Protein AF-A0A4R5EEP8-F1 (afdb_monomer)

Mean predicted aligned error: 16.78 Å

Structure (mmCIF, N/CA/C/O backbone):
data_AF-A0A4R5EEP8-F1
#
_entry.id   AF-A0A4R5EEP8-F1
#
loop_
_atom_site.group_PDB
_atom_site.id
_atom_site.type_symbol
_atom_site.label_atom_id
_atom_site.label_alt_id
_atom_site.label_comp_id
_atom_site.label_asym_id
_atom_site.label_entity_id
_atom_site.label_seq_id
_atom_site.pdbx_PDB_ins_code
_atom_site.Cartn_x
_atom_site.Cartn_y
_atom_site.Cartn_z
_atom_site.occupancy
_atom_site.B_iso_or_equiv
_atom_site.auth_seq_id
_atom_site.auth_comp_id
_atom_site.auth_asym_id
_atom_site.auth_atom_id
_atom_site.pdbx_PDB_model_num
ATOM 1 N N . MET A 1 1 ? 0.409 -11.457 -53.777 1.00 34.00 1 MET A N 1
ATOM 2 C CA . MET A 1 1 ? 0.171 -12.563 -52.823 1.00 34.00 1 MET A CA 1
ATOM 3 C C . MET A 1 1 ? 0.400 -12.072 -51.388 1.00 34.00 1 MET A C 1
ATOM 5 O O . MET A 1 1 ? 1.108 -12.698 -50.618 1.00 34.00 1 MET A O 1
ATOM 9 N N . PHE A 1 2 ? -0.185 -10.917 -51.056 1.00 32.41 2 PHE A N 1
ATOM 10 C CA . PHE A 1 2 ? -0.136 -10.268 -49.746 1.00 32.41 2 PHE A CA 1
ATOM 11 C C . PHE A 1 2 ? -1.581 -9.911 -49.407 1.00 32.41 2 PHE A C 1
ATOM 13 O O . PHE A 1 2 ? -2.149 -9.059 -50.081 1.00 32.41 2 PHE A O 1
ATOM 20 N N . ASN A 1 3 ? -2.174 -10.659 -48.481 1.00 26.34 3 ASN A N 1
ATOM 21 C CA . ASN A 1 3 ? -3.402 -10.362 -47.739 1.00 26.34 3 ASN A CA 1
ATOM 22 C C . ASN A 1 3 ? -3.695 -11.600 -46.882 1.00 26.34 3 ASN A C 1
ATOM 24 O O . ASN A 1 3 ? -4.188 -12.565 -47.450 1.00 26.34 3 ASN A O 1
ATOM 28 N N . ASP A 1 4 ? -3.305 -11.599 -45.596 1.00 30.17 4 ASP A N 1
ATOM 29 C CA . ASP A 1 4 ? -4.109 -12.149 -44.474 1.00 30.17 4 ASP A CA 1
ATOM 30 C C . ASP A 1 4 ? -3.394 -12.055 -43.099 1.00 30.17 4 ASP A C 1
ATOM 32 O O . ASP A 1 4 ? -3.146 -13.050 -42.426 1.00 30.17 4 ASP A O 1
ATOM 36 N N . ILE A 1 5 ? -3.002 -10.854 -42.648 1.00 32.16 5 ILE A N 1
ATOM 37 C CA . ILE A 1 5 ? -2.537 -10.653 -41.250 1.00 32.16 5 ILE A CA 1
ATOM 38 C C . ILE A 1 5 ? -3.198 -9.403 -40.645 1.00 32.16 5 ILE A C 1
ATOM 40 O O . ILE A 1 5 ? -2.568 -8.575 -39.995 1.00 32.16 5 ILE A O 1
ATOM 44 N N . GLY A 1 6 ? -4.491 -9.232 -40.915 1.00 26.58 6 GLY A N 1
ATOM 45 C CA . GLY A 1 6 ? -5.301 -8.121 -40.415 1.00 26.58 6 GLY A CA 1
ATOM 46 C C . GLY A 1 6 ? -6.625 -8.637 -39.874 1.00 26.58 6 GLY A C 1
ATOM 47 O O . GLY A 1 6 ? -7.661 -8.406 -40.481 1.00 26.58 6 GLY A O 1
ATOM 48 N N . GLY A 1 7 ? -6.591 -9.393 -38.775 1.00 26.61 7 GLY A N 1
ATOM 49 C CA . GLY A 1 7 ? -7.795 -10.052 -38.269 1.00 26.61 7 GLY A CA 1
ATOM 50 C C . GLY A 1 7 ? -7.653 -10.698 -36.895 1.00 26.61 7 GLY A C 1
ATOM 51 O O . GLY A 1 7 ? -8.054 -11.840 -36.731 1.00 26.61 7 GLY A O 1
ATOM 52 N N . GLN A 1 8 ? -7.095 -10.001 -35.904 1.00 32.12 8 GLN A N 1
ATOM 53 C CA . GLN A 1 8 ? -7.300 -10.357 -34.491 1.00 32.12 8 GLN A CA 1
ATOM 54 C C . GLN A 1 8 ? -7.634 -9.094 -33.697 1.00 32.12 8 GLN A C 1
ATOM 56 O O . GLN A 1 8 ? -6.838 -8.558 -32.934 1.00 32.12 8 GLN A O 1
ATOM 61 N N . ALA A 1 9 ? -8.839 -8.584 -33.950 1.00 28.33 9 ALA A N 1
ATOM 62 C CA . ALA A 1 9 ? -9.505 -7.632 -33.080 1.00 28.33 9 ALA A CA 1
ATOM 63 C C . ALA A 1 9 ? -10.138 -8.398 -31.905 1.00 28.33 9 ALA A C 1
ATOM 65 O O . ALA A 1 9 ? -10.888 -9.343 -32.138 1.00 28.33 9 ALA A O 1
ATOM 66 N N . ALA A 1 10 ? -9.809 -7.976 -30.679 1.00 35.16 10 ALA A N 1
ATOM 67 C CA . ALA A 1 10 ? -10.535 -8.191 -29.422 1.00 35.16 10 ALA A CA 1
ATOM 68 C C . ALA A 1 10 ? -11.434 -9.445 -29.365 1.00 35.16 10 ALA A C 1
ATOM 70 O O . ALA A 1 10 ? -12.656 -9.366 -29.508 1.00 35.16 10 ALA A O 1
ATOM 71 N N . GLU A 1 11 ? -10.833 -10.609 -29.115 1.00 37.72 11 GLU A N 1
ATOM 72 C CA . GLU A 1 11 ? -11.594 -11.819 -28.817 1.00 37.72 11 GLU A CA 1
ATOM 73 C C . GLU A 1 11 ? -12.175 -11.712 -27.398 1.00 37.72 11 GLU A C 1
ATOM 75 O O . GLU A 1 11 ? -11.456 -11.719 -26.400 1.00 37.72 11 GLU A O 1
ATOM 80 N N . ILE A 1 12 ? -13.496 -11.540 -27.320 1.00 38.66 12 ILE A N 1
ATOM 81 C CA . ILE A 1 12 ? -14.258 -11.461 -26.070 1.00 38.66 12 ILE A CA 1
ATOM 82 C C . ILE A 1 12 ? -14.036 -12.752 -25.273 1.00 38.66 12 ILE A C 1
ATOM 84 O O . ILE A 1 12 ? -14.296 -13.851 -25.766 1.00 38.66 12 ILE A O 1
ATOM 88 N N . ASP A 1 13 ? -13.583 -12.600 -24.029 1.00 48.91 13 ASP A N 1
ATOM 89 C CA . ASP A 1 13 ? -13.276 -13.680 -23.092 1.00 48.91 13 ASP A CA 1
ATOM 90 C C . ASP A 1 13 ? -14.523 -14.560 -22.848 1.00 48.91 13 ASP A C 1
ATOM 92 O O . ASP A 1 13 ? -15.447 -14.203 -22.111 1.00 48.91 13 ASP A O 1
ATOM 96 N N . ARG A 1 14 ? -14.599 -15.716 -23.526 1.00 50.06 14 ARG A N 1
ATOM 97 C CA . ARG A 1 14 ? -15.787 -16.601 -23.559 1.00 50.06 14 ARG A CA 1
ATOM 98 C C . ARG A 1 14 ? -16.046 -17.350 -22.242 1.00 50.06 14 ARG A C 1
ATOM 100 O O . ARG A 1 14 ? -16.950 -18.179 -22.170 1.00 50.06 14 ARG A O 1
ATOM 107 N N . ASN A 1 15 ? -15.295 -17.050 -21.183 1.00 52.06 15 ASN A N 1
ATOM 108 C CA . ASN A 1 15 ? -15.360 -17.748 -19.897 1.00 52.06 15 ASN A CA 1
ATOM 109 C C . ASN A 1 15 ? -16.466 -17.239 -18.950 1.00 52.06 15 ASN A C 1
ATOM 111 O O . ASN A 1 15 ? -16.626 -17.760 -17.844 1.00 52.06 15 ASN A O 1
ATOM 115 N N . THR A 1 16 ? -17.272 -16.258 -19.365 1.00 50.53 16 THR A N 1
ATOM 116 C CA . THR A 1 16 ? -18.302 -15.608 -18.530 1.00 50.53 16 THR A CA 1
ATOM 117 C C . THR A 1 16 ? -19.374 -16.576 -17.989 1.00 50.53 16 THR A C 1
ATOM 119 O O . THR A 1 16 ? -19.889 -16.343 -16.898 1.00 50.53 16 THR A O 1
ATOM 122 N N . GLY A 1 17 ? -19.644 -17.707 -18.659 1.00 52.97 17 GLY A N 1
ATOM 123 C CA . GLY A 1 17 ? -20.681 -18.685 -18.274 1.00 52.97 17 GLY A CA 1
ATOM 124 C C . GLY A 1 17 ? -20.245 -19.880 -17.406 1.00 52.97 17 GLY A C 1
ATOM 125 O O . GLY A 1 17 ? -21.083 -20.709 -17.064 1.00 52.97 17 GLY A O 1
ATOM 126 N N . MET A 1 18 ? -18.960 -20.018 -17.053 1.00 62.72 18 MET A N 1
ATOM 127 C CA . MET A 1 18 ? -18.463 -21.196 -16.320 1.00 62.72 18 MET A CA 1
ATOM 128 C C . MET A 1 18 ? -18.740 -21.150 -14.813 1.00 62.72 18 MET A C 1
ATOM 130 O O . MET A 1 18 ? -18.529 -20.113 -14.169 1.00 62.72 18 MET A O 1
ATOM 134 N N . ALA A 1 19 ? -19.087 -22.305 -14.232 1.00 66.31 19 ALA A N 1
ATOM 135 C CA . ALA A 1 19 ? -19.164 -22.485 -12.786 1.00 66.31 19 ALA A CA 1
ATOM 136 C C . ALA A 1 19 ? -17.803 -22.197 -12.123 1.00 66.31 19 ALA A C 1
ATOM 138 O O . ALA A 1 19 ? -16.747 -22.572 -12.633 1.00 66.31 19 ALA A O 1
ATOM 139 N N . LYS A 1 20 ? -17.821 -21.533 -10.958 1.00 66.38 20 LYS A N 1
ATOM 140 C CA . LYS A 1 20 ? -16.611 -21.077 -10.244 1.00 66.38 20 LYS A CA 1
ATOM 141 C C . LYS A 1 20 ? -15.605 -22.209 -9.979 1.00 66.38 20 LYS A C 1
ATOM 143 O O . LYS A 1 20 ? -14.406 -21.976 -10.055 1.00 66.38 20 LYS A O 1
ATOM 148 N N . ARG A 1 21 ? -16.090 -23.419 -9.677 1.00 69.50 21 ARG A N 1
ATOM 149 C CA . ARG A 1 21 ? -15.253 -24.599 -9.398 1.00 69.50 21 ARG A CA 1
ATOM 150 C C . ARG A 1 21 ? -14.476 -25.055 -10.636 1.00 69.50 21 ARG A C 1
ATOM 152 O O . ARG A 1 21 ? -13.259 -25.181 -10.561 1.00 69.50 21 ARG A O 1
ATOM 159 N N . ASP A 1 22 ? -15.164 -25.213 -11.761 1.00 68.25 22 ASP A N 1
ATOM 160 C CA . ASP A 1 22 ? -14.569 -25.688 -13.016 1.00 68.25 22 ASP A CA 1
ATOM 161 C C . ASP A 1 22 ? -13.545 -24.683 -13.555 1.00 68.25 22 ASP A C 1
ATOM 163 O O . ASP A 1 22 ? -12.491 -25.061 -14.061 1.00 68.25 22 ASP A O 1
ATOM 167 N N . ARG A 1 23 ? -13.812 -23.383 -13.361 1.00 70.19 23 ARG A N 1
ATOM 168 C CA . ARG A 1 23 ? -12.874 -22.308 -13.706 1.00 70.19 23 ARG A CA 1
ATOM 169 C C . ARG A 1 23 ? -11.574 -22.400 -12.903 1.00 70.19 23 ARG A C 1
ATOM 171 O O . ARG A 1 23 ? -10.491 -22.306 -13.471 1.00 70.19 23 ARG A O 1
ATOM 178 N N . VAL A 1 24 ? -11.668 -22.612 -11.588 1.00 70.88 24 VAL A N 1
ATOM 179 C CA . VAL A 1 24 ? -10.491 -22.770 -10.713 1.00 70.88 24 VAL A CA 1
ATOM 180 C C . VAL A 1 24 ? -9.647 -23.976 -11.135 1.00 70.88 24 VAL A C 1
ATOM 182 O O . VAL A 1 24 ? -8.426 -23.862 -11.208 1.00 70.88 24 VAL A O 1
ATOM 185 N N . GLU A 1 25 ? -10.281 -25.106 -11.449 1.00 74.69 25 GLU A N 1
ATOM 186 C CA . GLU A 1 25 ? -9.586 -26.326 -11.876 1.00 74.69 25 GLU A CA 1
ATOM 187 C C . GLU A 1 25 ? -8.887 -26.154 -13.234 1.00 74.69 25 GLU A C 1
ATOM 189 O O . GLU A 1 25 ? -7.709 -26.485 -13.383 1.00 74.69 25 GLU A O 1
ATOM 194 N N . GLN A 1 26 ? -9.571 -25.548 -14.207 1.00 77.69 26 GLN A N 1
ATOM 195 C CA . GLN A 1 26 ? -9.005 -25.228 -15.517 1.00 77.69 26 GLN A CA 1
ATOM 196 C C . GLN A 1 26 ? -7.789 -24.306 -15.417 1.00 77.69 26 GLN A C 1
ATOM 198 O O . GLN A 1 26 ? -6.743 -24.591 -16.007 1.00 77.69 26 GLN A O 1
ATOM 203 N N . PHE A 1 27 ? -7.893 -23.229 -14.635 1.00 82.38 27 PHE A N 1
ATOM 204 C CA . PHE A 1 27 ? -6.776 -22.310 -14.452 1.00 82.38 27 PHE A CA 1
ATOM 205 C C . PHE A 1 27 ? -5.632 -22.937 -13.660 1.00 82.38 27 PHE A C 1
ATOM 207 O O . PHE A 1 27 ? -4.479 -22.681 -13.986 1.00 82.38 27 PHE A O 1
ATOM 214 N N . SER A 1 28 ? -5.905 -23.830 -12.707 1.00 80.81 28 SER A N 1
ATOM 215 C CA . SER A 1 28 ? -4.851 -24.584 -12.019 1.00 80.81 28 SER A CA 1
ATOM 216 C C . SER A 1 28 ? -3.987 -25.395 -12.997 1.00 80.81 28 SER A C 1
ATOM 218 O O . SER A 1 28 ? -2.762 -25.399 -12.874 1.00 80.81 28 SER A O 1
ATOM 220 N N . ALA A 1 29 ? -4.589 -26.002 -14.026 1.00 84.44 29 ALA A N 1
ATOM 221 C CA . ALA A 1 29 ? -3.844 -26.721 -15.061 1.00 84.44 29 ALA A CA 1
ATOM 222 C C . ALA A 1 29 ? -2.990 -25.792 -15.946 1.00 84.44 29 ALA A C 1
ATOM 224 O O . ALA A 1 29 ? -1.856 -26.137 -16.277 1.00 84.44 29 ALA A O 1
ATOM 225 N N . VAL A 1 30 ? -3.504 -24.610 -16.308 1.00 89.12 30 VAL A N 1
ATOM 226 C CA . VAL A 1 30 ? -2.739 -23.580 -17.042 1.00 89.12 30 VAL A CA 1
ATOM 227 C C . VAL A 1 30 ? -1.538 -23.118 -16.215 1.00 89.12 30 VAL A C 1
ATOM 229 O O . VAL A 1 30 ? -0.408 -23.103 -16.702 1.00 89.12 30 VAL A O 1
ATOM 232 N N . VAL A 1 31 ? -1.771 -22.815 -14.939 1.00 88.81 31 VAL A N 1
ATOM 233 C CA . VAL A 1 31 ? -0.741 -22.395 -13.985 1.00 88.81 31 VAL A CA 1
ATOM 234 C C . VAL A 1 31 ? 0.333 -23.470 -13.815 1.00 88.81 31 VAL A C 1
ATOM 236 O O . VAL A 1 31 ? 1.518 -23.151 -13.753 1.00 88.81 31 VAL A O 1
ATOM 239 N N . ALA A 1 32 ? -0.042 -24.751 -13.787 1.00 88.19 32 ALA A N 1
ATOM 240 C CA . ALA A 1 32 ? 0.917 -25.851 -13.709 1.00 88.19 32 ALA A CA 1
ATOM 241 C C . ALA A 1 32 ? 1.842 -25.918 -14.941 1.00 88.19 32 ALA A C 1
ATOM 243 O O . ALA A 1 32 ? 3.040 -26.159 -14.790 1.00 88.19 32 ALA A O 1
ATOM 244 N N . LEU A 1 33 ? 1.313 -25.668 -16.145 1.00 92.12 33 LEU A N 1
ATOM 245 C CA . LEU A 1 33 ? 2.110 -25.628 -17.378 1.00 92.12 33 LEU A CA 1
ATOM 246 C C . LEU A 1 33 ? 3.096 -24.456 -17.380 1.00 92.12 33 LEU A C 1
ATOM 248 O O . LEU A 1 33 ? 4.278 -24.660 -17.647 1.00 92.12 33 LEU A O 1
ATOM 252 N N . LEU A 1 34 ? 2.639 -23.259 -17.004 1.00 92.50 34 LEU A N 1
ATOM 253 C CA . LEU A 1 34 ? 3.502 -22.078 -16.897 1.00 92.50 34 LEU A CA 1
ATOM 254 C C . LEU A 1 34 ? 4.594 -22.263 -15.839 1.00 92.50 34 LEU A C 1
ATOM 256 O O . LEU A 1 34 ? 5.749 -21.924 -16.082 1.00 92.50 34 LEU A O 1
ATOM 260 N N . ASN A 1 35 ? 4.261 -22.862 -14.691 1.00 90.94 35 ASN A N 1
ATOM 261 C CA . ASN A 1 35 ? 5.247 -23.198 -13.666 1.00 90.94 35 ASN A CA 1
ATOM 262 C C . ASN A 1 35 ? 6.283 -24.200 -14.176 1.00 90.94 35 ASN A C 1
ATOM 264 O O . ASN A 1 35 ? 7.471 -24.018 -13.928 1.00 90.94 35 ASN A O 1
ATOM 268 N N . ARG A 1 36 ? 5.879 -25.223 -14.936 1.00 91.75 36 ARG A N 1
ATOM 269 C CA . ARG A 1 36 ? 6.827 -26.156 -15.561 1.00 91.75 36 ARG A CA 1
ATOM 270 C C . ARG A 1 36 ? 7.771 -25.448 -16.535 1.00 91.75 36 ARG A C 1
ATOM 272 O O . ARG A 1 36 ? 8.972 -25.696 -16.493 1.00 91.75 36 ARG A O 1
ATOM 279 N N . ASP A 1 37 ? 7.250 -24.567 -17.380 1.00 93.25 37 ASP A N 1
ATOM 280 C CA . ASP A 1 37 ? 8.069 -23.821 -18.340 1.00 93.25 37 ASP A CA 1
ATOM 281 C C . ASP A 1 37 ? 9.002 -22.831 -17.629 1.00 93.25 37 ASP A C 1
ATOM 283 O O . ASP A 1 37 ? 10.168 -22.694 -17.991 1.00 93.25 37 ASP A O 1
ATOM 287 N N . HIS A 1 38 ? 8.537 -22.199 -16.550 1.00 91.62 38 HIS A N 1
ATOM 288 C CA . HIS A 1 38 ? 9.361 -21.349 -15.690 1.00 91.62 38 HIS A CA 1
ATOM 289 C C . HIS A 1 38 ? 10.521 -22.121 -15.055 1.00 91.62 38 HIS A C 1
ATOM 291 O O . HIS A 1 38 ? 11.647 -21.626 -15.041 1.00 91.62 38 HIS A O 1
ATOM 297 N N . LEU A 1 39 ? 10.277 -23.355 -14.597 1.00 89.56 39 LEU A N 1
ATOM 298 C CA . LEU A 1 39 ? 11.331 -24.267 -14.141 1.00 89.56 39 LEU A CA 1
ATOM 299 C C . LEU A 1 39 ? 12.331 -24.572 -15.260 1.00 89.56 39 LEU A C 1
ATOM 301 O O . LEU A 1 39 ? 13.534 -24.434 -15.041 1.00 89.56 39 LEU A O 1
ATOM 305 N N . ALA A 1 40 ? 11.837 -24.951 -16.442 1.00 89.69 40 ALA A N 1
ATOM 306 C CA . ALA A 1 40 ? 12.661 -25.288 -17.602 1.00 89.69 40 ALA A CA 1
ATOM 307 C C . ALA A 1 40 ? 13.527 -24.106 -18.066 1.00 89.69 40 ALA A C 1
ATOM 309 O O . ALA A 1 40 ? 14.663 -24.303 -18.483 1.00 89.69 40 ALA A O 1
ATOM 310 N N . ALA A 1 41 ? 13.040 -22.875 -17.901 1.00 90.69 41 ALA A N 1
ATOM 311 C CA . ALA A 1 41 ? 13.772 -21.647 -18.189 1.00 90.69 41 ALA A CA 1
ATOM 312 C C . ALA A 1 41 ? 14.798 -21.256 -17.102 1.00 90.69 41 ALA A C 1
ATOM 314 O O . ALA A 1 41 ? 15.271 -20.117 -17.097 1.00 90.69 41 ALA A O 1
ATOM 315 N N . ASN A 1 42 ? 15.151 -22.150 -16.168 1.00 90.12 42 ASN A N 1
ATOM 316 C CA . ASN A 1 42 ? 15.979 -21.871 -14.986 1.00 90.12 42 ASN A CA 1
ATOM 317 C C . ASN A 1 42 ? 15.392 -20.772 -14.081 1.00 90.12 42 ASN A C 1
ATOM 319 O O . ASN A 1 42 ? 16.106 -19.852 -13.671 1.00 90.12 42 ASN A O 1
ATOM 323 N N . LYS A 1 43 ? 14.085 -20.849 -13.799 1.00 88.56 43 LYS A N 1
ATOM 324 C CA . LYS A 1 43 ? 13.350 -20.014 -12.830 1.00 88.56 43 LYS A CA 1
ATOM 325 C C . LYS A 1 43 ? 13.754 -18.529 -12.856 1.00 88.56 43 LYS A C 1
ATOM 327 O O . LYS A 1 43 ? 14.279 -18.028 -11.857 1.00 88.56 43 LYS A O 1
ATOM 332 N N . PRO A 1 44 ? 13.568 -17.801 -13.973 1.00 88.06 44 PRO A N 1
ATOM 333 C CA . PRO A 1 44 ? 13.861 -16.371 -13.994 1.00 88.06 44 PRO A CA 1
ATOM 334 C C . PRO A 1 44 ? 13.077 -15.643 -12.892 1.00 88.06 44 PRO A C 1
ATOM 336 O O . PRO A 1 44 ? 11.917 -15.963 -12.631 1.00 88.06 44 PRO A O 1
ATOM 339 N N . THR A 1 45 ? 13.706 -14.676 -12.222 1.00 86.44 45 THR A N 1
ATOM 340 C CA . THR A 1 45 ? 13.021 -13.890 -11.187 1.00 86.44 45 THR A CA 1
ATOM 341 C C . THR A 1 45 ? 11.860 -13.112 -11.808 1.00 86.44 45 THR A C 1
ATOM 343 O O . THR A 1 45 ? 11.920 -12.731 -12.978 1.00 86.44 45 THR A O 1
ATOM 346 N N . PHE A 1 46 ? 10.804 -12.837 -11.039 1.00 86.81 46 PHE A N 1
ATOM 347 C CA . PHE A 1 46 ? 9.683 -12.043 -11.557 1.00 86.81 46 PHE A CA 1
ATOM 348 C C . PHE A 1 46 ? 10.110 -10.631 -11.973 1.00 86.81 46 PHE A C 1
ATOM 350 O O . PHE A 1 46 ? 9.583 -10.120 -12.952 1.00 86.81 46 PHE A O 1
ATOM 357 N N . ALA A 1 47 ? 11.114 -10.047 -11.308 1.00 75.62 47 ALA A N 1
ATOM 358 C CA . ALA A 1 47 ? 11.723 -8.785 -11.733 1.00 75.62 47 ALA A CA 1
ATOM 359 C C . ALA A 1 47 ? 12.386 -8.910 -13.119 1.00 75.62 47 ALA A C 1
ATOM 361 O O . ALA A 1 47 ? 12.203 -8.061 -13.986 1.00 75.62 47 ALA A O 1
ATOM 362 N N . HIS A 1 48 ? 13.092 -10.018 -13.382 1.00 86.62 48 HIS A N 1
ATOM 363 C CA . HIS A 1 48 ? 13.682 -10.260 -14.697 1.00 86.62 48 HIS A CA 1
ATOM 364 C C . HIS A 1 48 ? 12.615 -10.423 -15.790 1.00 86.62 48 HIS A C 1
ATOM 366 O O . HIS A 1 48 ? 1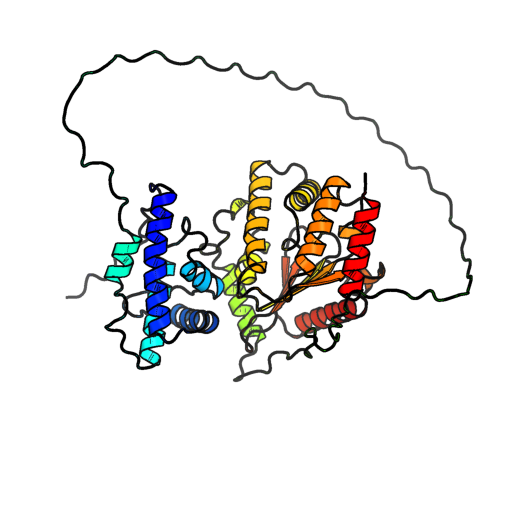2.758 -9.859 -16.873 1.00 86.62 48 HIS A O 1
ATOM 372 N N . ILE A 1 49 ? 11.535 -11.156 -15.501 1.00 90.69 49 ILE A N 1
ATOM 373 C CA . ILE A 1 49 ? 10.391 -11.303 -16.413 1.00 90.69 49 ILE A CA 1
ATOM 374 C C . ILE A 1 49 ? 9.754 -9.936 -16.695 1.00 90.69 49 ILE A C 1
ATOM 376 O O . ILE A 1 49 ? 9.506 -9.613 -17.857 1.00 90.69 49 ILE A O 1
ATOM 380 N N . ALA A 1 50 ? 9.538 -9.123 -15.658 1.00 82.88 50 ALA A N 1
ATOM 381 C CA . ALA A 1 50 ? 8.928 -7.806 -15.789 1.00 82.88 50 ALA A CA 1
ATOM 382 C C . ALA A 1 50 ? 9.759 -6.876 -16.677 1.00 82.88 50 ALA A C 1
ATOM 384 O O . ALA A 1 50 ? 9.229 -6.331 -17.649 1.00 82.88 50 ALA A O 1
ATOM 385 N N . ARG A 1 51 ? 11.074 -6.799 -16.435 1.00 86.38 51 ARG A N 1
ATOM 386 C CA . ARG A 1 51 ? 12.014 -6.032 -17.264 1.00 86.38 51 ARG A CA 1
ATOM 387 C C . ARG A 1 51 ? 11.958 -6.450 -18.736 1.00 86.38 51 ARG A C 1
ATOM 389 O O . ARG A 1 51 ? 11.716 -5.613 -19.602 1.00 86.38 51 ARG A O 1
ATOM 396 N N . VAL A 1 52 ? 12.114 -7.747 -19.023 1.00 89.88 52 VAL A N 1
ATOM 397 C CA . VAL A 1 52 ? 12.113 -8.264 -20.406 1.00 89.88 52 VAL A CA 1
ATOM 398 C C . VAL A 1 52 ? 10.767 -8.019 -21.089 1.00 89.88 52 VAL A C 1
ATOM 400 O O . VAL A 1 52 ? 10.729 -7.611 -22.247 1.00 89.88 52 VAL A O 1
ATOM 403 N N . SER A 1 53 ? 9.649 -8.212 -20.384 1.00 91.38 53 SER A N 1
ATOM 404 C CA . SER A 1 53 ? 8.325 -7.919 -20.943 1.00 91.38 53 SER A CA 1
ATOM 405 C C . SER A 1 53 ? 8.153 -6.432 -21.282 1.00 91.38 53 SER A C 1
ATOM 407 O O . SER A 1 53 ? 7.599 -6.109 -22.329 1.00 91.38 53 SER A O 1
ATOM 409 N N . GLY A 1 54 ? 8.667 -5.523 -20.442 1.00 81.19 54 GLY A N 1
ATOM 410 C CA . GLY A 1 54 ? 8.623 -4.077 -20.672 1.00 81.19 54 GLY A CA 1
ATOM 411 C C . GLY A 1 54 ? 9.461 -3.637 -21.865 1.00 81.19 54 GLY A C 1
ATOM 412 O O . GLY A 1 54 ? 8.999 -2.831 -22.674 1.00 81.19 54 GLY A O 1
ATOM 413 N N . GLU A 1 55 ? 10.651 -4.217 -22.031 1.00 84.94 55 GLU A N 1
ATOM 414 C CA . GLU A 1 55 ? 11.507 -3.996 -23.203 1.00 84.94 55 GLU A CA 1
ATOM 415 C C . GLU A 1 55 ? 10.818 -4.454 -24.497 1.00 84.94 55 GLU A C 1
ATOM 417 O O . GLU A 1 55 ? 10.784 -3.716 -25.486 1.00 84.94 55 GLU A O 1
ATOM 422 N N . LEU A 1 56 ? 10.217 -5.649 -24.488 1.00 89.38 56 LEU A N 1
ATOM 423 C CA . LEU A 1 56 ? 9.519 -6.206 -25.649 1.00 89.38 56 LEU A CA 1
ATOM 424 C C . LEU A 1 56 ? 8.258 -5.409 -26.014 1.00 89.38 56 LEU A C 1
ATOM 426 O O . LEU A 1 56 ? 8.050 -5.121 -27.198 1.00 89.38 56 LEU A O 1
ATOM 430 N N . ALA A 1 57 ? 7.464 -5.013 -25.015 1.00 83.56 57 ALA A N 1
ATOM 431 C CA . ALA A 1 57 ? 6.262 -4.203 -25.194 1.00 83.56 57 ALA A CA 1
ATOM 432 C C . ALA A 1 57 ? 6.597 -2.804 -25.738 1.00 83.56 57 ALA A C 1
ATOM 434 O O . ALA A 1 57 ? 5.999 -2.355 -26.718 1.00 83.56 57 ALA A O 1
ATOM 435 N N . SER A 1 58 ? 7.613 -2.144 -25.169 1.00 75.44 58 SER A N 1
ATOM 436 C CA . SER A 1 58 ? 8.070 -0.816 -25.612 1.00 75.44 58 SER A CA 1
ATOM 437 C C . SER A 1 58 ? 8.587 -0.840 -27.051 1.00 75.44 58 SER A C 1
ATOM 439 O O . SER A 1 58 ? 8.305 0.064 -27.837 1.00 75.44 58 SER A O 1
ATOM 441 N N . ALA A 1 59 ? 9.296 -1.908 -27.425 1.00 79.56 59 ALA A N 1
ATOM 442 C CA . ALA A 1 59 ? 9.802 -2.102 -28.779 1.00 79.56 59 ALA A CA 1
ATOM 443 C C . ALA A 1 59 ? 8.733 -2.597 -29.775 1.00 79.56 59 ALA A C 1
ATOM 445 O O . ALA A 1 59 ? 9.042 -2.758 -30.958 1.00 79.56 59 ALA A O 1
ATOM 446 N N . LYS A 1 60 ? 7.496 -2.864 -29.322 1.00 82.75 60 LYS A N 1
ATOM 447 C CA . LYS A 1 60 ? 6.399 -3.454 -30.116 1.00 82.75 60 LYS A CA 1
ATOM 448 C C . LYS A 1 60 ? 6.828 -4.720 -30.869 1.00 82.75 60 LYS A C 1
ATOM 450 O O . LYS A 1 60 ? 6.414 -4.956 -32.007 1.00 82.75 60 LYS A O 1
ATOM 455 N N . ARG A 1 61 ? 7.699 -5.525 -30.253 1.00 77.94 61 ARG A N 1
ATOM 456 C CA . ARG A 1 61 ? 8.256 -6.730 -30.877 1.00 77.94 61 ARG A CA 1
ATOM 457 C C . ARG A 1 61 ? 7.278 -7.890 -30.761 1.00 77.94 61 ARG A C 1
ATOM 459 O O . ARG A 1 61 ? 6.761 -8.174 -29.686 1.00 77.94 61 ARG A O 1
ATOM 466 N N . ILE A 1 62 ? 7.097 -8.603 -31.868 1.00 85.75 62 ILE A N 1
ATOM 467 C CA . ILE A 1 62 ? 6.391 -9.883 -31.879 1.00 85.75 62 ILE A CA 1
ATOM 468 C C . ILE A 1 62 ? 7.398 -10.970 -31.511 1.00 85.75 62 ILE A C 1
ATOM 470 O O . ILE A 1 62 ? 8.410 -11.137 -32.195 1.00 85.75 62 ILE A O 1
ATOM 474 N N . VAL A 1 63 ? 7.118 -11.717 -30.448 1.00 85.94 63 VAL A N 1
ATOM 475 C CA . VAL A 1 63 ? 7.969 -12.816 -29.979 1.00 85.94 63 VAL A CA 1
ATOM 476 C C . VAL A 1 63 ? 7.139 -14.089 -29.955 1.00 85.94 63 VAL A C 1
ATOM 478 O O . VAL A 1 63 ? 6.028 -14.095 -29.440 1.00 85.94 63 VAL A O 1
ATOM 481 N N . HIS A 1 64 ? 7.627 -15.152 -30.598 1.00 86.56 64 HIS A N 1
ATOM 482 C CA . HIS A 1 64 ? 6.870 -16.399 -30.795 1.00 86.56 64 HIS A CA 1
ATOM 483 C C . HIS A 1 64 ? 5.454 -16.200 -31.382 1.00 86.56 64 HIS A C 1
ATOM 485 O O . HIS A 1 64 ? 4.519 -16.937 -31.066 1.00 86.56 64 HIS A O 1
ATOM 491 N N . GLY A 1 65 ? 5.284 -15.190 -32.244 1.00 82.56 65 GLY A N 1
ATOM 492 C CA . GLY A 1 65 ? 3.989 -14.848 -32.845 1.00 82.56 65 GLY A CA 1
ATOM 493 C C . GLY A 1 65 ? 3.003 -14.165 -31.888 1.00 82.56 65 GLY A C 1
ATOM 494 O O . GLY A 1 65 ? 1.815 -14.108 -32.203 1.00 82.56 65 GLY A O 1
ATOM 495 N N . VAL A 1 66 ? 3.470 -13.691 -30.730 1.00 87.31 66 VAL A N 1
ATOM 496 C CA . VAL A 1 66 ? 2.687 -13.003 -29.695 1.00 87.31 66 VAL A CA 1
ATOM 497 C C . VAL A 1 66 ? 3.123 -11.542 -29.619 1.00 87.31 66 VAL A C 1
ATOM 499 O O . VAL A 1 66 ? 4.320 -11.247 -29.588 1.00 87.31 66 VAL A O 1
ATOM 502 N N . TYR A 1 67 ? 2.152 -10.629 -29.576 1.00 86.25 67 TYR A N 1
ATOM 503 C CA . TYR A 1 67 ? 2.390 -9.254 -29.146 1.00 86.25 67 TYR A CA 1
ATOM 504 C C . TYR A 1 67 ? 2.460 -9.241 -27.622 1.00 86.25 67 TYR A C 1
ATOM 506 O O . TYR A 1 67 ? 1.461 -9.500 -26.958 1.00 86.25 67 TYR A O 1
ATOM 514 N N . VAL A 1 68 ? 3.651 -9.000 -27.079 1.00 87.75 68 VAL A N 1
ATOM 515 C CA . VAL A 1 68 ? 3.876 -9.036 -25.632 1.00 87.75 68 VAL A CA 1
ATOM 516 C C . VAL A 1 68 ? 3.310 -7.768 -24.998 1.00 87.75 68 VAL A C 1
ATOM 518 O O . VAL A 1 68 ? 3.782 -6.667 -25.285 1.00 87.75 68 VAL A O 1
ATOM 521 N N . GLU A 1 69 ? 2.310 -7.928 -24.131 1.00 87.12 69 GLU A N 1
ATOM 522 C CA . GLU A 1 69 ? 1.890 -6.883 -23.196 1.00 87.12 69 GLU A CA 1
ATOM 523 C C . GLU A 1 69 ? 2.956 -6.735 -22.102 1.00 87.12 69 GLU A C 1
ATOM 525 O O . GLU A 1 69 ? 3.618 -7.708 -21.725 1.00 87.12 69 GLU A O 1
ATOM 530 N N . HIS A 1 70 ? 3.147 -5.518 -21.586 1.00 84.38 70 HIS A N 1
ATOM 531 C CA . HIS A 1 70 ? 4.017 -5.341 -20.427 1.00 84.38 70 HIS A CA 1
ATOM 532 C C . HIS A 1 70 ? 3.418 -6.101 -19.239 1.00 84.38 70 HIS A C 1
ATOM 534 O O . HIS A 1 70 ? 2.241 -5.943 -18.925 1.00 84.38 70 HIS A O 1
ATOM 540 N N . LEU A 1 71 ? 4.233 -6.932 -18.592 1.00 86.00 71 LEU A N 1
ATOM 541 C CA . LEU A 1 71 ? 3.850 -7.725 -17.433 1.00 86.00 71 LEU A CA 1
ATOM 542 C C . LEU A 1 71 ? 4.567 -7.177 -16.203 1.00 86.00 71 LEU A C 1
ATOM 544 O O . LEU A 1 71 ? 5.733 -7.513 -15.987 1.00 86.00 71 LEU A O 1
ATOM 548 N N . PRO A 1 72 ? 3.885 -6.389 -15.361 1.00 81.25 72 PRO A N 1
ATOM 549 C CA . PRO A 1 72 ? 4.417 -6.021 -14.058 1.00 81.25 72 PRO A CA 1
ATOM 550 C C . PRO A 1 72 ? 4.791 -7.272 -13.238 1.00 81.25 72 PRO A C 1
ATOM 552 O O . PRO A 1 72 ? 4.185 -8.342 -13.398 1.00 81.25 72 PRO A O 1
ATOM 555 N N . ARG A 1 73 ? 5.770 -7.159 -12.334 1.00 83.19 73 ARG A N 1
ATOM 556 C CA . ARG A 1 73 ? 6.259 -8.242 -11.458 1.00 83.19 73 ARG A CA 1
ATOM 557 C C . ARG A 1 73 ? 5.107 -8.920 -10.727 1.00 83.19 73 ARG A C 1
ATOM 559 O O . ARG A 1 73 ? 5.049 -10.148 -10.638 1.00 83.19 73 ARG A O 1
ATOM 566 N N . SER A 1 74 ? 4.183 -8.118 -10.210 1.00 73.88 74 SER A N 1
ATOM 567 C CA . SER A 1 74 ? 2.993 -8.590 -9.514 1.00 73.88 74 SER A CA 1
ATOM 568 C C . SER A 1 74 ? 2.061 -9.380 -10.409 1.00 73.88 74 SER A C 1
ATOM 570 O O . SER A 1 74 ? 1.608 -10.438 -9.993 1.00 73.88 74 SER A O 1
ATOM 572 N N . THR A 1 75 ? 1.856 -8.923 -11.642 1.00 83.31 75 THR A N 1
ATOM 573 C CA . THR A 1 75 ? 0.995 -9.586 -12.620 1.00 83.31 75 THR A CA 1
ATOM 574 C C . THR A 1 75 ? 1.591 -10.930 -13.021 1.00 83.31 75 THR A C 1
ATOM 576 O O . THR A 1 75 ? 0.891 -11.941 -13.011 1.00 83.31 75 THR A O 1
ATOM 579 N N . ALA A 1 76 ? 2.901 -10.980 -13.284 1.00 85.31 76 ALA A N 1
ATOM 580 C CA . ALA A 1 76 ? 3.599 -12.234 -13.557 1.00 85.31 76 ALA A CA 1
ATOM 581 C C . ALA A 1 76 ? 3.476 -13.223 -12.381 1.00 85.31 76 ALA A C 1
ATOM 583 O O . ALA A 1 76 ? 3.195 -14.403 -12.597 1.00 85.31 76 ALA A O 1
ATOM 584 N N . ASN A 1 77 ? 3.628 -12.753 -11.138 1.00 83.88 77 ASN A N 1
ATOM 585 C CA . ASN A 1 77 ? 3.459 -13.593 -9.949 1.00 83.88 77 ASN A CA 1
ATOM 586 C C . ASN A 1 77 ? 2.004 -14.057 -9.757 1.00 83.88 77 ASN A C 1
ATOM 588 O O . ASN A 1 77 ? 1.766 -15.231 -9.482 1.00 83.88 77 ASN A O 1
ATOM 592 N N . ASP A 1 78 ? 1.024 -13.172 -9.933 1.00 80.94 78 ASP A N 1
ATOM 593 C CA . ASP A 1 78 ? -0.396 -13.487 -9.752 1.00 80.94 78 ASP A CA 1
ATOM 594 C C . ASP A 1 78 ? -0.859 -14.536 -10.767 1.00 80.94 78 ASP A C 1
ATOM 596 O O . ASP A 1 78 ? -1.513 -15.513 -10.384 1.00 80.94 78 ASP A O 1
ATOM 600 N N . VAL A 1 79 ? -0.427 -14.407 -12.030 1.00 84.94 79 VAL A N 1
ATOM 601 C CA . VAL A 1 79 ? -0.637 -15.426 -13.067 1.00 84.94 79 VAL A CA 1
ATOM 602 C C . VAL A 1 79 ? -0.001 -16.752 -12.652 1.00 84.94 79 VAL A C 1
ATOM 604 O O . VAL A 1 79 ? -0.653 -17.788 -12.727 1.00 84.94 79 VAL A O 1
ATOM 607 N N . MET A 1 80 ? 1.233 -16.742 -12.146 1.00 86.06 80 MET A N 1
ATOM 608 C CA . MET A 1 80 ? 1.968 -17.957 -11.762 1.00 86.06 80 MET A CA 1
ATOM 609 C C . MET A 1 80 ? 1.457 -18.630 -10.487 1.00 86.06 80 MET A C 1
ATOM 611 O O . MET A 1 80 ? 1.684 -19.825 -10.284 1.00 86.06 80 MET A O 1
ATOM 615 N N . ARG A 1 81 ? 0.752 -17.890 -9.628 1.00 80.62 81 ARG A N 1
ATOM 616 C CA . ARG A 1 81 ? 0.105 -18.413 -8.417 1.00 80.62 81 ARG A CA 1
ATOM 617 C C . ARG A 1 81 ? -1.369 -18.752 -8.625 1.00 80.62 81 ARG A C 1
ATOM 619 O O . ARG A 1 81 ? -1.976 -19.341 -7.732 1.00 80.62 81 ARG A O 1
ATOM 626 N N . GLY A 1 82 ? -1.952 -18.382 -9.765 1.00 75.25 82 GLY A N 1
ATOM 627 C CA . GLY A 1 82 ? -3.391 -18.496 -9.994 1.00 75.25 82 GLY A CA 1
ATOM 628 C C . GLY A 1 82 ? -4.204 -17.645 -9.017 1.00 75.25 82 GLY A C 1
ATOM 629 O O . GLY A 1 82 ? -5.304 -18.031 -8.624 1.00 75.25 82 GLY A O 1
ATOM 630 N N . ILE A 1 83 ? -3.666 -16.508 -8.572 1.00 67.81 83 ILE A N 1
ATOM 631 C CA . ILE A 1 83 ? -4.423 -15.575 -7.735 1.00 67.81 83 ILE A CA 1
ATOM 632 C C . ILE A 1 83 ? -5.474 -14.907 -8.628 1.00 67.81 83 ILE A C 1
ATOM 634 O O . ILE A 1 83 ? -5.220 -14.602 -9.788 1.00 67.81 83 ILE A O 1
ATOM 638 N N . HIS A 1 84 ? -6.691 -14.740 -8.107 1.00 67.19 84 HIS A N 1
ATOM 639 C CA . HIS A 1 84 ? -7.827 -14.205 -8.865 1.00 67.19 84 HIS A CA 1
ATOM 640 C C . HIS A 1 84 ? -8.129 -14.978 -10.164 1.00 67.19 84 HIS A C 1
ATOM 642 O O . HIS A 1 84 ? -8.447 -14.359 -11.174 1.00 67.19 84 HIS A O 1
ATOM 648 N N . THR A 1 85 ? -8.109 -16.321 -10.142 1.00 62.03 85 THR A N 1
ATOM 649 C CA . THR A 1 85 ? -8.414 -17.180 -11.312 1.00 62.03 85 THR A CA 1
ATOM 650 C C . THR A 1 85 ? -9.647 -16.745 -12.114 1.00 62.03 85 THR A C 1
ATOM 652 O O . THR A 1 85 ? -9.654 -16.835 -13.332 1.00 62.03 85 THR A O 1
ATOM 655 N N . ASN A 1 86 ? -10.679 -16.196 -11.470 1.00 58.19 86 ASN A N 1
ATOM 656 C CA . ASN A 1 86 ? -11.872 -15.684 -12.154 1.00 58.19 86 ASN A CA 1
ATOM 657 C C . ASN A 1 86 ? -11.654 -14.428 -13.028 1.00 58.19 86 ASN A C 1
ATOM 659 O O . ASN A 1 86 ? -12.569 -14.079 -13.770 1.00 58.19 86 ASN A O 1
ATOM 663 N N . ARG A 1 87 ? -10.504 -13.753 -12.925 1.00 62.97 87 ARG A N 1
ATOM 664 C CA . ARG A 1 87 ? -10.159 -12.477 -13.584 1.00 62.97 87 ARG A CA 1
ATOM 665 C C . ARG A 1 87 ? -8.952 -12.587 -14.526 1.00 62.97 87 ARG A C 1
ATOM 667 O O . ARG A 1 87 ? -8.491 -11.575 -15.050 1.00 62.97 87 ARG A O 1
ATOM 674 N N . LEU A 1 88 ? -8.413 -13.792 -14.710 1.00 71.94 88 LEU A N 1
ATOM 675 C CA . LEU A 1 88 ? -7.215 -14.021 -15.510 1.00 71.94 88 LEU A CA 1
ATOM 676 C C . LEU A 1 88 ? -7.532 -13.855 -17.005 1.00 71.94 88 LEU A C 1
ATOM 678 O O . LEU A 1 88 ? -8.354 -14.596 -17.535 1.00 71.94 88 LEU A O 1
ATOM 682 N N . ARG A 1 89 ? -6.873 -12.906 -17.681 1.00 84.12 89 ARG A N 1
ATOM 683 C CA . ARG A 1 89 ? -6.999 -12.669 -19.132 1.00 84.12 89 ARG A CA 1
ATOM 684 C C . ARG A 1 89 ? -6.074 -13.583 -19.933 1.00 84.12 89 ARG A C 1
ATOM 686 O O . ARG A 1 89 ? -4.922 -13.776 -19.542 1.00 84.12 89 ARG A O 1
ATOM 693 N N . TRP A 1 90 ? -6.525 -14.027 -21.109 1.00 87.62 90 TRP A N 1
ATOM 694 C CA . TRP A 1 90 ? -5.681 -14.782 -22.047 1.00 87.62 90 TRP A CA 1
ATOM 695 C C . TRP A 1 90 ? -4.415 -14.009 -22.441 1.00 87.62 90 TRP A C 1
ATOM 697 O O . TRP A 1 90 ? -3.324 -14.564 -22.379 1.00 87.62 90 TRP A O 1
ATOM 707 N N . ALA A 1 91 ? -4.537 -12.716 -22.756 1.00 85.81 91 ALA A N 1
ATOM 708 C CA . ALA A 1 91 ? -3.412 -11.890 -23.206 1.00 85.81 91 ALA A CA 1
ATOM 709 C C . ALA A 1 91 ? -2.242 -11.834 -22.199 1.00 85.81 91 ALA A C 1
ATOM 711 O O . ALA A 1 91 ? -1.079 -11.893 -22.599 1.00 85.81 91 ALA A O 1
ATOM 712 N N . LEU A 1 92 ? -2.536 -11.819 -20.891 1.00 87.38 92 LEU A N 1
ATOM 713 C 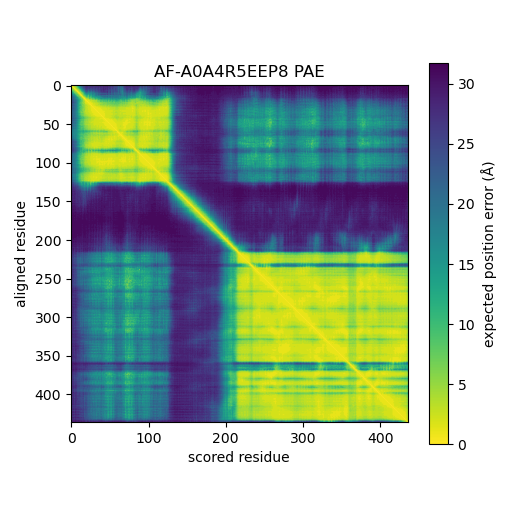CA . LEU A 1 92 ? -1.514 -11.832 -19.835 1.00 87.38 92 LEU A CA 1
ATOM 714 C C . LEU A 1 92 ? -0.828 -13.200 -19.728 1.00 87.38 92 LEU A C 1
ATOM 716 O O . LEU A 1 92 ? 0.392 -13.282 -19.586 1.00 87.38 92 LEU A O 1
ATOM 720 N N . VAL A 1 93 ? -1.607 -14.281 -19.834 1.00 90.88 93 VAL A N 1
ATOM 721 C CA . VAL A 1 93 ? -1.092 -15.660 -19.850 1.00 90.88 93 VAL A CA 1
ATOM 722 C C . VAL A 1 93 ? -0.202 -15.899 -21.069 1.00 90.88 93 VAL A C 1
ATOM 724 O O . VAL A 1 93 ? 0.888 -16.459 -20.943 1.00 90.88 93 VAL A O 1
ATOM 727 N N . GLU A 1 94 ? -0.649 -15.453 -22.239 1.00 93.31 94 GLU A N 1
ATOM 728 C CA . GLU A 1 94 ? 0.061 -15.606 -23.504 1.00 93.31 94 GLU A CA 1
ATOM 729 C C . GLU A 1 94 ? 1.349 -14.771 -23.540 1.00 93.31 94 GLU A C 1
ATOM 731 O O . GLU A 1 94 ? 2.399 -15.274 -23.949 1.00 93.31 94 GLU A O 1
ATOM 736 N N . SER A 1 95 ? 1.302 -13.534 -23.033 1.00 92.12 95 SER A N 1
ATOM 737 C CA . SER A 1 95 ? 2.486 -12.682 -22.889 1.00 92.12 95 SER A CA 1
ATOM 738 C C . SER A 1 95 ? 3.509 -13.310 -21.941 1.00 92.12 95 SER A C 1
ATOM 740 O O . SER A 1 95 ? 4.698 -13.345 -22.258 1.00 92.12 95 SER A O 1
ATOM 742 N N . LEU A 1 96 ? 3.070 -13.862 -20.800 1.00 94.12 96 LEU A N 1
ATOM 743 C CA . LEU A 1 96 ? 3.981 -14.468 -19.824 1.00 94.12 96 LEU A CA 1
ATOM 744 C C . LEU A 1 96 ? 4.674 -15.698 -20.408 1.00 94.12 96 LEU A C 1
ATOM 746 O O . LEU A 1 96 ? 5.886 -15.861 -20.265 1.00 94.12 96 LEU A O 1
ATOM 750 N N . TRP A 1 97 ? 3.910 -16.536 -21.106 1.00 95.94 97 TRP A N 1
ATOM 751 C CA . TRP A 1 97 ? 4.441 -17.676 -21.842 1.00 95.94 97 TRP A CA 1
ATOM 752 C C . TRP A 1 97 ? 5.515 -17.253 -22.853 1.00 95.94 97 TRP A C 1
ATOM 754 O O . TRP A 1 97 ? 6.608 -17.828 -22.854 1.00 95.94 97 TRP A O 1
ATOM 764 N N . ALA A 1 98 ? 5.237 -16.222 -23.660 1.00 94.69 98 ALA A N 1
ATOM 765 C CA . ALA A 1 98 ? 6.160 -15.728 -24.679 1.00 94.69 98 ALA A CA 1
ATOM 766 C C . ALA A 1 98 ? 7.457 -15.178 -24.065 1.00 94.69 98 ALA A C 1
ATOM 768 O O . ALA A 1 98 ? 8.543 -15.470 -24.565 1.00 94.69 98 ALA A O 1
ATOM 769 N N . VAL A 1 99 ? 7.365 -14.439 -22.954 1.00 95.00 99 VAL A N 1
ATOM 770 C CA . VAL A 1 99 ? 8.532 -13.894 -22.241 1.00 95.00 99 VAL A CA 1
ATOM 771 C C . VAL A 1 99 ? 9.386 -15.007 -21.629 1.00 95.00 99 VAL A C 1
ATOM 773 O O . VAL A 1 99 ? 10.609 -14.974 -21.755 1.00 95.00 99 VAL A O 1
ATOM 776 N N . ILE A 1 100 ? 8.773 -16.021 -21.008 1.00 95.38 100 ILE A N 1
ATOM 777 C CA . ILE A 1 100 ? 9.504 -17.169 -20.444 1.00 95.38 100 ILE A CA 1
ATOM 778 C C . ILE A 1 100 ? 10.267 -17.924 -21.543 1.00 95.38 100 ILE A C 1
ATOM 780 O O . ILE A 1 100 ? 11.437 -18.259 -21.347 1.00 95.38 100 ILE A O 1
ATOM 784 N N . HIS A 1 101 ? 9.645 -18.144 -22.706 1.00 94.56 101 HIS A N 1
ATOM 785 C CA . HIS A 1 101 ? 10.298 -18.789 -23.851 1.00 94.56 101 HIS A CA 1
ATOM 786 C C . HIS A 1 101 ? 11.434 -17.934 -24.412 1.00 94.56 101 HIS A C 1
ATOM 788 O O . HIS A 1 101 ? 12.529 -18.445 -24.634 1.00 94.56 101 HIS A O 1
ATOM 794 N N . HIS A 1 102 ? 11.222 -16.623 -24.534 1.00 94.38 102 HIS A N 1
ATOM 795 C CA . HIS A 1 102 ? 12.260 -15.699 -24.977 1.00 94.38 102 HIS A CA 1
ATOM 796 C C . HIS A 1 102 ? 13.494 -15.728 -24.066 1.00 94.38 102 HIS A C 1
ATOM 798 O O . HIS A 1 102 ? 14.625 -15.795 -24.545 1.00 94.38 102 HIS A O 1
ATOM 804 N N . ILE A 1 103 ? 13.286 -15.721 -22.745 1.00 94.19 103 ILE A N 1
ATOM 805 C CA . ILE A 1 103 ? 14.372 -15.809 -21.760 1.00 94.19 103 ILE A CA 1
ATOM 806 C C . ILE A 1 103 ? 15.097 -17.156 -21.868 1.00 94.19 103 ILE A C 1
ATOM 808 O O . ILE A 1 103 ? 16.322 -17.200 -21.753 1.00 94.19 103 ILE A O 1
ATOM 812 N N . ALA A 1 104 ? 14.367 -18.254 -22.085 1.00 92.94 104 ALA A N 1
ATOM 813 C CA . ALA A 1 104 ? 14.967 -19.570 -22.275 1.00 92.94 104 ALA A CA 1
ATOM 814 C C . ALA A 1 104 ? 15.863 -19.614 -23.528 1.00 92.94 104 ALA A C 1
ATOM 816 O O . ALA A 1 104 ? 16.996 -20.090 -23.441 1.00 92.94 104 ALA A O 1
ATOM 817 N N . GLU A 1 105 ? 15.420 -19.034 -24.649 1.00 92.50 105 GLU A N 1
ATOM 818 C CA . GLU A 1 105 ? 16.222 -18.933 -25.878 1.00 92.50 105 GLU A CA 1
ATOM 819 C C . GLU A 1 105 ? 17.470 -18.071 -25.697 1.00 92.50 105 GLU A C 1
ATOM 821 O O . GLU A 1 105 ? 18.560 -18.476 -26.100 1.00 92.50 105 GLU A O 1
ATOM 826 N N . GLN A 1 106 ? 17.348 -16.914 -25.037 1.00 92.56 106 GLN A N 1
ATOM 827 C CA . GLN A 1 106 ? 18.501 -16.062 -24.722 1.00 92.56 106 GLN A CA 1
ATOM 828 C C . GLN A 1 106 ? 19.544 -16.784 -23.855 1.00 92.56 106 GLN A C 1
ATOM 830 O O . GLN A 1 106 ? 20.733 -16.478 -23.927 1.00 92.56 106 GLN A O 1
ATOM 835 N N . ARG A 1 107 ? 19.109 -17.754 -23.042 1.00 92.56 107 ARG A N 1
ATOM 836 C CA . ARG A 1 107 ? 19.970 -18.605 -22.207 1.00 92.56 107 ARG A CA 1
ATOM 837 C C . ARG A 1 107 ? 20.501 -19.844 -22.942 1.00 92.56 107 ARG A C 1
ATOM 839 O O . ARG A 1 107 ? 21.227 -20.623 -22.330 1.00 92.56 107 ARG A O 1
ATOM 846 N N . GLY A 1 108 ? 20.148 -20.044 -24.214 1.00 90.06 108 GLY A N 1
ATOM 847 C CA . GLY A 1 108 ? 20.540 -21.217 -25.001 1.00 90.06 108 GLY A CA 1
ATOM 848 C C . GLY A 1 108 ? 19.892 -22.528 -24.540 1.00 90.06 108 GLY A C 1
ATOM 849 O O . GLY A 1 108 ? 20.452 -23.597 -24.775 1.00 90.06 108 GLY A O 1
ATOM 850 N N . LEU A 1 109 ? 18.749 -22.461 -23.848 1.00 91.62 109 LEU A N 1
ATOM 851 C CA . LEU A 1 109 ? 18.013 -23.633 -23.366 1.00 91.62 109 LEU A CA 1
ATOM 852 C C . LEU A 1 109 ? 17.112 -24.200 -24.476 1.00 91.62 109 LEU A C 1
ATOM 854 O O . LEU A 1 109 ? 16.597 -23.455 -25.309 1.00 91.62 109 LEU A O 1
ATOM 858 N N . ASP A 1 110 ? 16.902 -25.520 -24.483 1.00 85.81 110 ASP A N 1
ATOM 859 C CA . ASP A 1 110 ? 16.028 -26.170 -25.468 1.00 85.81 110 ASP A CA 1
ATOM 860 C C . ASP A 1 110 ? 14.548 -25.896 -25.163 1.00 85.81 110 ASP A C 1
ATOM 862 O O . ASP A 1 110 ? 13.970 -26.437 -24.218 1.00 85.81 110 ASP A O 1
ATOM 866 N N . THR A 1 111 ? 13.919 -25.069 -25.996 1.00 87.75 111 THR A N 1
ATOM 867 C CA . THR A 1 111 ? 12.506 -24.695 -25.875 1.00 87.75 111 THR A CA 1
ATOM 868 C C . THR A 1 111 ? 11.549 -25.714 -26.493 1.00 87.75 111 THR A C 1
ATOM 870 O O . THR A 1 111 ? 10.341 -25.618 -26.283 1.00 87.75 111 THR A O 1
ATOM 873 N N . ARG A 1 112 ? 12.037 -26.740 -27.210 1.00 84.25 112 ARG A N 1
ATOM 874 C CA . ARG A 1 112 ? 11.172 -27.739 -27.874 1.00 84.25 112 ARG A CA 1
ATOM 875 C C . ARG A 1 112 ? 10.385 -28.604 -26.893 1.00 84.25 112 ARG A C 1
ATOM 877 O O . ARG A 1 112 ? 9.313 -29.093 -27.239 1.00 84.25 112 ARG A O 1
ATOM 884 N N . ALA A 1 113 ? 10.924 -28.805 -25.691 1.00 81.00 113 ALA A N 1
ATOM 885 C CA . ALA A 1 113 ? 10.283 -29.569 -24.623 1.00 81.00 113 ALA A CA 1
ATOM 886 C C . ALA A 1 113 ? 9.320 -28.726 -23.762 1.00 81.00 113 ALA A C 1
ATOM 888 O O . ALA A 1 113 ? 8.591 -29.280 -22.934 1.00 81.00 113 ALA A O 1
ATOM 889 N N . MET A 1 114 ? 9.318 -27.400 -23.937 1.00 91.31 114 MET A N 1
ATOM 890 C CA . MET A 1 114 ? 8.428 -26.485 -23.223 1.00 91.31 114 MET A CA 1
ATOM 891 C C . MET A 1 114 ? 7.022 -26.498 -23.837 1.00 91.31 114 MET A C 1
ATOM 893 O O . MET A 1 114 ? 6.786 -27.015 -24.933 1.00 91.31 114 MET A O 1
ATOM 897 N N . THR A 1 115 ? 6.038 -25.992 -23.096 1.00 92.81 115 THR A N 1
ATOM 898 C CA . THR A 1 115 ? 4.638 -26.003 -23.538 1.00 92.81 115 THR A CA 1
ATOM 899 C C . THR A 1 115 ? 4.471 -25.172 -24.806 1.00 92.81 115 THR A C 1
ATOM 901 O O . THR A 1 115 ? 4.880 -24.021 -24.853 1.00 92.81 115 THR A O 1
ATOM 904 N N . SER A 1 116 ? 3.808 -25.704 -25.834 1.00 92.88 116 SER A N 1
ATOM 905 C CA . SER A 1 116 ? 3.484 -24.898 -27.018 1.00 92.88 116 SER A CA 1
ATOM 906 C C . SER A 1 116 ? 2.356 -23.899 -26.731 1.00 92.88 116 SER A C 1
ATOM 908 O O . SER A 1 116 ? 1.424 -24.199 -25.978 1.00 92.88 116 SER A O 1
ATOM 910 N N . ARG A 1 117 ? 2.371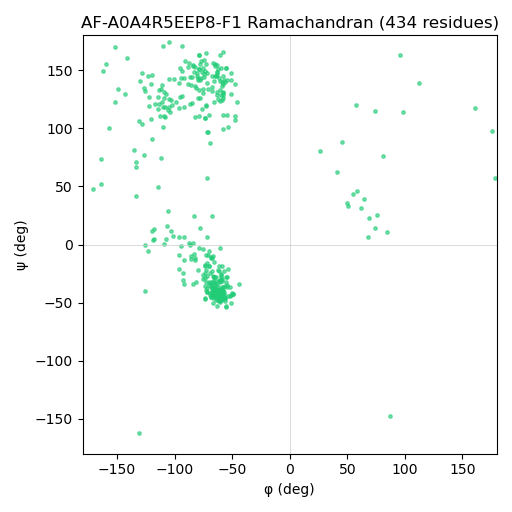 -22.748 -27.417 1.00 92.38 117 ARG A N 1
ATOM 911 C CA . ARG A 1 117 ? 1.278 -21.759 -27.382 1.00 92.38 117 ARG A CA 1
ATOM 912 C C . ARG A 1 117 ? -0.093 -22.387 -27.647 1.00 92.38 117 ARG A C 1
ATOM 914 O O . ARG A 1 117 ? -1.059 -22.062 -26.967 1.00 92.38 117 ARG A O 1
ATOM 921 N N . GLN A 1 118 ? -0.180 -23.306 -28.615 1.00 87.38 118 GLN A N 1
ATOM 922 C CA . GLN A 1 118 ? -1.434 -23.980 -28.973 1.00 87.38 118 GLN A CA 1
ATOM 923 C C . GLN A 1 118 ? -1.967 -24.867 -27.843 1.00 87.38 118 GLN A C 1
ATOM 925 O O . GLN A 1 118 ? -3.175 -24.883 -27.605 1.00 87.38 118 GLN A O 1
ATOM 930 N N . GLU A 1 119 ? -1.094 -25.596 -27.138 1.00 88.75 119 GLU A N 1
ATOM 931 C CA . GLU A 1 119 ? -1.509 -26.393 -25.977 1.00 88.75 119 GLU A CA 1
ATOM 932 C C . GLU A 1 119 ? -1.950 -25.483 -24.827 1.00 88.75 119 GLU A C 1
ATOM 934 O O . GLU A 1 119 ? -2.996 -25.728 -24.227 1.00 88.75 119 GLU A O 1
ATOM 939 N N . LEU A 1 120 ? -1.219 -24.395 -24.567 1.00 90.81 120 LEU A N 1
ATOM 940 C CA . LEU A 1 120 ? -1.594 -23.425 -23.538 1.00 90.81 120 LEU A CA 1
ATOM 941 C C . LEU A 1 120 ? -2.958 -22.776 -23.838 1.00 90.81 120 LEU A C 1
ATOM 943 O O . LEU A 1 120 ? -3.821 -22.734 -22.962 1.00 90.81 120 LEU A O 1
ATOM 947 N N . HIS A 1 121 ? -3.192 -22.368 -25.089 1.00 90.12 121 HIS A N 1
ATOM 948 C CA . HIS A 1 121 ? -4.461 -21.796 -25.555 1.00 90.12 121 HIS A CA 1
ATOM 949 C C . HIS A 1 121 ? -5.615 -22.794 -25.424 1.00 90.12 121 HIS A C 1
ATOM 951 O O . HIS A 1 121 ? -6.677 -22.477 -24.888 1.00 90.12 121 HIS A O 1
ATOM 957 N N . ARG A 1 122 ? -5.404 -24.045 -25.852 1.00 87.25 122 ARG A N 1
ATOM 958 C CA . ARG A 1 122 ? -6.404 -25.117 -25.730 1.00 87.25 122 ARG A CA 1
ATOM 959 C C . ARG A 1 122 ? -6.798 -25.366 -24.276 1.00 87.25 122 ARG A C 1
ATOM 961 O O . ARG A 1 122 ? -7.965 -25.627 -23.998 1.00 87.25 122 ARG A O 1
ATOM 968 N N . ARG A 1 123 ? -5.839 -25.298 -23.350 1.00 87.50 123 ARG A N 1
ATOM 969 C CA . ARG A 1 123 ? -6.082 -25.469 -21.911 1.00 87.50 123 ARG A CA 1
ATOM 970 C C . ARG A 1 123 ? -6.808 -24.275 -21.310 1.00 87.50 123 ARG A C 1
ATOM 972 O O . ARG A 1 123 ? -7.729 -24.479 -20.526 1.00 87.50 123 ARG A O 1
ATOM 979 N N . PHE A 1 124 ? -6.434 -23.062 -21.709 1.00 85.31 124 PHE A N 1
ATOM 980 C CA . PHE A 1 124 ? -7.063 -21.834 -21.233 1.00 85.31 124 PHE A CA 1
ATOM 981 C C . PHE A 1 124 ? -8.509 -21.679 -21.715 1.00 85.31 124 PHE A C 1
ATOM 983 O O . PHE A 1 124 ? -9.327 -21.149 -20.972 1.00 85.31 124 PHE A O 1
ATOM 990 N N . HIS A 1 125 ? -8.850 -22.182 -22.904 1.00 83.62 125 HIS A N 1
ATOM 991 C CA . HIS A 1 125 ? -10.201 -22.103 -23.478 1.00 83.62 125 HIS A CA 1
ATOM 992 C C . HIS A 1 125 ? -10.967 -23.434 -23.457 1.00 83.62 125 HIS A C 1
ATOM 994 O O . HIS A 1 125 ? -11.955 -23.590 -24.177 1.00 83.62 125 HIS A O 1
ATOM 1000 N N . ARG A 1 126 ? -10.525 -24.420 -22.662 1.00 76.50 126 ARG A N 1
ATOM 1001 C CA . ARG A 1 126 ? -11.212 -25.713 -22.573 1.00 76.50 126 ARG A CA 1
ATOM 1002 C C . ARG A 1 126 ? -12.645 -25.490 -22.059 1.00 76.50 126 ARG A C 1
ATOM 1004 O O . ARG A 1 126 ? -12.801 -24.942 -20.975 1.00 76.50 126 ARG A O 1
ATOM 1011 N N . PRO A 1 127 ? -13.695 -25.913 -22.782 1.00 53.50 127 PRO A N 1
ATOM 1012 C CA . PRO A 1 127 ? -15.055 -25.810 -22.270 1.00 53.50 127 PRO A CA 1
ATOM 1013 C C . PRO A 1 127 ? -15.241 -26.749 -21.070 1.00 53.50 127 PRO A C 1
ATOM 1015 O O . PRO A 1 127 ? -14.672 -27.847 -21.042 1.00 53.50 127 PRO A O 1
ATOM 1018 N N . ALA A 1 128 ? -16.045 -26.320 -20.090 1.00 45.09 128 ALA A N 1
ATOM 1019 C CA . ALA A 1 128 ? -16.443 -27.156 -18.959 1.00 45.09 128 ALA A CA 1
ATOM 1020 C C . ALA A 1 128 ? -16.992 -28.503 -19.470 1.00 45.09 128 ALA A C 1
ATOM 1022 O O . ALA A 1 128 ? -17.678 -28.516 -20.499 1.00 45.09 128 ALA A O 1
ATOM 1023 N N . PRO A 1 129 ? -16.708 -29.637 -18.801 1.00 41.19 129 PRO A N 1
ATOM 1024 C CA . PRO A 1 129 ? -17.327 -30.898 -19.175 1.00 41.19 129 PRO A CA 1
ATOM 1025 C C . PRO A 1 129 ? -18.848 -30.738 -19.082 1.00 41.19 129 PRO A C 1
ATOM 1027 O O . PRO A 1 129 ? -19.412 -30.551 -18.005 1.00 41.19 129 PRO A O 1
ATOM 1030 N N . SER A 1 130 ? -19.506 -30.756 -20.241 1.00 37.91 130 SER A N 1
ATOM 1031 C CA . SER A 1 130 ? -20.958 -30.754 -20.336 1.00 37.91 130 SER A CA 1
ATOM 1032 C C . SER A 1 130 ? -21.497 -31.970 -19.588 1.00 37.91 130 SER A C 1
ATOM 1034 O O . SER A 1 130 ? -21.093 -33.098 -19.863 1.00 37.91 130 SER A O 1
ATOM 1036 N N . LYS A 1 131 ? -22.449 -31.751 -18.681 1.00 41.31 131 LYS A N 1
ATOM 1037 C CA . LYS A 1 131 ? -23.256 -32.796 -18.029 1.00 41.31 131 LYS A CA 1
ATOM 1038 C C . LYS A 1 131 ? -24.213 -33.524 -19.001 1.00 41.31 131 LYS A C 1
ATOM 1040 O O . LYS A 1 131 ? -25.225 -34.055 -18.567 1.00 41.31 131 LYS A O 1
ATOM 1045 N N . ALA A 1 132 ? -23.930 -33.551 -20.302 1.00 36.94 132 ALA A N 1
ATOM 1046 C CA . ALA A 1 132 ? -24.775 -34.173 -21.317 1.00 36.94 132 ALA A CA 1
ATOM 1047 C C . ALA A 1 132 ? -24.096 -35.417 -21.906 1.00 36.94 132 ALA A C 1
ATOM 1049 O O . ALA A 1 132 ? -23.573 -35.379 -23.017 1.00 36.94 132 ALA A O 1
ATOM 1050 N N . ALA A 1 133 ? -24.076 -36.500 -21.130 1.00 37.16 133 ALA A N 1
ATOM 1051 C CA . ALA A 1 133 ? -23.893 -37.870 -21.614 1.00 37.16 133 ALA A CA 1
ATOM 1052 C C . ALA A 1 133 ? -24.316 -38.869 -20.520 1.00 37.16 133 ALA A C 1
ATOM 1054 O O . ALA A 1 133 ? -23.528 -39.715 -20.126 1.00 37.16 133 ALA A O 1
ATOM 1055 N N . ASP A 1 134 ? -25.524 -38.705 -19.977 1.00 34.62 134 ASP A N 1
ATOM 1056 C CA . ASP A 1 134 ? -26.244 -39.761 -19.249 1.00 34.62 134 ASP A CA 1
ATOM 1057 C C . ASP A 1 134 ? -27.724 -39.355 -19.140 1.00 34.62 134 ASP A C 1
ATOM 1059 O O . ASP A 1 134 ? -28.213 -38.925 -18.101 1.00 34.62 134 ASP A O 1
ATOM 1063 N N . GLU A 1 135 ? -28.445 -39.444 -20.258 1.00 34.12 135 GLU A N 1
ATOM 1064 C CA . GLU A 1 135 ? -29.907 -39.537 -20.246 1.00 34.12 135 GLU A CA 1
ATOM 1065 C C . GLU A 1 135 ? -30.324 -40.739 -21.101 1.00 34.12 135 GLU A C 1
ATOM 1067 O O . GLU A 1 135 ? -30.293 -40.707 -22.331 1.00 34.12 135 GLU A O 1
ATOM 1072 N N . ALA A 1 136 ? -30.696 -41.821 -20.414 1.00 30.58 136 ALA A N 1
ATOM 1073 C CA . ALA A 1 136 ? -31.615 -42.835 -20.919 1.00 30.58 136 ALA A CA 1
ATOM 1074 C C . ALA A 1 136 ? -33.067 -42.406 -20.587 1.00 30.58 136 ALA A C 1
ATOM 1076 O O . ALA A 1 136 ? -33.273 -41.609 -19.669 1.00 30.58 136 ALA A O 1
ATOM 1077 N N . PRO A 1 137 ? -34.082 -42.877 -21.335 1.00 37.22 137 PRO A N 1
ATOM 1078 C CA . PRO A 1 137 ? -35.271 -42.081 -21.617 1.00 37.22 137 PRO A CA 1
ATOM 1079 C C . PRO A 1 137 ? -36.449 -42.307 -20.657 1.00 37.22 137 PRO A C 1
ATOM 1081 O O . PRO A 1 137 ? -36.796 -43.440 -20.336 1.00 37.22 137 PRO A O 1
ATOM 1084 N N . GLY A 1 138 ? -37.159 -41.209 -20.370 1.00 28.98 138 GLY A N 1
ATOM 1085 C CA . GLY A 1 138 ? -38.625 -41.160 -20.377 1.00 28.98 138 GLY A CA 1
ATOM 1086 C C . GLY A 1 138 ? -39.361 -41.299 -19.041 1.00 28.98 138 GLY A C 1
ATOM 1087 O O . GLY A 1 138 ? -39.443 -42.387 -18.493 1.00 28.98 138 GLY A O 1
ATOM 1088 N N . LEU A 1 139 ? -40.037 -40.221 -18.621 1.00 29.05 139 LEU A N 1
ATOM 1089 C CA . LEU A 1 139 ? -41.422 -40.228 -18.110 1.00 29.05 139 LEU A CA 1
ATOM 1090 C C . LEU A 1 139 ? -42.002 -38.789 -18.152 1.00 29.05 139 LEU A C 1
ATOM 1092 O O . LEU A 1 139 ? -41.229 -37.833 -18.096 1.00 29.05 139 LEU A O 1
ATOM 1096 N N . PRO A 1 140 ? -43.326 -38.613 -18.350 1.00 32.03 140 PRO A N 1
ATOM 1097 C CA . PRO A 1 140 ? -43.897 -37.423 -18.978 1.00 32.03 140 PRO A CA 1
ATOM 1098 C C . PRO A 1 140 ? -44.334 -36.313 -18.005 1.00 32.03 140 PRO A C 1
ATOM 1100 O O . PRO A 1 140 ? -44.368 -36.475 -16.789 1.00 32.03 140 PRO A O 1
ATOM 1103 N N . ALA A 1 141 ? -44.661 -35.179 -18.629 1.00 31.92 141 ALA A N 1
ATOM 1104 C CA . ALA A 1 141 ? -44.948 -33.851 -18.098 1.00 31.92 141 ALA A CA 1
ATOM 1105 C C . ALA A 1 141 ? -45.992 -33.751 -16.968 1.00 31.92 141 ALA A C 1
ATOM 1107 O O . ALA A 1 141 ? -47.013 -34.436 -16.978 1.00 31.92 141 ALA A O 1
ATOM 1108 N N . ALA A 1 142 ? -45.773 -32.771 -16.083 1.00 29.83 142 ALA A N 1
ATOM 1109 C CA . ALA A 1 142 ? -46.783 -32.184 -15.206 1.00 29.83 142 ALA A CA 1
ATOM 1110 C C . ALA A 1 142 ? -46.903 -30.669 -15.481 1.00 29.83 142 ALA A C 1
ATOM 1112 O O . ALA A 1 142 ? -45.907 -29.986 -15.716 1.00 29.83 142 ALA A O 1
ATOM 1113 N N . GLU A 1 143 ? -48.151 -30.203 -15.497 1.00 30.98 143 GLU A N 1
ATOM 1114 C CA . GLU A 1 143 ? -48.671 -28.879 -15.876 1.00 30.98 143 GLU A CA 1
ATOM 1115 C C . GLU A 1 143 ? -48.158 -27.677 -15.047 1.00 30.98 143 GLU A C 1
ATOM 1117 O O . GLU A 1 143 ? -47.636 -27.853 -13.944 1.00 30.98 143 GLU A O 1
ATOM 1122 N N . PRO A 1 144 ? -48.321 -26.428 -15.547 1.00 31.09 144 PRO A N 1
ATOM 1123 C CA . PRO A 1 144 ? -47.769 -25.231 -14.919 1.00 31.09 144 PRO A CA 1
ATOM 1124 C C . PRO A 1 144 ? -48.696 -24.659 -13.833 1.00 31.09 144 PRO A C 1
ATOM 1126 O O . PRO A 1 144 ? -49.897 -24.508 -14.040 1.00 31.09 144 PRO A O 1
ATOM 1129 N N . ALA A 1 145 ? -48.123 -24.256 -12.695 1.00 31.59 145 ALA A N 1
ATOM 1130 C CA . ALA A 1 145 ? -48.826 -23.519 -11.645 1.00 31.59 145 ALA A CA 1
ATOM 1131 C C . ALA A 1 145 ? -48.526 -22.004 -11.695 1.00 31.59 145 ALA A C 1
ATOM 1133 O O . ALA A 1 145 ? -47.416 -21.567 -11.992 1.00 31.59 145 ALA A O 1
ATOM 1134 N N . HIS A 1 146 ? -49.579 -21.243 -11.400 1.00 32.72 146 HIS A N 1
ATOM 1135 C CA . HIS A 1 146 ? -49.845 -19.805 -11.540 1.00 32.72 146 HIS A CA 1
ATOM 1136 C C . HIS A 1 146 ? -48.897 -18.797 -10.832 1.00 32.72 146 HIS A C 1
ATOM 1138 O O . HIS A 1 146 ? -48.130 -19.173 -9.946 1.00 32.72 146 HIS A O 1
ATOM 1144 N N . PRO A 1 147 ? -48.962 -17.492 -11.204 1.00 31.42 147 PRO A N 1
ATOM 1145 C CA . PRO A 1 147 ? -48.007 -16.461 -10.785 1.00 31.42 147 PRO A CA 1
ATOM 1146 C C . PRO A 1 147 ? -48.228 -15.926 -9.358 1.00 31.42 147 PRO A C 1
ATOM 1148 O O . PRO A 1 147 ? -49.346 -15.848 -8.855 1.00 31.42 147 PRO A O 1
ATOM 1151 N N . SER A 1 148 ? -47.124 -15.500 -8.739 1.00 32.00 148 SER A N 1
ATOM 1152 C CA . SER A 1 148 ? -47.044 -14.899 -7.399 1.00 32.00 148 SER A CA 1
ATOM 1153 C C . SER A 1 148 ? -47.492 -13.419 -7.397 1.00 32.00 148 SER A C 1
ATOM 1155 O O . SER A 1 148 ? -47.167 -12.706 -8.351 1.00 32.00 148 SER A O 1
ATOM 1157 N N . PRO A 1 149 ? -48.210 -12.918 -6.367 1.00 33.72 149 PRO A N 1
ATOM 1158 C CA . PRO A 1 149 ? -48.760 -11.562 -6.359 1.00 33.72 149 PRO A CA 1
ATOM 1159 C C . PRO A 1 149 ? -47.751 -10.479 -5.935 1.00 33.72 149 PRO A C 1
ATOM 1161 O O . PRO A 1 149 ? -46.805 -10.710 -5.181 1.00 33.72 149 PRO A O 1
ATOM 1164 N N . ALA A 1 150 ? -48.000 -9.269 -6.439 1.00 33.12 150 ALA A N 1
ATOM 1165 C CA . ALA A 1 150 ? -47.209 -8.054 -6.272 1.00 33.12 150 ALA A CA 1
ATOM 1166 C C . ALA A 1 150 ? -47.107 -7.551 -4.814 1.00 33.12 150 ALA A C 1
ATOM 1168 O O . ALA A 1 150 ? -48.040 -7.670 -4.022 1.00 33.12 150 ALA A O 1
ATOM 1169 N N . ARG A 1 151 ? -45.967 -6.924 -4.487 1.00 34.31 151 ARG A N 1
ATOM 1170 C CA . ARG A 1 151 ? -45.742 -6.160 -3.244 1.00 34.31 151 ARG A CA 1
ATOM 1171 C C . ARG A 1 151 ? -46.410 -4.774 -3.323 1.00 34.31 151 ARG A C 1
ATOM 1173 O O . ARG A 1 151 ? -46.324 -4.159 -4.384 1.00 34.31 151 ARG A O 1
ATOM 1180 N N . PRO A 1 152 ? -46.977 -4.238 -2.226 1.00 33.88 152 PRO A N 1
ATOM 1181 C CA . PRO A 1 152 ? -47.425 -2.848 -2.172 1.00 33.88 152 PRO A CA 1
ATOM 1182 C C . PRO A 1 152 ? -46.269 -1.863 -1.896 1.00 33.88 152 PRO A C 1
ATOM 1184 O O . PRO A 1 152 ? -45.305 -2.187 -1.198 1.00 33.88 152 PRO A O 1
ATOM 1187 N N . GLU A 1 153 ? -46.396 -0.663 -2.469 1.00 36.16 153 GLU A N 1
ATOM 1188 C 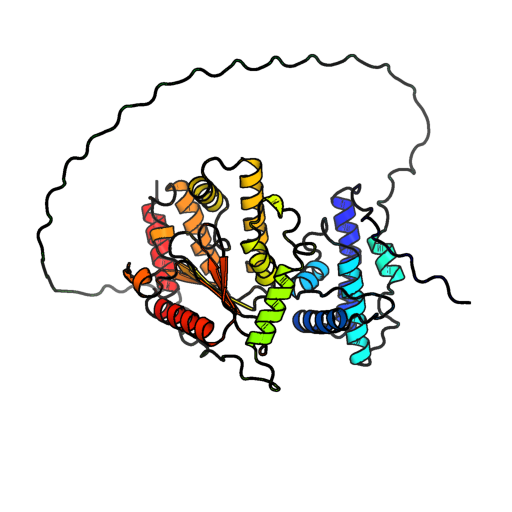CA . GLU A 1 153 ? -45.526 0.519 -2.338 1.00 36.16 153 GLU A CA 1
ATOM 1189 C C . GLU A 1 153 ? -45.388 1.051 -0.893 1.00 36.16 153 GLU A C 1
ATOM 1191 O O . GLU A 1 153 ? -46.331 0.945 -0.104 1.00 36.16 153 GLU A O 1
ATOM 1196 N N . PRO A 1 154 ? -44.258 1.700 -0.540 1.00 37.19 154 PRO A N 1
ATOM 1197 C CA . PRO A 1 154 ? -44.111 2.427 0.718 1.00 37.19 154 PRO A CA 1
ATOM 1198 C C . PRO A 1 154 ? -44.613 3.885 0.633 1.00 37.19 154 PRO A C 1
ATOM 1200 O O . PRO A 1 154 ? -44.430 4.578 -0.365 1.00 37.19 154 PRO A O 1
ATOM 1203 N N . ALA A 1 155 ? -45.209 4.354 1.734 1.00 37.78 155 ALA A N 1
ATOM 1204 C CA . ALA A 1 155 ? -45.751 5.702 1.935 1.00 37.78 155 ALA A CA 1
ATOM 1205 C C . ALA A 1 155 ? -44.676 6.826 1.966 1.00 37.78 155 ALA A C 1
ATOM 1207 O O . ALA A 1 155 ? -43.521 6.560 2.309 1.00 37.78 155 ALA A O 1
ATOM 1208 N N . PRO A 1 156 ? -45.041 8.093 1.660 1.00 38.59 156 PRO A N 1
ATOM 1209 C CA . PRO A 1 156 ? -44.098 9.213 1.543 1.00 38.59 156 PRO A CA 1
ATOM 1210 C C . PRO A 1 156 ? -43.619 9.781 2.901 1.00 38.59 156 PRO A C 1
ATOM 1212 O O . PRO A 1 156 ? -44.299 9.626 3.918 1.00 38.59 156 PRO A O 1
ATOM 1215 N N . PRO A 1 157 ? -42.458 10.471 2.946 1.00 39.91 157 PRO A N 1
ATOM 1216 C CA . PRO A 1 157 ? -41.805 10.864 4.195 1.00 39.91 157 PRO A CA 1
ATOM 1217 C C . PRO A 1 157 ? -42.374 12.153 4.812 1.00 39.91 157 PRO A C 1
ATOM 1219 O O . PRO A 1 157 ? -42.547 13.172 4.145 1.00 39.91 157 PRO A O 1
ATOM 1222 N N . HIS A 1 158 ? -42.573 12.136 6.133 1.00 35.81 158 HIS A N 1
ATOM 1223 C CA . HIS A 1 158 ? -42.874 13.323 6.936 1.00 35.81 158 HIS A CA 1
ATOM 1224 C C . HIS A 1 158 ? -41.606 14.154 7.212 1.00 35.81 158 HIS A C 1
ATOM 1226 O O . HIS A 1 158 ? -40.623 13.656 7.765 1.00 35.81 158 HIS A O 1
ATOM 1232 N N . LEU A 1 159 ? -41.659 15.446 6.874 1.00 32.72 159 LEU A N 1
ATOM 1233 C CA . LEU A 1 159 ? -40.679 16.474 7.237 1.00 32.72 159 LEU A CA 1
ATOM 1234 C C . LEU A 1 159 ? -40.612 16.660 8.763 1.00 32.72 159 LEU A C 1
ATOM 1236 O O . LEU A 1 159 ? -41.620 16.970 9.397 1.00 32.72 159 LEU A O 1
ATOM 1240 N N . ARG A 1 160 ? -39.416 16.540 9.353 1.00 36.69 160 ARG A N 1
ATOM 1241 C CA . ARG A 1 160 ? -39.139 17.014 10.722 1.00 36.69 160 ARG A CA 1
ATOM 1242 C C . ARG A 1 160 ? -38.510 18.418 10.685 1.00 36.69 160 ARG A C 1
ATOM 1244 O O . ARG A 1 160 ? -37.655 18.662 9.833 1.00 36.69 160 ARG A O 1
ATOM 1251 N N . PRO A 1 161 ? -38.895 19.336 11.591 1.00 31.50 161 PRO A N 1
ATOM 1252 C CA . PRO A 1 161 ? -38.398 20.710 11.597 1.00 31.50 161 PRO A CA 1
ATOM 1253 C C . PRO A 1 161 ? -36.966 20.823 12.149 1.00 31.50 161 PRO A C 1
ATOM 1255 O O . PRO A 1 161 ? -36.551 20.064 13.026 1.00 31.50 161 PRO A O 1
ATOM 1258 N N . ARG A 1 162 ? -36.220 21.804 11.621 1.00 33.88 162 ARG A N 1
ATOM 1259 C CA . ARG A 1 162 ? -34.857 22.182 12.038 1.00 33.88 162 ARG A CA 1
ATOM 1260 C C . ARG A 1 162 ? -34.839 22.760 13.468 1.00 33.88 162 ARG A C 1
ATOM 1262 O O . ARG A 1 162 ? -35.710 23.571 13.780 1.00 33.88 162 ARG A O 1
ATOM 1269 N N . PRO A 1 163 ? -33.831 22.448 14.303 1.00 36.59 163 PRO A N 1
ATOM 1270 C CA . PRO A 1 163 ? -33.609 23.150 15.566 1.00 36.59 163 PRO A CA 1
ATOM 1271 C C . PRO A 1 163 ? -32.902 24.510 15.355 1.00 36.59 163 PRO A C 1
ATOM 1273 O O . PRO A 1 163 ? -32.137 24.655 14.396 1.00 36.59 163 PRO A O 1
ATOM 1276 N N . PRO A 1 164 ? -33.137 25.511 16.228 1.00 37.44 164 PRO A N 1
ATOM 1277 C CA . PRO A 1 164 ? -32.594 26.859 16.073 1.00 37.44 164 PRO A CA 1
ATOM 1278 C C . PRO A 1 164 ? -31.116 26.976 16.483 1.00 37.44 164 PRO A C 1
ATOM 1280 O O . PRO A 1 164 ? -30.597 26.209 17.295 1.00 37.44 164 PRO A O 1
ATOM 1283 N N . ALA A 1 165 ? -30.459 27.978 15.894 1.00 30.56 165 ALA A N 1
ATOM 1284 C CA . ALA A 1 165 ? -29.060 28.342 16.081 1.00 30.56 165 ALA A CA 1
ATOM 1285 C C . ALA A 1 165 ? -28.723 28.675 17.547 1.00 30.56 165 ALA A C 1
ATOM 1287 O O . ALA A 1 165 ? -29.459 29.403 18.210 1.00 30.56 165 ALA A O 1
ATOM 1288 N N . ARG A 1 166 ? -27.584 28.170 18.041 1.00 35.22 166 ARG A N 1
ATOM 1289 C CA . ARG A 1 166 ? -27.030 28.536 19.351 1.00 35.22 166 ARG A CA 1
ATOM 1290 C C . ARG A 1 166 ? -25.937 29.589 19.197 1.00 35.22 166 ARG A C 1
ATOM 1292 O O . ARG A 1 166 ? -24.943 29.377 18.505 1.00 35.22 166 ARG A O 1
ATOM 1299 N N . GLU A 1 167 ? -26.164 30.706 19.874 1.00 31.83 167 GLU A N 1
ATOM 1300 C CA . GLU A 1 167 ? -25.275 31.852 20.017 1.00 31.83 167 GLU A CA 1
ATOM 1301 C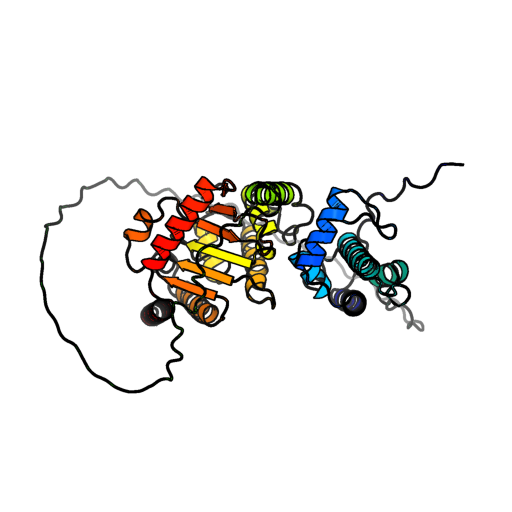 C . GLU A 1 167 ? -23.978 31.497 20.754 1.00 31.83 167 GLU A C 1
ATOM 1303 O O . GLU A 1 167 ? -23.942 30.670 21.670 1.00 31.83 167 GLU A O 1
ATOM 1308 N N . ARG A 1 168 ? -22.900 32.164 20.335 1.00 31.20 168 ARG A N 1
ATOM 1309 C CA . ARG A 1 168 ? -21.557 32.079 20.908 1.00 31.20 168 ARG A CA 1
ATOM 1310 C C . ARG A 1 168 ? -21.525 32.752 22.283 1.00 31.20 168 ARG A C 1
ATOM 1312 O O . ARG A 1 168 ? -21.949 33.896 22.414 1.00 31.20 168 ARG A O 1
ATOM 1319 N N . ARG A 1 169 ? -20.925 32.090 23.276 1.00 32.00 169 ARG A N 1
ATOM 1320 C CA . ARG A 1 169 ? -20.387 32.744 24.481 1.00 32.00 169 ARG A CA 1
ATOM 1321 C C . ARG A 1 169 ? -18.876 32.490 24.592 1.00 32.00 169 ARG A C 1
ATOM 1323 O O . ARG A 1 169 ? -18.435 31.422 24.166 1.00 32.00 169 ARG A O 1
ATOM 1330 N N . PRO A 1 170 ? -18.094 33.451 25.117 1.00 32.22 170 PRO A N 1
ATOM 1331 C CA . PRO A 1 170 ? -16.637 33.372 25.177 1.00 32.22 170 PRO A CA 1
ATOM 1332 C C . PRO A 1 170 ? -16.162 32.512 26.359 1.00 32.22 170 PRO A C 1
ATOM 1334 O O . PRO A 1 170 ? -16.799 32.492 27.412 1.00 32.22 170 PRO A O 1
ATOM 1337 N N . GLY A 1 171 ? -15.058 31.785 26.164 1.00 29.38 171 GLY A N 1
ATOM 1338 C CA . GLY A 1 171 ? -14.409 30.972 27.199 1.00 29.38 171 GLY A CA 1
ATOM 1339 C C . GLY A 1 171 ? -13.462 31.793 28.087 1.00 29.38 171 GLY A C 1
ATOM 1340 O O . GLY A 1 171 ? -12.964 32.821 27.624 1.00 29.38 171 GLY A O 1
ATOM 1341 N N . PRO A 1 172 ? -13.202 31.364 29.336 1.00 32.44 172 PRO A N 1
ATOM 1342 C CA . PRO A 1 172 ? -12.217 31.999 30.200 1.00 32.44 172 PRO A CA 1
ATOM 1343 C C . PRO A 1 172 ? -10.815 31.382 30.056 1.00 32.44 172 PRO A C 1
ATOM 1345 O O . PRO A 1 172 ? -10.640 30.252 29.597 1.00 32.44 172 PRO A O 1
ATOM 1348 N N . GLU A 1 173 ? -9.840 32.194 30.453 1.00 28.14 173 GLU A N 1
ATOM 1349 C CA . GLU A 1 173 ? -8.386 32.068 30.340 1.00 28.14 173 GLU A CA 1
ATOM 1350 C C . GLU A 1 173 ? -7.767 30.903 31.141 1.00 28.14 173 GLU A C 1
ATOM 1352 O O . GLU A 1 173 ? -8.280 30.475 32.174 1.00 28.14 173 GLU A O 1
ATOM 1357 N N . LEU A 1 174 ? -6.612 30.425 30.664 1.00 30.38 174 LEU A N 1
ATOM 1358 C CA . LEU A 1 174 ? -5.694 29.509 31.355 1.00 30.38 174 LEU A CA 1
ATOM 1359 C C . LEU A 1 174 ? -4.634 30.310 32.132 1.00 30.38 174 LEU A C 1
ATOM 1361 O O . LEU A 1 174 ? -4.110 31.273 31.570 1.00 30.38 174 LEU A O 1
ATOM 1365 N N . PRO A 1 175 ? -4.198 29.876 33.330 1.00 31.38 175 PRO A N 1
ATOM 1366 C CA . PRO A 1 175 ? -2.942 30.328 33.904 1.00 31.38 175 PRO A CA 1
ATOM 1367 C C . PRO A 1 175 ? -1.781 29.364 33.606 1.00 31.38 175 PRO A C 1
ATOM 1369 O O . PRO A 1 175 ? -1.942 28.158 33.415 1.00 31.38 175 PRO A O 1
ATOM 1372 N N . HIS A 1 176 ? -0.597 29.966 33.565 1.00 27.53 176 HIS A N 1
ATOM 1373 C CA . HIS A 1 176 ? 0.704 29.391 33.255 1.00 27.53 176 HIS A CA 1
ATOM 1374 C C . HIS A 1 176 ? 1.312 28.516 34.369 1.00 27.53 176 HIS A C 1
ATOM 1376 O O . HIS A 1 176 ? 1.043 28.707 35.550 1.00 27.53 176 HIS A O 1
ATOM 1382 N N . SER A 1 177 ? 2.246 27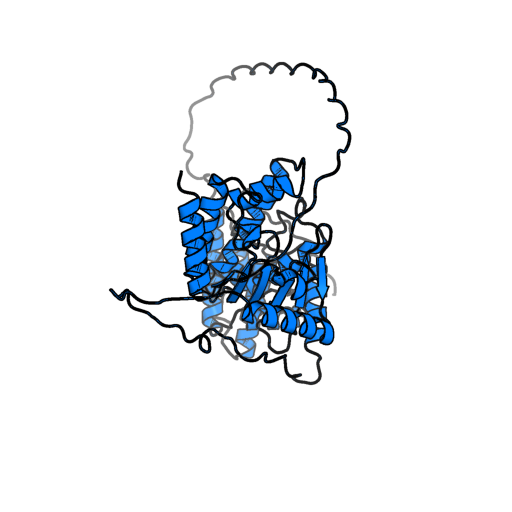.662 33.922 1.00 28.38 177 SER A N 1
ATOM 1383 C CA . SER A 1 177 ? 3.520 27.252 34.551 1.00 28.38 177 SER A CA 1
ATOM 1384 C C . SER A 1 177 ? 3.519 26.611 35.945 1.00 28.38 177 SER A C 1
ATOM 1386 O O . SER A 1 177 ? 3.247 27.256 36.950 1.00 28.38 177 SER A O 1
ATOM 1388 N N . GLY A 1 178 ? 4.026 25.377 36.000 1.00 26.67 178 GLY A N 1
ATOM 1389 C CA . GLY A 1 178 ? 4.495 24.723 37.219 1.00 26.67 178 GLY A CA 1
ATOM 1390 C C . GLY A 1 178 ? 5.487 23.614 36.875 1.00 26.67 178 GLY A C 1
ATOM 1391 O O . GLY A 1 178 ? 5.098 22.544 36.421 1.00 26.67 178 GLY A O 1
ATOM 1392 N N . GLN A 1 179 ? 6.765 23.931 37.034 1.00 27.50 179 GLN A N 1
ATOM 1393 C CA . GLN A 1 179 ? 7.927 23.053 36.956 1.00 27.50 179 GLN A CA 1
ATOM 1394 C C . GLN A 1 179 ? 7.996 22.211 38.240 1.00 27.50 179 GLN A C 1
ATOM 1396 O O . GLN A 1 179 ? 7.834 22.766 39.325 1.00 27.50 179 GLN A O 1
ATOM 1401 N N . ALA A 1 180 ? 8.228 20.902 38.133 1.00 29.56 180 ALA A N 1
ATOM 1402 C CA . ALA A 1 180 ? 8.622 20.068 39.267 1.00 29.56 180 ALA A CA 1
ATOM 1403 C C . ALA A 1 180 ? 9.469 18.886 38.777 1.00 29.56 180 ALA A C 1
ATOM 1405 O O . ALA A 1 180 ? 9.043 18.122 37.909 1.00 29.56 180 ALA A O 1
ATOM 1406 N N . ASP A 1 181 ? 10.672 18.808 39.335 1.00 24.28 181 ASP A N 1
ATOM 1407 C CA . ASP A 1 181 ? 11.656 17.744 39.190 1.00 24.28 181 ASP A CA 1
ATOM 1408 C C . ASP A 1 181 ? 11.327 16.515 40.065 1.00 24.28 181 ASP A C 1
ATOM 1410 O O . ASP A 1 181 ? 10.641 16.621 41.084 1.00 24.28 181 ASP A O 1
ATOM 1414 N N . ASP A 1 182 ? 11.988 15.408 39.697 1.00 28.97 182 ASP A N 1
ATOM 1415 C CA . ASP A 1 182 ? 12.569 14.369 40.575 1.00 28.97 182 ASP A CA 1
ATOM 1416 C C . ASP A 1 182 ? 11.740 13.081 40.885 1.00 28.97 182 ASP A C 1
ATOM 1418 O O . ASP A 1 182 ? 10.550 13.013 40.581 1.00 28.97 182 ASP A O 1
ATOM 1422 N N . PRO A 1 183 ? 12.353 11.980 41.391 1.00 37.28 183 PRO A N 1
ATOM 1423 C CA . PRO A 1 183 ? 12.960 10.904 40.590 1.00 37.28 183 PRO A CA 1
ATOM 1424 C C . PRO A 1 183 ? 12.516 9.485 41.048 1.00 37.28 183 PRO A C 1
ATOM 1426 O O . PRO A 1 183 ? 11.566 9.328 41.807 1.00 37.28 183 PRO A O 1
ATOM 1429 N N . LEU A 1 184 ? 13.291 8.470 40.633 1.00 29.77 184 LEU A N 1
ATOM 1430 C CA . LEU A 1 184 ? 13.492 7.122 41.203 1.00 29.77 184 LEU A CA 1
ATOM 1431 C C . LEU A 1 184 ? 12.993 5.893 40.430 1.00 29.77 184 LEU A C 1
ATOM 1433 O O . LEU A 1 184 ? 11.940 5.831 39.805 1.00 29.77 184 LEU A O 1
ATOM 1437 N N . ASN A 1 185 ? 13.899 4.926 40.510 1.00 27.17 185 ASN A N 1
ATOM 1438 C CA . ASN A 1 185 ? 14.151 3.748 39.711 1.00 27.17 185 ASN A CA 1
ATOM 1439 C C . ASN A 1 185 ? 13.683 2.473 40.442 1.00 27.17 185 ASN A C 1
ATOM 1441 O O . ASN A 1 185 ? 13.397 2.502 41.635 1.00 27.17 185 ASN A O 1
ATOM 1445 N N . ASP A 1 186 ? 13.765 1.358 39.715 1.00 25.94 186 ASP A N 1
ATOM 1446 C CA . ASP A 1 186 ? 13.962 -0.020 40.186 1.00 25.94 186 ASP A CA 1
ATOM 1447 C C . ASP A 1 186 ? 12.820 -0.791 40.867 1.00 25.94 186 ASP A C 1
ATOM 1449 O O . ASP A 1 186 ? 12.492 -0.619 42.036 1.00 25.94 186 ASP A O 1
ATOM 1453 N N . THR A 1 187 ? 12.381 -1.854 40.182 1.00 27.17 187 THR A N 1
ATOM 1454 C CA . THR A 1 187 ? 12.408 -3.215 40.752 1.00 27.17 187 THR A CA 1
ATOM 1455 C C . THR A 1 187 ? 12.608 -4.246 39.620 1.00 27.17 187 THR A C 1
ATOM 1457 O O . THR A 1 187 ? 11.930 -4.150 38.594 1.00 27.17 187 THR A O 1
ATOM 1460 N N . PRO A 1 188 ? 13.514 -5.236 39.769 1.00 29.06 188 PRO A N 1
ATOM 1461 C CA . PRO A 1 188 ? 13.840 -6.220 38.736 1.00 29.06 188 PRO A CA 1
ATOM 1462 C C . PRO A 1 188 ? 13.009 -7.511 38.864 1.00 29.06 188 PRO A C 1
ATOM 1464 O O . PRO A 1 188 ? 12.714 -7.959 39.970 1.00 29.06 188 PRO A O 1
ATOM 1467 N N . GLY A 1 189 ? 12.720 -8.189 37.744 1.00 24.80 189 GLY A N 1
ATOM 1468 C CA . GLY A 1 189 ? 12.357 -9.611 37.797 1.00 24.80 189 GLY A CA 1
ATOM 1469 C C . GLY A 1 189 ? 11.618 -10.211 36.596 1.00 24.80 189 GLY A C 1
ATOM 1470 O O . GLY A 1 189 ? 10.453 -9.919 36.367 1.00 24.80 189 GLY A O 1
ATOM 1471 N N . ARG A 1 190 ? 12.284 -11.194 35.968 1.00 25.67 190 ARG A N 1
ATOM 1472 C CA . ARG A 1 190 ? 11.758 -12.329 35.171 1.00 25.67 190 ARG A CA 1
ATOM 1473 C C . ARG A 1 190 ? 11.350 -12.099 33.706 1.00 25.67 190 ARG A C 1
ATOM 1475 O O . ARG A 1 190 ? 10.190 -12.164 33.328 1.00 25.67 190 ARG A O 1
ATOM 1482 N N . GLY A 1 191 ? 12.389 -12.003 32.876 1.00 27.33 191 GLY A N 1
ATOM 1483 C CA . GLY A 1 191 ? 12.728 -13.008 31.855 1.00 27.33 191 GLY A CA 1
ATOM 1484 C C . GLY A 1 191 ? 11.609 -13.569 30.973 1.00 27.33 191 GLY A C 1
ATOM 1485 O O . GLY A 1 191 ? 11.111 -14.662 31.222 1.00 27.33 191 GLY A O 1
ATOM 1486 N N . ILE A 1 192 ? 11.354 -12.885 29.860 1.00 27.98 192 ILE A N 1
ATOM 1487 C CA . ILE A 1 192 ? 10.936 -13.506 28.599 1.00 27.98 192 ILE A CA 1
ATOM 1488 C C . ILE A 1 192 ? 12.092 -13.246 27.633 1.00 27.98 192 ILE A C 1
ATOM 1490 O O . ILE A 1 192 ? 12.559 -12.113 27.544 1.00 27.98 192 ILE A O 1
ATOM 1494 N N . GLY A 1 193 ? 12.612 -14.304 27.005 1.00 24.95 193 GLY A N 1
ATOM 1495 C CA . GLY A 1 193 ? 13.819 -14.275 26.178 1.00 24.95 193 GLY A CA 1
ATOM 1496 C C . GLY A 1 193 ? 13.819 -13.116 25.183 1.00 24.95 193 GLY A C 1
ATOM 1497 O O . GLY A 1 193 ? 13.077 -13.122 24.204 1.00 24.95 193 GLY A O 1
ATOM 1498 N N . LEU A 1 194 ? 14.661 -12.124 25.469 1.00 26.88 194 LEU A N 1
ATOM 1499 C CA . LEU A 1 194 ? 14.931 -10.975 24.622 1.00 26.88 194 LEU A CA 1
ATOM 1500 C C . LEU A 1 194 ? 15.733 -11.455 23.413 1.00 26.88 194 LEU A C 1
ATOM 1502 O O . LEU A 1 194 ? 16.956 -11.567 23.470 1.00 26.88 194 LEU A O 1
ATOM 1506 N N . ILE A 1 195 ? 15.050 -11.709 22.301 1.00 28.23 195 ILE A N 1
ATOM 1507 C CA . ILE A 1 195 ? 15.682 -11.492 21.003 1.00 28.23 195 ILE A CA 1
ATOM 1508 C C . ILE A 1 195 ? 15.758 -9.975 20.877 1.00 28.23 195 ILE A C 1
ATOM 1510 O O . ILE A 1 195 ? 14.761 -9.327 20.579 1.00 28.23 195 ILE A O 1
ATOM 1514 N N . SER A 1 196 ? 16.913 -9.407 21.215 1.00 24.41 196 SER A N 1
ATOM 1515 C CA . SER A 1 196 ? 17.234 -8.015 20.918 1.00 24.41 196 SER A CA 1
ATOM 1516 C C . SER A 1 196 ? 17.432 -7.906 19.406 1.00 24.41 196 SER A C 1
ATOM 1518 O O . SER A 1 196 ? 18.412 -8.470 18.915 1.00 24.41 196 SER A O 1
ATOM 1520 N N . PRO A 1 197 ? 16.566 -7.228 18.631 1.00 36.00 197 PRO A N 1
ATOM 1521 C CA . PRO A 1 197 ? 16.960 -6.814 17.305 1.00 36.00 197 PRO A CA 1
ATOM 1522 C C . PRO A 1 197 ? 17.752 -5.525 17.489 1.00 36.00 197 PRO A C 1
ATOM 1524 O O . PRO A 1 197 ? 17.222 -4.493 17.898 1.00 36.00 197 PRO A O 1
ATOM 1527 N N . ASP A 1 198 ? 19.051 -5.621 17.247 1.00 29.20 198 ASP A N 1
ATOM 1528 C CA . ASP A 1 198 ? 19.910 -4.467 17.043 1.00 29.20 198 ASP A CA 1
ATOM 1529 C C . ASP A 1 198 ? 19.201 -3.485 16.074 1.00 29.20 198 ASP A C 1
ATOM 1531 O O . ASP A 1 198 ? 18.811 -3.892 14.969 1.00 29.20 198 ASP A O 1
ATOM 1535 N N . PRO A 1 199 ? 18.954 -2.218 16.455 1.00 35.81 199 PRO A N 1
ATOM 1536 C CA . PRO A 1 199 ? 18.303 -1.249 15.573 1.00 35.81 199 PRO A CA 1
ATOM 1537 C C . PRO A 1 199 ? 19.122 -0.980 14.299 1.00 35.81 199 PRO A C 1
ATOM 1539 O O . PRO A 1 199 ? 18.555 -0.561 13.290 1.00 35.81 199 PRO A O 1
ATOM 1542 N N . LEU A 1 200 ? 20.421 -1.309 14.291 1.00 35.66 200 LEU A N 1
ATOM 1543 C CA . LEU A 1 200 ? 21.260 -1.282 13.089 1.00 35.66 200 LEU A CA 1
ATOM 1544 C C . LEU A 1 200 ? 21.072 -2.516 12.187 1.00 35.66 200 LEU A C 1
ATOM 1546 O O . LEU A 1 200 ? 21.289 -2.424 10.981 1.00 35.66 200 LEU A O 1
ATOM 1550 N N . ALA A 1 201 ? 20.585 -3.641 12.722 1.00 34.81 201 ALA A N 1
ATOM 1551 C CA . ALA A 1 201 ? 20.210 -4.818 11.931 1.00 34.81 201 ALA A CA 1
ATOM 1552 C C . ALA A 1 201 ? 18.799 -4.704 11.314 1.00 34.81 201 ALA A C 1
ATOM 1554 O O . ALA A 1 201 ? 18.452 -5.474 10.421 1.00 34.81 201 ALA A O 1
ATOM 1555 N N . SER A 1 202 ? 17.994 -3.718 11.735 1.00 38.03 202 SER A N 1
ATOM 1556 C CA . SER A 1 202 ? 16.609 -3.498 11.274 1.00 38.03 202 SER A CA 1
ATOM 1557 C C . SER A 1 202 ? 16.494 -2.719 9.950 1.00 38.03 202 SER A C 1
ATOM 1559 O O . SER A 1 202 ? 15.467 -2.107 9.666 1.00 38.03 202 SER A O 1
ATOM 1561 N N . GLY A 1 203 ? 17.528 -2.742 9.104 1.00 33.16 203 GLY A N 1
ATOM 1562 C CA . GLY A 1 203 ? 17.422 -2.218 7.739 1.00 33.16 203 GLY A CA 1
ATOM 1563 C C . GLY A 1 203 ? 17.434 -0.692 7.620 1.00 33.16 203 GLY A C 1
ATOM 1564 O O . GLY A 1 203 ? 16.980 -0.159 6.608 1.00 33.16 203 GLY A O 1
ATOM 1565 N N . LEU A 1 204 ? 18.027 0.021 8.584 1.00 40.34 204 LEU A N 1
ATOM 1566 C CA . LEU A 1 204 ? 18.577 1.359 8.341 1.00 40.34 204 LEU A CA 1
ATOM 1567 C C . LEU A 1 204 ? 19.858 1.236 7.496 1.00 40.34 204 LEU A C 1
ATOM 1569 O O . LEU A 1 204 ? 20.934 1.672 7.897 1.00 40.34 204 LEU A O 1
ATOM 1573 N N . ALA A 1 205 ? 19.758 0.620 6.315 1.00 34.19 205 ALA A N 1
ATOM 1574 C CA . ALA A 1 205 ? 20.770 0.850 5.301 1.00 34.19 205 ALA A CA 1
ATOM 1575 C C . ALA A 1 205 ? 20.779 2.367 5.031 1.00 34.19 205 ALA A C 1
ATOM 1577 O O . ALA A 1 205 ? 19.698 2.949 4.851 1.00 34.19 205 ALA A O 1
ATOM 1578 N N . PRO A 1 206 ? 21.954 3.025 5.015 1.00 33.69 206 PRO A N 1
ATOM 1579 C CA . PRO A 1 206 ? 22.067 4.358 4.445 1.00 33.69 206 PRO A CA 1
ATOM 1580 C C . PRO A 1 206 ? 21.374 4.338 3.085 1.00 33.69 206 PRO A C 1
ATOM 1582 O O . PRO A 1 206 ? 21.479 3.346 2.361 1.00 33.69 206 PRO A O 1
ATOM 1585 N N . LEU A 1 207 ? 20.616 5.388 2.771 1.00 42.88 207 LEU A N 1
ATOM 1586 C CA . LEU A 1 207 ? 19.984 5.531 1.467 1.00 42.88 207 LEU A CA 1
ATOM 1587 C C . LEU A 1 207 ? 21.075 5.386 0.402 1.00 42.88 207 LEU A C 1
ATOM 1589 O O . LEU A 1 207 ? 21.838 6.314 0.157 1.00 42.88 207 LEU A O 1
ATOM 1593 N N . ALA A 1 208 ? 21.159 4.216 -0.225 1.00 40.59 208 ALA A N 1
ATOM 1594 C CA . ALA A 1 208 ? 21.689 4.127 -1.565 1.00 40.59 208 ALA A CA 1
ATOM 1595 C C . ALA A 1 208 ? 20.627 4.808 -2.427 1.00 40.59 208 ALA A C 1
ATOM 1597 O O . ALA A 1 208 ? 19.640 4.192 -2.829 1.00 40.59 208 ALA A O 1
ATOM 1598 N N . PHE A 1 209 ? 20.751 6.125 -2.562 1.00 45.50 209 PHE A N 1
ATOM 1599 C CA . PHE A 1 209 ? 20.144 6.833 -3.674 1.00 45.50 209 PHE A CA 1
ATOM 1600 C C . PHE A 1 209 ? 20.727 6.195 -4.929 1.00 45.50 209 PHE A C 1
ATOM 1602 O O . PHE A 1 209 ? 21.938 5.956 -4.964 1.00 45.50 209 PHE A O 1
ATOM 1609 N N . GLY A 1 210 ? 19.868 5.822 -5.880 1.00 43.34 210 GLY A N 1
ATOM 1610 C CA . GLY A 1 210 ? 20.283 5.139 -7.100 1.00 43.34 210 GLY A CA 1
ATOM 1611 C C . GLY A 1 210 ? 21.478 5.869 -7.697 1.00 43.34 210 GLY A C 1
ATOM 1612 O O . GLY A 1 210 ? 21.369 7.017 -8.119 1.00 43.34 210 GLY A O 1
ATOM 1613 N N . THR A 1 211 ? 22.653 5.249 -7.655 1.00 43.38 211 THR A N 1
ATOM 1614 C CA . THR A 1 211 ? 23.807 5.783 -8.368 1.00 43.38 211 THR A CA 1
ATOM 1615 C C . THR A 1 211 ? 23.493 5.655 -9.852 1.00 43.38 211 THR A C 1
ATOM 1617 O O . THR A 1 211 ? 23.076 4.563 -10.244 1.00 43.38 211 THR A O 1
ATOM 1620 N N . PRO A 1 212 ? 23.678 6.702 -10.674 1.00 45.28 212 PRO A N 1
ATOM 1621 C CA . PRO A 1 212 ? 23.408 6.621 -12.101 1.00 45.28 212 PRO A CA 1
ATOM 1622 C C . PRO A 1 212 ? 24.193 5.455 -12.702 1.00 45.28 212 PRO A C 1
ATOM 1624 O O . PRO A 1 212 ? 25.424 5.480 -12.744 1.00 45.28 212 PRO A O 1
ATOM 1627 N N . VAL A 1 213 ? 23.480 4.419 -13.129 1.00 48.59 213 VAL A N 1
ATOM 1628 C CA . VAL A 1 213 ? 24.039 3.353 -13.951 1.00 48.59 213 VAL A CA 1
ATOM 1629 C C . VAL A 1 213 ? 23.780 3.796 -15.390 1.00 48.59 213 VAL A C 1
ATOM 1631 O O . VAL A 1 213 ? 22.642 4.054 -15.771 1.00 48.59 213 VAL A O 1
ATOM 1634 N N . ASP A 1 214 ? 24.847 3.989 -16.162 1.00 49.12 214 ASP A N 1
ATOM 1635 C CA . ASP A 1 214 ? 24.795 4.253 -17.607 1.00 49.12 214 ASP A CA 1
ATOM 1636 C C . ASP A 1 214 ? 24.119 5.564 -18.064 1.00 49.12 214 ASP A C 1
ATOM 1638 O O . ASP A 1 214 ? 23.445 5.607 -19.091 1.00 49.12 214 ASP A O 1
ATOM 1642 N N . GLY A 1 215 ? 24.323 6.673 -17.343 1.00 50.34 215 GLY A N 1
ATOM 1643 C CA . GLY A 1 215 ? 23.948 8.015 -17.826 1.00 50.34 215 GLY A CA 1
ATOM 1644 C C . GLY A 1 215 ? 22.440 8.281 -17.958 1.00 50.34 215 GLY A C 1
ATOM 1645 O O . GLY A 1 215 ? 22.060 9.345 -18.443 1.00 50.34 215 GLY A O 1
ATOM 1646 N N . ASN A 1 216 ? 21.589 7.352 -17.516 1.00 61.09 216 ASN A N 1
ATOM 1647 C CA . ASN A 1 216 ? 20.148 7.538 -17.403 1.00 61.09 216 ASN A CA 1
ATOM 1648 C C . ASN A 1 216 ? 19.811 7.966 -15.963 1.00 61.09 216 ASN A C 1
ATOM 1650 O O . ASN A 1 216 ? 20.220 7.306 -15.009 1.00 61.09 216 ASN A O 1
ATOM 1654 N N . ASP A 1 217 ? 19.088 9.076 -15.804 1.00 73.88 217 ASP A N 1
ATOM 1655 C CA . ASP A 1 217 ? 18.612 9.540 -14.498 1.00 73.88 217 ASP A CA 1
ATOM 1656 C C . ASP A 1 217 ? 17.594 8.520 -13.941 1.00 73.88 217 ASP A C 1
ATOM 1658 O O . ASP A 1 217 ? 16.588 8.245 -14.609 1.00 73.88 217 ASP A O 1
ATOM 1662 N N . PRO A 1 218 ? 17.804 7.931 -12.746 1.00 74.62 218 PRO A N 1
ATOM 1663 C CA . PRO A 1 218 ? 16.832 7.017 -12.146 1.00 74.62 218 PRO A CA 1
ATOM 1664 C C . PRO A 1 218 ? 15.431 7.625 -12.000 1.00 74.62 218 PRO A C 1
ATOM 1666 O O . PRO A 1 218 ? 14.419 6.919 -12.079 1.00 74.62 218 PRO A O 1
ATOM 1669 N N . HIS A 1 219 ? 15.349 8.947 -11.857 1.00 81.38 219 HIS A N 1
ATOM 1670 C CA . HIS A 1 219 ? 14.087 9.676 -11.792 1.00 81.38 219 HIS A CA 1
ATOM 1671 C C . HIS A 1 219 ? 13.366 9.735 -13.145 1.00 81.38 219 HIS A C 1
ATOM 1673 O O . HIS A 1 219 ? 12.135 9.732 -13.187 1.00 81.38 219 HIS A O 1
ATOM 1679 N N . ASP A 1 220 ? 14.086 9.668 -14.271 1.00 79.50 220 ASP A N 1
ATOM 1680 C CA . ASP A 1 220 ? 13.462 9.493 -15.587 1.00 79.50 220 ASP A CA 1
ATOM 1681 C C . ASP A 1 220 ? 12.797 8.125 -15.730 1.00 79.50 220 ASP A C 1
ATOM 1683 O O . ASP A 1 220 ? 11.714 8.016 -16.313 1.00 79.50 220 ASP A O 1
ATOM 1687 N N . ALA A 1 221 ? 13.417 7.071 -15.195 1.00 80.00 221 ALA A N 1
ATOM 1688 C CA . ALA A 1 221 ? 12.815 5.742 -15.197 1.00 80.00 221 ALA A CA 1
ATOM 1689 C C . ALA A 1 221 ? 11.547 5.706 -14.327 1.00 80.00 221 ALA A C 1
ATOM 1691 O O . ALA A 1 221 ? 10.510 5.214 -14.781 1.00 80.00 221 ALA A O 1
ATOM 1692 N N . ALA A 1 222 ? 11.589 6.321 -13.141 1.00 85.06 222 ALA A N 1
ATOM 1693 C CA . ALA A 1 222 ? 10.428 6.484 -12.267 1.00 85.06 222 ALA A CA 1
ATOM 1694 C C . ALA A 1 222 ? 9.290 7.275 -12.945 1.00 85.06 222 ALA A C 1
ATOM 1696 O O . ALA A 1 222 ? 8.137 6.836 -12.936 1.00 85.06 222 ALA A O 1
ATOM 1697 N N . ARG A 1 223 ? 9.611 8.387 -13.628 1.00 85.81 223 ARG A N 1
ATOM 1698 C CA . ARG A 1 223 ? 8.657 9.171 -14.437 1.00 85.81 223 ARG A CA 1
ATOM 1699 C C . ARG A 1 223 ? 7.976 8.332 -15.513 1.00 85.81 223 ARG A C 1
ATOM 1701 O O . ARG A 1 223 ? 6.758 8.411 -15.682 1.00 85.81 223 ARG A O 1
ATOM 1708 N N . ARG A 1 224 ? 8.743 7.520 -16.248 1.00 85.38 224 ARG A N 1
ATOM 1709 C CA . ARG A 1 224 ? 8.202 6.627 -17.288 1.00 85.38 224 ARG A CA 1
ATOM 1710 C C . ARG A 1 224 ? 7.271 5.575 -16.694 1.00 85.38 224 ARG A C 1
ATOM 1712 O O . ARG A 1 224 ? 6.193 5.353 -17.241 1.00 85.38 224 ARG A O 1
ATOM 1719 N N . LEU A 1 225 ? 7.652 4.977 -15.568 1.00 85.25 225 LEU A N 1
ATOM 1720 C CA . LEU A 1 225 ? 6.834 3.997 -14.858 1.00 85.25 225 LEU A CA 1
ATOM 1721 C C . LEU A 1 225 ? 5.512 4.615 -14.374 1.00 85.25 225 LEU A C 1
ATOM 1723 O O . LEU A 1 225 ? 4.440 4.051 -14.588 1.00 85.25 225 LEU A O 1
ATOM 1727 N N . LEU A 1 226 ? 5.566 5.815 -13.793 1.00 88.56 226 LEU A N 1
ATOM 1728 C CA . LEU A 1 226 ? 4.378 6.554 -13.370 1.00 88.56 226 LEU A CA 1
ATOM 1729 C C . LEU A 1 226 ? 3.482 6.935 -14.557 1.00 88.56 226 LEU A C 1
ATOM 1731 O O . LEU A 1 226 ? 2.260 6.812 -14.478 1.00 88.56 226 LEU A O 1
ATOM 1735 N N . ALA A 1 227 ? 4.069 7.387 -15.668 1.00 86.56 227 ALA A N 1
ATOM 1736 C CA . ALA A 1 227 ? 3.328 7.685 -16.891 1.00 86.56 227 ALA A CA 1
ATOM 1737 C C . ALA A 1 227 ? 2.644 6.430 -17.454 1.00 86.56 227 ALA A C 1
ATOM 1739 O O . ALA A 1 227 ? 1.482 6.500 -17.852 1.00 86.56 227 ALA A O 1
ATOM 1740 N N . HIS A 1 228 ? 3.324 5.282 -17.422 1.00 83.62 228 HIS A N 1
ATOM 1741 C CA . HIS A 1 228 ? 2.743 3.999 -17.802 1.00 83.62 228 HIS A CA 1
ATOM 1742 C C . HIS A 1 228 ? 1.565 3.625 -16.891 1.00 83.62 228 HIS A C 1
ATOM 1744 O O . HIS A 1 228 ? 0.483 3.318 -17.395 1.00 83.62 228 HIS A O 1
ATOM 1750 N N . ALA A 1 229 ? 1.736 3.752 -15.570 1.00 85.69 229 ALA A N 1
ATOM 1751 C CA . ALA A 1 229 ? 0.691 3.488 -14.581 1.00 85.69 229 ALA A CA 1
ATOM 1752 C C . ALA A 1 229 ? -0.543 4.392 -14.748 1.00 85.69 229 ALA A C 1
ATOM 1754 O O . ALA A 1 229 ? -1.650 3.954 -14.464 1.00 85.69 229 ALA A O 1
ATOM 1755 N N . ARG A 1 230 ? -0.376 5.628 -15.243 1.00 84.62 230 ARG A N 1
ATOM 1756 C CA . ARG A 1 230 ? -1.486 6.546 -15.577 1.00 84.62 230 ARG A CA 1
ATOM 1757 C C . ARG A 1 230 ? -2.246 6.166 -16.848 1.00 84.62 230 ARG A C 1
ATOM 1759 O O . ARG A 1 230 ? -3.376 6.606 -17.025 1.00 84.62 230 ARG A O 1
ATOM 1766 N N . GLN A 1 231 ? -1.613 5.438 -17.763 1.00 77.50 231 GLN A N 1
ATOM 1767 C CA . GLN A 1 231 ? -2.193 5.090 -19.062 1.00 77.50 231 GLN A CA 1
ATOM 1768 C C . GLN A 1 231 ? -2.920 3.740 -19.047 1.00 77.50 231 GLN A C 1
ATOM 1770 O O . GLN A 1 231 ? -3.802 3.528 -19.873 1.00 77.50 231 GLN A O 1
ATOM 1775 N N . HIS A 1 232 ? -2.562 2.836 -18.130 1.00 64.25 232 HIS A N 1
ATOM 1776 C CA . HIS A 1 232 ? -2.975 1.427 -18.165 1.00 64.25 232 HIS A CA 1
ATOM 1777 C C . HIS A 1 232 ? -3.886 1.034 -16.989 1.00 64.25 232 HIS A C 1
ATOM 1779 O O . HIS A 1 232 ? -3.689 -0.001 -16.355 1.00 64.25 232 HIS A O 1
ATOM 1785 N N . ASP A 1 233 ? -4.932 1.822 -16.724 1.00 63.09 233 ASP A N 1
ATOM 1786 C CA . ASP A 1 233 ? -5.989 1.440 -15.766 1.00 63.09 233 ASP A CA 1
ATOM 1787 C C . ASP A 1 233 ? -6.786 0.220 -16.254 1.00 63.09 233 ASP A C 1
ATOM 1789 O O . ASP A 1 233 ? -7.303 -0.576 -15.464 1.00 63.09 233 ASP A O 1
ATOM 1793 N N . ASP A 1 234 ? -6.854 0.047 -17.575 1.00 53.62 234 ASP A N 1
ATOM 1794 C CA . ASP A 1 234 ? -7.616 -1.018 -18.204 1.00 53.62 234 ASP A CA 1
ATOM 1795 C C . ASP A 1 234 ? -7.032 -2.405 -17.964 1.00 53.62 234 ASP A C 1
ATOM 1797 O O . ASP A 1 234 ? -7.766 -3.340 -18.228 1.00 53.62 234 ASP A O 1
ATOM 1801 N N . ASP A 1 235 ? -5.812 -2.577 -17.435 1.00 56.50 235 ASP A N 1
ATOM 1802 C CA . ASP A 1 235 ? -5.199 -3.884 -17.114 1.00 56.50 235 ASP A CA 1
ATOM 1803 C C . ASP A 1 235 ? -4.875 -4.120 -15.647 1.00 56.50 235 ASP A C 1
ATOM 1805 O O . ASP A 1 235 ? -4.375 -5.181 -15.264 1.00 56.50 235 ASP A O 1
ATOM 1809 N N . ALA A 1 236 ? -5.259 -3.178 -14.797 1.00 72.19 236 ALA A N 1
ATOM 1810 C CA . ALA A 1 236 ? -4.936 -3.253 -13.394 1.00 72.19 236 ALA A CA 1
ATOM 1811 C C . ALA A 1 236 ? -5.777 -4.300 -12.642 1.00 72.19 236 ALA A C 1
ATOM 1813 O O . ALA A 1 236 ? -6.968 -4.508 -12.897 1.00 72.19 236 ALA A O 1
ATOM 1814 N N . TRP A 1 237 ? -5.172 -4.919 -11.628 1.00 80.69 237 TRP A N 1
ATOM 1815 C CA . TRP A 1 237 ? -5.813 -5.909 -10.751 1.00 80.69 237 TRP A CA 1
ATOM 1816 C C . TRP A 1 237 ? -7.060 -5.361 -10.015 1.00 80.69 237 TRP A C 1
ATOM 1818 O O . TRP A 1 237 ? -7.907 -6.131 -9.554 1.00 80.69 237 TRP A O 1
ATOM 1828 N N . TRP A 1 238 ? -7.201 -4.031 -9.943 1.00 86.00 238 TRP A N 1
ATOM 1829 C CA . TRP A 1 238 ? -8.315 -3.303 -9.329 1.00 86.00 238 TRP A CA 1
ATOM 1830 C C . TRP A 1 238 ? -9.414 -2.867 -10.320 1.00 86.00 238 TRP A C 1
ATOM 1832 O O . TRP A 1 238 ? -10.350 -2.179 -9.913 1.00 86.00 238 TRP A O 1
ATOM 1842 N N . ARG A 1 239 ? -9.358 -3.283 -11.597 1.00 83.81 239 ARG A N 1
ATOM 1843 C CA . ARG A 1 239 ? -10.307 -2.887 -12.664 1.00 83.81 239 ARG A CA 1
ATOM 1844 C C . ARG A 1 239 ? -11.779 -3.036 -12.270 1.00 83.81 239 ARG A C 1
ATOM 1846 O O . ARG A 1 239 ? -12.587 -2.150 -12.548 1.00 83.81 239 ARG A O 1
ATOM 1853 N N . ASP A 1 240 ? -12.137 -4.134 -11.610 1.00 85.06 240 ASP A N 1
ATOM 1854 C CA . ASP A 1 240 ? -13.520 -4.402 -11.185 1.00 85.06 240 ASP A CA 1
ATOM 1855 C C . ASP A 1 240 ? -14.046 -3.350 -10.191 1.00 85.06 240 ASP A C 1
ATOM 1857 O O . ASP A 1 240 ? -15.252 -3.126 -10.098 1.00 85.06 240 ASP A O 1
ATOM 1861 N N . HIS A 1 241 ? -13.141 -2.650 -9.503 1.00 89.62 241 HIS A N 1
ATOM 1862 C CA . HIS A 1 241 ? -13.423 -1.594 -8.535 1.00 89.62 241 HIS A CA 1
ATOM 1863 C C . HIS A 1 241 ? -13.227 -0.186 -9.114 1.00 89.62 241 HIS A C 1
ATOM 1865 O O . HIS A 1 241 ? -13.354 0.793 -8.382 1.00 89.62 241 HIS A O 1
ATOM 1871 N N . ARG A 1 242 ? -12.977 -0.035 -10.426 1.00 87.81 242 ARG A N 1
ATOM 1872 C CA . ARG A 1 242 ? -12.665 1.267 -11.054 1.00 87.81 242 ARG A CA 1
ATOM 1873 C C . ARG A 1 242 ? -13.699 2.366 -10.805 1.00 87.81 242 ARG A C 1
ATOM 1875 O O . ARG A 1 242 ? -13.357 3.537 -10.793 1.00 87.81 242 ARG A O 1
ATOM 1882 N N . ARG A 1 243 ? -14.968 1.998 -10.588 1.00 89.44 243 ARG A N 1
ATOM 1883 C CA . ARG A 1 243 ? -16.053 2.956 -10.307 1.00 89.44 243 ARG A CA 1
ATOM 1884 C C . ARG A 1 243 ? -15.891 3.664 -8.963 1.00 89.44 243 ARG A C 1
ATOM 1886 O O . ARG A 1 243 ? -16.398 4.766 -8.809 1.00 89.44 243 ARG A O 1
ATOM 1893 N N . VAL A 1 244 ? -15.215 3.025 -8.009 1.00 90.81 244 VAL A N 1
ATOM 1894 C CA . VAL A 1 244 ? -15.041 3.531 -6.639 1.00 90.81 244 VAL A CA 1
ATOM 1895 C C . VAL A 1 244 ? -13.608 3.982 -6.354 1.00 90.81 244 VAL A C 1
ATOM 1897 O O . VAL A 1 244 ? -13.301 4.416 -5.242 1.00 90.81 244 VAL A O 1
ATOM 1900 N N . VAL A 1 245 ? -12.727 3.876 -7.351 1.00 90.50 245 VAL A N 1
ATOM 1901 C CA . VAL A 1 245 ? -11.342 4.342 -7.302 1.00 90.50 245 VAL A CA 1
ATOM 1902 C C . VAL A 1 245 ? -11.277 5.729 -7.937 1.00 90.50 245 VAL A C 1
ATOM 1904 O O . VAL A 1 245 ? -11.565 5.868 -9.125 1.00 90.50 245 VAL A O 1
ATOM 1907 N N . PRO A 1 246 ? -10.900 6.772 -7.180 1.00 88.88 246 PRO A N 1
ATOM 1908 C CA . PRO A 1 246 ? -10.634 8.076 -7.768 1.00 88.88 246 PRO A CA 1
ATOM 1909 C C . PRO A 1 246 ? -9.495 7.989 -8.789 1.00 88.88 246 PRO A C 1
ATOM 1911 O O . PRO A 1 246 ? -8.491 7.325 -8.532 1.00 88.88 246 PRO A O 1
ATOM 1914 N N . ALA A 1 247 ? -9.603 8.713 -9.906 1.00 87.00 247 ALA A N 1
ATOM 1915 C CA . ALA A 1 247 ? -8.604 8.676 -10.982 1.00 87.00 247 ALA A CA 1
ATOM 1916 C C . ALA A 1 247 ? -7.176 9.009 -10.501 1.00 87.00 247 ALA A C 1
ATOM 1918 O O . ALA A 1 247 ? -6.201 8.442 -10.981 1.00 87.00 247 ALA A O 1
ATOM 1919 N N . TRP A 1 248 ? -7.035 9.880 -9.496 1.00 89.00 248 TRP A N 1
ATOM 1920 C CA . TRP A 1 248 ? -5.737 10.216 -8.902 1.00 89.00 248 TRP A CA 1
ATOM 1921 C C . TRP A 1 248 ? -5.110 9.075 -8.080 1.00 89.00 248 TRP A C 1
ATOM 1923 O O . TRP A 1 248 ? -3.906 9.104 -7.819 1.00 89.00 248 TRP A O 1
ATOM 1933 N N . PHE A 1 249 ? -5.896 8.077 -7.666 1.00 91.94 249 PHE A N 1
ATOM 1934 C CA . PHE A 1 249 ? -5.440 6.943 -6.859 1.00 91.94 249 PHE A CA 1
ATOM 1935 C C . PHE A 1 249 ? -5.101 5.699 -7.690 1.00 91.94 249 PHE A C 1
ATOM 1937 O O . PHE A 1 249 ? -4.337 4.852 -7.233 1.00 91.94 249 PHE A O 1
ATOM 1944 N N . GLY A 1 250 ? -5.633 5.601 -8.911 1.00 91.06 250 GLY A N 1
ATOM 1945 C CA . GLY A 1 250 ? -5.367 4.491 -9.830 1.00 91.06 250 GLY A CA 1
ATOM 1946 C C . GLY A 1 250 ? -3.875 4.199 -10.037 1.00 91.06 250 GLY A C 1
ATOM 1947 O O . GLY A 1 250 ? -3.460 3.063 -9.797 1.00 91.06 250 GLY A O 1
ATOM 1948 N N . PRO A 1 251 ? -3.030 5.208 -10.345 1.00 91.19 251 PRO A N 1
ATOM 1949 C CA . PRO A 1 251 ? -1.598 4.985 -10.535 1.00 91.19 251 PRO A CA 1
ATOM 1950 C C . PRO A 1 251 ? -0.915 4.392 -9.298 1.00 91.19 251 PRO A C 1
ATOM 1952 O O . PRO A 1 251 ? -0.104 3.481 -9.429 1.00 91.19 251 PRO A O 1
ATOM 1955 N N . TYR A 1 252 ? -1.278 4.836 -8.091 1.00 93.19 252 TYR A N 1
ATOM 1956 C CA . TYR A 1 252 ? -0.767 4.264 -6.846 1.00 93.19 252 TYR A CA 1
ATOM 1957 C C . TYR A 1 252 ? -1.127 2.781 -6.731 1.00 93.19 252 TYR A C 1
ATOM 1959 O O . TYR A 1 252 ? -0.256 1.968 -6.446 1.00 93.19 252 TYR A O 1
ATOM 1967 N N . LEU A 1 253 ? -2.384 2.404 -6.991 1.00 92.12 253 LEU A N 1
ATOM 1968 C CA . LEU A 1 253 ? -2.814 1.001 -6.935 1.00 92.12 253 LEU A CA 1
ATOM 1969 C C . LEU A 1 253 ? -2.123 0.122 -7.981 1.00 92.12 253 LEU A C 1
ATOM 1971 O O . LEU A 1 253 ? -1.905 -1.064 -7.736 1.00 92.12 253 LEU A O 1
ATOM 1975 N N . THR A 1 254 ? -1.787 0.687 -9.137 1.00 89.19 254 THR A N 1
ATOM 1976 C CA . THR A 1 254 ? -1.036 -0.005 -10.190 1.00 89.19 254 THR A CA 1
ATOM 1977 C C . THR A 1 254 ? 0.428 -0.212 -9.795 1.00 89.19 254 THR A C 1
ATOM 1979 O O . THR A 1 254 ? 0.982 -1.273 -10.062 1.00 89.19 254 THR A O 1
ATOM 1982 N N . LEU A 1 255 ? 1.040 0.761 -9.111 1.00 91.25 255 LEU A N 1
ATOM 1983 C CA . LEU A 1 255 ? 2.435 0.692 -8.661 1.00 91.25 255 LEU A CA 1
ATOM 1984 C C . LEU A 1 255 ? 2.625 -0.106 -7.361 1.00 91.25 255 LEU A C 1
ATOM 1986 O O . LEU A 1 255 ? 3.658 -0.740 -7.190 1.00 91.25 255 LEU A O 1
ATOM 1990 N N . GLU A 1 256 ? 1.651 -0.091 -6.447 1.00 92.81 256 GLU A N 1
ATOM 1991 C CA . GLU A 1 256 ? 1.731 -0.677 -5.097 1.00 92.81 256 GLU A CA 1
ATOM 1992 C C . GLU A 1 256 ? 2.261 -2.133 -5.067 1.00 92.81 256 GLU A C 1
ATOM 1994 O O . GLU A 1 256 ? 3.127 -2.427 -4.238 1.00 92.81 256 GLU A O 1
ATOM 1999 N N . PRO A 1 257 ? 1.842 -3.044 -5.968 1.00 88.31 257 PRO A N 1
ATOM 2000 C CA . PRO A 1 257 ? 2.349 -4.418 -6.003 1.00 88.31 257 PRO A CA 1
ATOM 2001 C C . PRO A 1 257 ? 3.795 -4.585 -6.517 1.00 88.31 257 PRO A C 1
ATOM 2003 O O . PRO A 1 257 ? 4.402 -5.646 -6.329 1.00 88.31 257 PRO A O 1
ATOM 2006 N N . GLU A 1 258 ? 4.339 -3.565 -7.184 1.00 87.31 258 GLU A N 1
ATOM 2007 C CA . GLU A 1 258 ? 5.680 -3.568 -7.787 1.00 87.31 258 GLU A CA 1
ATOM 2008 C C . GLU A 1 258 ? 6.778 -3.161 -6.800 1.00 87.31 258 GLU A C 1
ATOM 2010 O O . GLU A 1 258 ? 7.960 -3.354 -7.069 1.00 87.31 258 GLU A O 1
ATOM 2015 N N . LEU A 1 259 ? 6.400 -2.629 -5.638 1.00 91.44 259 LEU A N 1
ATOM 2016 C CA . LEU A 1 259 ? 7.331 -2.044 -4.677 1.00 91.44 259 LEU A CA 1
ATOM 2017 C C . LEU A 1 259 ? 8.131 -3.117 -3.918 1.00 91.44 259 LEU A C 1
ATOM 2019 O O . LEU A 1 259 ? 7.604 -4.174 -3.569 1.00 91.44 259 LEU A O 1
ATOM 2023 N N . ASP A 1 260 ? 9.399 -2.816 -3.619 1.00 92.31 260 ASP A N 1
ATOM 2024 C CA . ASP A 1 260 ? 10.249 -3.583 -2.687 1.00 92.31 260 ASP A CA 1
ATOM 2025 C C . ASP A 1 260 ? 10.169 -3.019 -1.261 1.00 92.31 260 ASP A C 1
ATOM 2027 O O . ASP A 1 260 ? 10.291 -3.744 -0.271 1.00 92.31 260 ASP A O 1
ATOM 2031 N N . LEU A 1 261 ? 9.944 -1.708 -1.139 1.00 95.81 261 LEU A N 1
ATOM 2032 C CA . LEU A 1 261 ? 9.811 -1.026 0.143 1.00 95.81 261 LEU A CA 1
ATOM 2033 C C . LEU A 1 261 ? 8.755 0.079 0.064 1.00 95.81 261 LEU A C 1
ATOM 2035 O O . LEU A 1 261 ? 8.809 0.965 -0.787 1.00 95.81 261 LEU A O 1
ATOM 2039 N N . ILE A 1 262 ? 7.836 0.050 1.027 1.00 97.94 262 ILE A N 1
ATOM 2040 C CA . ILE A 1 262 ? 6.824 1.077 1.247 1.00 97.94 262 ILE A CA 1
ATOM 2041 C C . ILE A 1 262 ? 7.074 1.693 2.618 1.00 97.94 262 ILE A C 1
ATOM 2043 O O . ILE A 1 262 ? 7.043 1.003 3.640 1.00 97.94 262 ILE A O 1
ATOM 2047 N N . ARG A 1 263 ? 7.311 3.003 2.649 1.00 97.88 263 ARG A N 1
ATOM 2048 C CA . ARG A 1 263 ? 7.439 3.775 3.891 1.00 97.88 263 ARG A CA 1
ATOM 2049 C C . ARG A 1 263 ? 6.276 4.738 3.987 1.00 97.88 263 ARG A C 1
ATOM 2051 O O . ARG A 1 263 ? 6.118 5.564 3.097 1.00 97.88 263 ARG A O 1
ATOM 2058 N N . VAL A 1 264 ? 5.472 4.644 5.037 1.00 96.50 264 VAL A N 1
ATOM 2059 C CA . VAL A 1 264 ? 4.262 5.453 5.190 1.00 96.50 264 VAL A CA 1
ATOM 2060 C C . VAL A 1 264 ? 4.255 6.205 6.509 1.00 96.50 264 VAL A C 1
ATOM 2062 O O . VAL A 1 264 ? 4.493 5.637 7.574 1.00 96.50 264 VAL A O 1
ATOM 2065 N N . TYR A 1 265 ? 3.948 7.495 6.444 1.00 95.00 265 TYR A N 1
ATOM 2066 C CA . TYR A 1 265 ? 3.558 8.283 7.602 1.00 95.00 265 TYR A CA 1
ATOM 2067 C C . TYR A 1 265 ? 2.050 8.529 7.575 1.00 95.00 265 TYR A C 1
ATOM 2069 O O . TYR A 1 265 ? 1.508 9.057 6.605 1.00 95.00 265 TYR A O 1
ATOM 2077 N N . ALA A 1 266 ? 1.383 8.161 8.665 1.00 92.25 266 ALA A N 1
ATOM 2078 C CA . ALA A 1 266 ? -0.060 8.223 8.832 1.00 92.25 266 ALA A CA 1
ATOM 2079 C C . ALA A 1 266 ? -0.445 9.145 10.009 1.00 92.25 266 ALA A C 1
ATOM 2081 O O . ALA A 1 266 ? -0.566 8.679 11.147 1.00 92.25 266 ALA A O 1
ATOM 2082 N N . PRO A 1 267 ? -0.671 10.452 9.761 1.00 89.56 267 PRO A N 1
ATOM 2083 C CA . PRO A 1 267 ? -0.984 11.423 10.814 1.00 89.56 267 PRO A CA 1
ATOM 2084 C C . PRO A 1 267 ? -2.415 11.332 11.367 1.00 89.56 267 PRO A C 1
ATOM 2086 O O . PRO A 1 267 ? -2.673 11.768 12.488 1.00 89.56 267 PRO A O 1
ATOM 2089 N N . ARG A 1 268 ? -3.378 10.841 10.572 1.00 87.62 268 ARG A N 1
ATOM 2090 C CA . ARG A 1 268 ? -4.820 10.961 10.885 1.00 87.62 268 ARG A CA 1
ATOM 2091 C C . ARG A 1 268 ? -5.582 9.643 10.888 1.00 87.62 268 ARG A C 1
ATOM 2093 O O . ARG A 1 268 ? -6.445 9.445 11.737 1.00 87.62 268 ARG A O 1
ATOM 2100 N N . ARG A 1 269 ? -5.280 8.750 9.949 1.00 92.69 269 ARG A N 1
ATOM 2101 C CA . ARG A 1 269 ? -5.942 7.451 9.784 1.00 92.69 269 ARG A CA 1
ATOM 2102 C C . ARG A 1 269 ? -4.876 6.368 9.727 1.00 92.69 269 ARG A C 1
ATOM 2104 O O . ARG A 1 269 ? -3.786 6.621 9.225 1.00 92.69 269 ARG A O 1
ATOM 2111 N N . VAL A 1 270 ? -5.183 5.171 10.222 1.00 96.69 270 VAL A N 1
ATOM 2112 C CA . VAL A 1 270 ? -4.299 4.007 10.037 1.00 96.69 270 VAL A CA 1
ATOM 2113 C C . VAL A 1 270 ? -4.090 3.772 8.529 1.00 96.69 270 VAL A C 1
ATOM 2115 O O . VAL A 1 270 ? -5.075 3.877 7.794 1.00 96.69 270 VAL A O 1
ATOM 2118 N N . PRO A 1 271 ? -2.874 3.451 8.041 1.00 96.19 271 PRO A N 1
ATOM 2119 C CA . PRO A 1 271 ? -2.644 3.173 6.622 1.00 96.19 271 PRO A CA 1
ATOM 2120 C C . PRO A 1 271 ? -3.572 2.080 6.082 1.00 96.19 271 PRO A C 1
ATOM 2122 O O . PRO A 1 271 ? -3.808 1.091 6.770 1.00 96.19 271 PRO A O 1
ATOM 2125 N N . GLY A 1 272 ? -4.067 2.219 4.847 1.00 94.88 272 GLY A N 1
ATOM 2126 C CA . GLY A 1 272 ? -5.062 1.301 4.267 1.00 94.88 272 GLY A CA 1
ATOM 2127 C C . GLY A 1 272 ? -4.656 -0.181 4.283 1.00 94.88 272 GLY A C 1
ATOM 2128 O O . GLY A 1 272 ? -5.502 -1.041 4.531 1.00 94.88 272 GLY A O 1
ATOM 2129 N N . LEU A 1 273 ? -3.363 -0.475 4.110 1.00 96.81 273 LEU A N 1
ATOM 2130 C CA . LEU A 1 273 ? -2.805 -1.833 4.183 1.00 96.81 273 LEU A CA 1
ATOM 2131 C C . LEU A 1 273 ? -2.773 -2.427 5.604 1.00 96.81 273 LEU A C 1
ATOM 2133 O O . LEU A 1 273 ? -2.501 -3.608 5.769 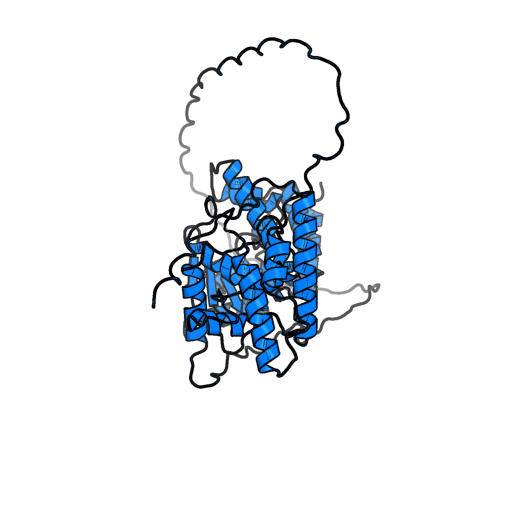1.00 96.81 273 LEU A O 1
ATOM 2137 N N . LEU A 1 274 ? -3.063 -1.628 6.630 1.00 97.88 274 LEU A N 1
ATOM 2138 C CA . LEU A 1 274 ? -3.115 -2.046 8.030 1.00 97.88 274 LEU A CA 1
ATOM 2139 C C . LEU A 1 274 ? -4.505 -1.838 8.653 1.00 97.88 274 LEU A C 1
ATOM 2141 O O . LEU A 1 274 ? -4.635 -1.875 9.873 1.00 97.88 274 LEU A O 1
ATOM 2145 N N . GLN A 1 275 ? -5.549 -1.556 7.868 1.00 97.62 275 GLN A N 1
ATOM 2146 C CA . GLN A 1 275 ? -6.902 -1.322 8.390 1.00 97.62 275 GLN A CA 1
ATOM 2147 C C . GLN A 1 275 ? -7.706 -2.619 8.521 1.00 97.62 275 GLN A C 1
ATOM 2149 O O . GLN A 1 275 ? -7.789 -3.421 7.604 1.00 97.62 275 GLN A O 1
ATOM 2154 N N . THR A 1 276 ? -8.438 -2.783 9.612 1.00 98.12 276 THR A N 1
ATOM 2155 C CA . THR A 1 276 ? -9.510 -3.786 9.669 1.00 98.12 276 THR A CA 1
ATOM 2156 C C . THR A 1 276 ? -10.715 -3.336 8.834 1.00 98.12 276 THR A C 1
ATOM 2158 O O . THR A 1 276 ? -10.928 -2.129 8.684 1.00 98.12 276 THR A O 1
ATOM 2161 N N . PRO A 1 277 ? -11.561 -4.259 8.335 1.00 97.38 277 PRO A N 1
ATOM 2162 C CA . PRO A 1 277 ? -12.769 -3.895 7.589 1.00 97.38 277 PRO A CA 1
ATOM 2163 C C . PRO A 1 277 ? -13.711 -2.975 8.371 1.00 97.38 277 PRO A C 1
ATOM 2165 O O . PRO A 1 277 ? -14.311 -2.070 7.795 1.00 97.38 277 PRO A O 1
ATOM 2168 N N . ASP A 1 278 ? -13.812 -3.165 9.688 1.00 97.69 278 ASP A N 1
ATOM 2169 C CA . ASP A 1 278 ? -14.665 -2.341 10.546 1.00 97.69 278 ASP A CA 1
ATOM 2170 C C . ASP A 1 278 ? -14.092 -0.940 10.760 1.00 97.69 278 ASP A C 1
ATOM 2172 O O . ASP A 1 278 ? -14.841 0.038 10.723 1.00 97.69 278 ASP A O 1
ATOM 2176 N N . TYR A 1 279 ? -12.769 -0.820 10.915 1.00 98.00 279 TYR A N 1
ATOM 2177 C CA . TYR A 1 279 ? -12.111 0.484 10.952 1.00 98.00 279 TYR A CA 1
ATOM 2178 C C . TYR A 1 279 ? -12.262 1.204 9.613 1.00 98.00 279 TYR A C 1
ATOM 2180 O O . TYR A 1 279 ? -12.691 2.355 9.596 1.00 98.00 279 TYR A O 1
ATOM 2188 N N . ALA A 1 280 ? -11.999 0.513 8.498 1.00 96.81 280 ALA A N 1
ATOM 2189 C CA . ALA A 1 280 ? -12.168 1.045 7.148 1.00 96.81 280 ALA A CA 1
ATOM 2190 C C . ALA A 1 280 ? -13.601 1.539 6.909 1.00 96.81 280 ALA A C 1
ATOM 2192 O O . ALA A 1 280 ? -13.793 2.651 6.426 1.00 96.81 280 ALA A O 1
ATOM 2193 N N . ARG A 1 281 ? -14.612 0.752 7.301 1.00 97.00 281 ARG A N 1
ATOM 2194 C CA . ARG A 1 281 ? -16.024 1.145 7.210 1.00 97.00 281 ARG A CA 1
ATOM 2195 C C . ARG A 1 281 ? -16.309 2.423 7.989 1.00 97.00 281 ARG A C 1
ATOM 2197 O O . ARG A 1 281 ? -16.990 3.307 7.471 1.00 97.00 281 ARG A O 1
ATOM 2204 N N . HIS A 1 282 ? -15.807 2.507 9.220 1.00 96.12 282 HIS A N 1
ATOM 2205 C CA . HIS A 1 282 ? -16.040 3.659 10.081 1.00 96.12 282 HIS A CA 1
ATOM 2206 C C . HIS A 1 282 ? -15.442 4.933 9.479 1.00 96.12 282 HIS A C 1
ATOM 2208 O O . HIS A 1 282 ? -16.168 5.902 9.271 1.00 96.12 282 HIS A O 1
ATOM 2214 N N . VAL A 1 283 ? -14.156 4.900 9.120 1.00 94.44 283 VAL A N 1
ATOM 2215 C CA . VAL A 1 283 ? -13.466 6.085 8.591 1.00 94.44 283 VAL A CA 1
ATOM 2216 C C . VAL A 1 283 ? -14.000 6.497 7.221 1.00 94.44 283 VAL A C 1
ATOM 2218 O O . VAL A 1 283 ? -14.184 7.680 6.989 1.00 94.44 283 VAL A O 1
ATOM 2221 N N . LEU A 1 284 ? -14.357 5.551 6.344 1.00 93.75 284 LEU A N 1
ATOM 2222 C CA . LEU A 1 284 ? -14.959 5.872 5.043 1.00 93.75 284 LEU A CA 1
ATOM 2223 C C . LEU A 1 284 ? -16.323 6.555 5.174 1.00 93.75 284 LEU A C 1
ATOM 2225 O O . LEU A 1 284 ? -16.629 7.444 4.390 1.00 93.75 284 LEU A O 1
ATOM 2229 N N . THR A 1 285 ? -17.137 6.147 6.148 1.00 94.62 285 THR A N 1
ATOM 2230 C CA . THR A 1 285 ? -18.451 6.770 6.385 1.00 94.62 285 THR A CA 1
ATOM 2231 C C . THR A 1 285 ? -18.300 8.188 6.947 1.00 94.62 285 THR A C 1
ATOM 2233 O O . THR A 1 285 ? -19.133 9.050 6.677 1.00 94.62 285 THR A O 1
ATOM 2236 N N . GLU A 1 286 ? -17.243 8.429 7.728 1.00 92.31 286 GLU A N 1
ATOM 2237 C CA . GLU A 1 286 ? -16.897 9.751 8.261 1.00 92.31 286 GLU A CA 1
ATOM 2238 C C . GLU A 1 286 ? -16.327 10.671 7.168 1.00 92.31 286 GLU A C 1
ATOM 2240 O O . GLU A 1 286 ? -16.754 11.817 7.047 1.00 92.31 286 GLU A O 1
ATOM 2245 N N . ASP A 1 287 ? -15.398 10.157 6.356 1.00 89.25 287 ASP A N 1
ATOM 2246 C CA . ASP A 1 287 ? -14.703 10.913 5.311 1.00 89.25 287 ASP A CA 1
ATOM 2247 C C . ASP A 1 287 ? -15.611 11.190 4.092 1.00 89.25 287 ASP A C 1
ATOM 2249 O O . ASP A 1 287 ? -15.445 12.206 3.419 1.00 89.25 287 ASP A O 1
ATOM 2253 N N . LEU A 1 288 ? -16.597 10.321 3.820 1.00 90.50 288 LEU A N 1
ATOM 2254 C CA . LEU A 1 288 ? -17.567 10.451 2.723 1.00 90.50 288 LEU A CA 1
ATOM 2255 C C . LEU A 1 288 ? -19.018 10.359 3.244 1.00 90.50 288 LEU A C 1
ATOM 2257 O O . LEU A 1 288 ? -19.680 9.326 3.077 1.00 90.50 288 LEU A O 1
ATOM 2261 N N . PRO A 1 289 ? -19.551 11.430 3.865 1.00 92.50 289 PRO A N 1
ATOM 2262 C CA . PRO A 1 289 ? -20.921 11.438 4.364 1.00 92.50 289 PRO A CA 1
ATOM 2263 C C . PRO A 1 289 ? -21.935 11.153 3.250 1.00 92.50 289 PRO A C 1
ATOM 2265 O O . PRO A 1 289 ? -21.970 11.841 2.232 1.00 92.50 289 PRO A O 1
ATOM 2268 N N . GLY A 1 290 ? -22.794 10.152 3.459 1.00 93.50 290 GLY A N 1
ATOM 2269 C CA . GLY A 1 290 ? -23.832 9.770 2.493 1.00 93.50 290 GLY A CA 1
ATOM 2270 C C . GLY A 1 290 ? -23.373 8.819 1.384 1.00 93.50 290 GLY A C 1
ATOM 2271 O O . GLY A 1 290 ? -24.134 8.600 0.443 1.00 93.50 290 GLY A O 1
ATOM 2272 N N . ILE A 1 291 ? -22.170 8.242 1.492 1.00 94.81 291 ILE A N 1
ATOM 2273 C CA . ILE A 1 291 ? -21.691 7.199 0.578 1.00 94.81 291 ILE A CA 1
ATOM 2274 C C . ILE A 1 291 ? -22.722 6.054 0.433 1.00 94.81 291 ILE A C 1
ATOM 2276 O O . ILE A 1 291 ? -23.192 5.521 1.447 1.00 94.81 291 ILE A O 1
ATOM 2280 N N . PRO A 1 292 ? -23.085 5.651 -0.802 1.00 96.56 292 PRO A N 1
ATOM 2281 C CA . PRO A 1 292 ? -23.957 4.504 -1.038 1.00 96.56 292 PRO A CA 1
ATOM 2282 C C . PRO A 1 292 ? -23.395 3.205 -0.445 1.00 96.56 292 PRO A C 1
ATOM 2284 O O . PRO A 1 292 ? -22.184 2.979 -0.424 1.00 96.56 292 PRO A O 1
ATOM 2287 N N . ALA A 1 293 ? -24.273 2.327 0.045 1.00 95.31 293 ALA A N 1
ATOM 2288 C CA . ALA A 1 293 ? -23.859 1.107 0.744 1.00 95.31 293 ALA A CA 1
ATOM 2289 C C . ALA A 1 293 ? -23.071 0.132 -0.153 1.00 95.31 293 ALA A C 1
ATOM 2291 O O . ALA A 1 293 ? -22.157 -0.544 0.322 1.00 95.31 293 ALA A O 1
ATOM 2292 N N . ASP A 1 294 ? -23.411 0.070 -1.439 1.00 94.50 294 ASP A N 1
ATOM 2293 C CA . ASP A 1 294 ? -22.717 -0.719 -2.455 1.00 94.50 294 ASP A CA 1
ATOM 2294 C C . ASP A 1 294 ? -21.327 -0.147 -2.767 1.00 94.50 294 ASP A C 1
ATOM 2296 O O . ASP A 1 294 ? -20.350 -0.898 -2.789 1.00 94.50 294 ASP A O 1
ATOM 2300 N N . GLU A 1 295 ? -21.208 1.176 -2.912 1.00 95.69 295 GLU A N 1
ATOM 2301 C CA . GLU A 1 295 ? -19.913 1.845 -3.079 1.00 95.69 295 GLU A CA 1
ATOM 2302 C C . GLU A 1 295 ? -19.012 1.637 -1.851 1.00 95.69 295 GLU A C 1
ATOM 2304 O O . GLU A 1 295 ? -17.834 1.291 -1.983 1.00 95.69 295 GLU A O 1
ATOM 2309 N N . LEU A 1 296 ? -19.563 1.784 -0.643 1.00 96.56 296 LEU A N 1
ATOM 2310 C CA . LEU A 1 296 ? -18.844 1.538 0.606 1.00 96.56 296 LEU A CA 1
ATOM 2311 C C . LEU A 1 296 ? -18.330 0.094 0.679 1.00 96.56 296 LEU A C 1
ATOM 2313 O O . LEU A 1 296 ? -17.169 -0.130 1.030 1.00 96.56 296 LEU A O 1
ATOM 2317 N N . ALA A 1 297 ? -19.167 -0.884 0.320 1.00 95.19 297 ALA A N 1
ATOM 2318 C CA . ALA A 1 297 ? -18.780 -2.291 0.286 1.00 95.19 297 ALA A CA 1
ATOM 2319 C C . ALA A 1 297 ? -17.634 -2.545 -0.706 1.00 95.19 297 ALA A C 1
ATOM 2321 O O . ALA A 1 297 ? -16.651 -3.187 -0.335 1.00 95.19 297 ALA A O 1
ATOM 2322 N N . GLN A 1 298 ? -17.701 -1.979 -1.915 1.00 95.44 298 GLN A N 1
ATOM 2323 C CA . GLN A 1 298 ? -16.636 -2.103 -2.917 1.00 95.44 298 GLN A CA 1
ATOM 2324 C C . GLN A 1 298 ? -15.316 -1.468 -2.452 1.00 95.44 298 GLN A C 1
ATOM 2326 O O . GLN A 1 298 ? -14.249 -2.052 -2.635 1.00 95.44 298 GLN A O 1
ATOM 2331 N N . ARG A 1 299 ? -15.357 -0.300 -1.797 1.00 95.44 299 ARG A N 1
ATOM 2332 C CA . ARG A 1 299 ? -14.148 0.354 -1.254 1.00 95.44 299 ARG A CA 1
ATOM 2333 C C . ARG A 1 299 ? -13.505 -0.431 -0.109 1.00 95.44 299 ARG A C 1
ATOM 2335 O O . ARG A 1 299 ? -12.286 -0.344 0.075 1.00 95.44 299 ARG A O 1
ATOM 2342 N N . ILE A 1 300 ? -14.301 -1.152 0.681 1.00 96.25 300 ILE A N 1
ATOM 2343 C CA . ILE A 1 300 ? -13.808 -2.046 1.739 1.00 96.25 300 ILE A CA 1
ATOM 2344 C C . ILE A 1 300 ? -13.206 -3.308 1.118 1.00 96.25 300 ILE A C 1
ATOM 2346 O O . ILE A 1 300 ? -12.089 -3.675 1.478 1.00 96.25 300 ILE A O 1
ATOM 2350 N N . GLU A 1 301 ? -13.898 -3.930 0.162 1.00 94.25 301 GLU A N 1
ATOM 2351 C CA . GLU A 1 301 ? -13.401 -5.109 -0.553 1.00 94.25 301 GLU A CA 1
ATOM 2352 C C . GLU A 1 301 ? -12.054 -4.812 -1.222 1.00 94.25 301 GLU A C 1
ATOM 2354 O O . GLU A 1 301 ? -11.093 -5.556 -1.032 1.00 94.25 301 GLU A O 1
ATOM 2359 N N . LEU A 1 302 ? -11.939 -3.677 -1.921 1.00 94.06 302 LEU A N 1
ATOM 2360 C CA . LEU A 1 302 ? -10.687 -3.257 -2.542 1.00 94.06 302 LEU A CA 1
ATOM 2361 C C . LEU A 1 302 ? -9.550 -3.133 -1.517 1.00 94.06 302 LEU A C 1
ATOM 2363 O O . LEU A 1 302 ? -8.445 -3.602 -1.772 1.00 94.06 302 LEU A O 1
ATOM 2367 N N . ARG A 1 303 ? -9.801 -2.556 -0.334 1.00 94.25 303 ARG A N 1
ATOM 2368 C CA . ARG A 1 303 ? -8.793 -2.493 0.743 1.00 94.25 303 ARG A CA 1
ATOM 2369 C C . ARG A 1 303 ? -8.359 -3.882 1.205 1.00 94.25 303 ARG A C 1
ATOM 2371 O O . ARG A 1 303 ? -7.169 -4.099 1.404 1.00 94.25 303 ARG A O 1
ATOM 2378 N N . GLN A 1 304 ? -9.293 -4.819 1.348 1.00 90.88 304 GLN A N 1
ATOM 2379 C CA . GLN A 1 304 ? -8.969 -6.195 1.732 1.00 90.88 304 GLN A CA 1
ATOM 2380 C C . GLN A 1 304 ? -8.149 -6.914 0.656 1.00 90.88 304 GLN A C 1
ATOM 2382 O O . GLN A 1 304 ? -7.231 -7.657 0.993 1.00 90.88 304 GLN A O 1
ATOM 2387 N N . LEU A 1 305 ? -8.447 -6.681 -0.627 1.00 90.25 305 LEU A N 1
ATOM 2388 C CA . LEU A 1 305 ? -7.651 -7.209 -1.738 1.00 90.25 305 LEU A CA 1
ATOM 2389 C C . LEU A 1 305 ? -6.215 -6.677 -1.683 1.00 90.25 305 LEU A C 1
ATOM 2391 O O . LEU A 1 305 ? -5.277 -7.468 -1.717 1.00 90.25 305 LEU A O 1
ATOM 2395 N N . ARG A 1 306 ? -6.038 -5.365 -1.479 1.00 93.31 306 ARG A N 1
ATOM 2396 C CA . ARG A 1 306 ? -4.710 -4.738 -1.335 1.00 93.31 306 ARG A CA 1
ATOM 2397 C C . ARG A 1 306 ? -3.891 -5.343 -0.207 1.00 93.31 306 ARG A C 1
ATOM 2399 O O . ARG A 1 306 ? -2.703 -5.587 -0.367 1.00 93.31 306 ARG A O 1
ATOM 2406 N N . GLN A 1 307 ? -4.519 -5.628 0.932 1.00 93.38 307 GLN A N 1
ATOM 2407 C CA . GLN A 1 307 ? -3.832 -6.192 2.098 1.00 93.38 307 GLN A CA 1
ATOM 2408 C C . GLN A 1 307 ? -3.203 -7.560 1.843 1.00 93.38 307 GLN A C 1
ATOM 2410 O O . GLN A 1 307 ? -2.235 -7.915 2.514 1.00 93.38 307 GLN A O 1
ATOM 2415 N N . GLN A 1 308 ? -3.684 -8.306 0.842 1.00 89.19 308 GLN A N 1
ATOM 2416 C CA . GLN A 1 308 ? -3.066 -9.572 0.445 1.00 89.19 308 GLN A CA 1
ATOM 2417 C C . GLN A 1 308 ? -1.607 -9.385 0.016 1.00 89.19 308 GLN A C 1
ATOM 2419 O O . GLN A 1 308 ? -0.816 -10.313 0.185 1.00 89.19 308 GLN A O 1
ATOM 2424 N N . LEU A 1 309 ? -1.229 -8.185 -0.446 1.00 89.81 309 LEU A N 1
ATOM 2425 C CA . LEU A 1 309 ? 0.149 -7.818 -0.763 1.00 89.81 309 LEU A CA 1
ATOM 2426 C C . LEU A 1 309 ? 1.111 -8.112 0.394 1.00 89.81 309 LEU A C 1
ATOM 2428 O O . LEU A 1 309 ? 2.167 -8.699 0.173 1.00 89.81 309 LEU A O 1
ATOM 2432 N N . LEU A 1 310 ? 0.725 -7.777 1.630 1.00 93.12 310 LEU A N 1
ATOM 2433 C CA . LEU A 1 310 ? 1.566 -7.965 2.816 1.00 93.12 310 LEU A CA 1
ATOM 2434 C C . LEU A 1 310 ? 1.701 -9.433 3.244 1.00 93.12 310 LEU A C 1
ATOM 2436 O O . LEU A 1 310 ? 2.520 -9.737 4.105 1.00 93.12 310 LEU A O 1
ATOM 2440 N N . HIS A 1 311 ? 0.927 -10.344 2.655 1.00 87.94 311 HIS A N 1
ATOM 2441 C CA . HIS A 1 311 ? 0.970 -11.780 2.948 1.00 87.94 311 HIS A CA 1
ATOM 2442 C C . HIS A 1 311 ? 1.608 -12.603 1.820 1.00 87.94 311 HIS A C 1
ATOM 2444 O O . HIS A 1 311 ? 1.610 -13.836 1.867 1.00 87.94 311 HIS A O 1
ATOM 2450 N N . ARG A 1 312 ? 2.132 -11.949 0.779 1.00 85.50 312 ARG A N 1
ATOM 2451 C CA . ARG A 1 312 ? 2.824 -12.631 -0.315 1.00 85.50 312 ARG A CA 1
ATOM 2452 C C . ARG A 1 312 ? 4.231 -13.087 0.110 1.00 85.50 312 ARG A C 1
ATOM 2454 O O . ARG A 1 312 ? 4.853 -12.436 0.943 1.00 85.50 312 ARG A O 1
ATOM 2461 N N . PRO A 1 313 ? 4.775 -14.164 -0.489 1.00 77.06 313 PRO A N 1
ATOM 2462 C CA . PRO A 1 313 ? 6.170 -14.560 -0.270 1.00 77.06 313 PRO A CA 1
ATOM 2463 C C . PRO A 1 313 ? 7.180 -13.474 -0.666 1.00 77.06 313 PRO A C 1
ATOM 2465 O O . PRO A 1 313 ? 8.257 -13.393 -0.092 1.00 77.06 313 PRO A O 1
ATOM 2468 N N . ASP A 1 314 ? 6.819 -12.651 -1.651 1.00 79.62 314 ASP A N 1
ATOM 2469 C CA . ASP A 1 314 ? 7.592 -11.533 -2.187 1.00 79.62 314 ASP A CA 1
ATOM 2470 C C . ASP A 1 314 ? 7.038 -10.169 -1.731 1.00 79.62 314 ASP A C 1
ATOM 2472 O O . ASP A 1 314 ? 7.123 -9.188 -2.478 1.00 79.62 314 ASP A O 1
ATOM 2476 N N . ALA A 1 315 ? 6.413 -10.133 -0.545 1.00 87.69 315 ALA A N 1
ATOM 2477 C CA . ALA A 1 315 ? 5.820 -8.928 0.027 1.00 87.69 315 ALA A CA 1
ATOM 2478 C C . ALA A 1 315 ? 6.859 -7.799 0.176 1.00 87.69 315 ALA A C 1
ATOM 2480 O O . ALA A 1 315 ? 7.998 -8.071 0.571 1.00 87.69 315 ALA A O 1
ATOM 2481 N N . PRO A 1 316 ? 6.471 -6.534 -0.078 1.00 93.19 316 PRO A N 1
ATOM 2482 C CA . PRO A 1 316 ? 7.347 -5.398 0.167 1.00 93.19 316 PRO A CA 1
ATOM 2483 C C . PRO A 1 316 ? 7.676 -5.290 1.652 1.00 93.19 316 PRO A C 1
ATOM 2485 O O . PRO A 1 316 ? 6.822 -5.541 2.510 1.00 93.19 316 PRO A O 1
ATOM 2488 N N . ARG A 1 317 ? 8.875 -4.800 1.970 1.00 97.06 317 ARG A N 1
ATOM 2489 C CA . ARG A 1 317 ? 9.137 -4.272 3.312 1.00 97.06 317 ARG A CA 1
ATOM 2490 C C . ARG A 1 317 ? 8.165 -3.121 3.564 1.00 97.06 317 ARG A C 1
ATOM 2492 O O . ARG A 1 317 ? 8.049 -2.213 2.744 1.00 97.06 317 ARG A O 1
ATOM 2499 N N . TYR A 1 318 ? 7.459 -3.150 4.685 1.00 98.25 318 TYR A N 1
ATOM 2500 C CA . TYR A 1 318 ? 6.434 -2.169 5.015 1.00 98.25 318 TYR A CA 1
ATOM 2501 C C . TYR A 1 318 ? 6.785 -1.458 6.313 1.00 98.25 318 TYR A C 1
ATOM 2503 O O . TYR A 1 318 ? 6.697 -2.039 7.391 1.00 98.25 318 TYR A O 1
ATOM 2511 N N . TRP A 1 319 ? 7.176 -0.191 6.228 1.00 98.25 319 TRP A N 1
ATOM 2512 C CA . TRP A 1 319 ? 7.487 0.620 7.398 1.00 98.25 319 TRP A CA 1
ATOM 2513 C C . TRP A 1 319 ? 6.408 1.678 7.590 1.00 98.25 319 TRP A C 1
ATOM 2515 O O . TRP A 1 319 ? 6.306 2.620 6.811 1.00 98.25 319 TRP A O 1
ATOM 2525 N N . ALA A 1 320 ? 5.606 1.526 8.640 1.00 97.88 320 ALA A N 1
ATOM 2526 C CA . ALA A 1 320 ? 4.563 2.470 9.002 1.00 97.88 320 ALA A CA 1
ATOM 2527 C C . ALA A 1 320 ? 4.916 3.246 10.271 1.00 97.88 320 ALA A C 1
ATOM 2529 O O . ALA A 1 320 ? 5.142 2.657 11.328 1.00 97.88 320 ALA A O 1
ATOM 2530 N N . ILE A 1 321 ? 4.874 4.574 10.178 1.00 96.19 321 ILE A N 1
ATOM 2531 C CA . ILE A 1 321 ? 4.872 5.481 11.324 1.00 96.19 321 ILE A CA 1
ATOM 2532 C C . ILE A 1 321 ? 3.457 6.033 11.477 1.00 96.19 321 ILE A C 1
ATOM 2534 O O . ILE A 1 321 ? 2.952 6.735 10.600 1.00 96.19 321 ILE A O 1
ATOM 2538 N N . ILE A 1 322 ? 2.805 5.715 12.591 1.00 95.44 322 ILE A N 1
ATOM 2539 C CA . ILE A 1 322 ? 1.408 6.070 12.851 1.00 95.44 322 ILE A CA 1
ATOM 2540 C C . ILE A 1 322 ? 1.347 7.062 14.011 1.00 95.44 322 ILE A C 1
ATOM 2542 O O . ILE A 1 322 ? 1.950 6.863 15.068 1.00 95.44 322 ILE A O 1
ATOM 2546 N N . ASP A 1 323 ? 0.587 8.136 13.840 1.00 92.19 323 ASP A N 1
ATOM 2547 C CA . ASP A 1 323 ? 0.263 9.025 14.948 1.00 92.19 323 ASP A CA 1
ATOM 2548 C C . ASP A 1 323 ? -0.806 8.365 15.852 1.00 92.19 323 ASP A C 1
ATOM 2550 O O . ASP A 1 323 ? -1.845 7.925 15.343 1.00 92.19 323 ASP A O 1
ATOM 2554 N N . PRO A 1 324 ? -0.623 8.308 17.189 1.00 91.56 324 PRO A N 1
ATOM 2555 C CA . PRO A 1 324 ? -1.615 7.743 18.113 1.00 91.56 324 PRO A CA 1
ATOM 2556 C C . PRO A 1 324 ? -3.024 8.344 17.983 1.00 91.56 324 PRO A C 1
ATOM 2558 O O . PRO A 1 324 ? -4.012 7.717 18.371 1.00 91.56 324 PRO A O 1
ATOM 2561 N N . ARG A 1 325 ? -3.146 9.545 17.407 1.00 89.81 325 ARG A N 1
ATOM 2562 C CA . ARG A 1 325 ? -4.417 10.196 17.072 1.00 89.81 325 ARG A CA 1
ATOM 2563 C C . ARG A 1 325 ? -5.270 9.374 16.102 1.00 89.81 325 ARG A C 1
ATOM 2565 O O . ARG A 1 325 ? -6.492 9.383 16.247 1.00 89.81 325 ARG A O 1
ATOM 2572 N N . ALA A 1 326 ? -4.667 8.588 15.211 1.00 92.56 326 ALA A N 1
ATOM 2573 C CA . ALA A 1 326 ? -5.382 7.645 14.346 1.00 92.56 326 ALA A CA 1
ATOM 2574 C C . ALA A 1 326 ? -6.059 6.494 15.120 1.00 92.56 326 ALA A C 1
ATOM 2576 O O . ALA A 1 326 ? -6.933 5.807 14.589 1.00 92.56 326 ALA A O 1
ATOM 2577 N N . LEU A 1 327 ? -5.678 6.293 16.383 1.00 93.81 327 LEU A N 1
ATOM 2578 C CA . LEU A 1 327 ? -6.127 5.209 17.259 1.00 93.81 327 LEU A CA 1
ATOM 2579 C C . LEU A 1 327 ? -6.866 5.732 18.507 1.00 93.81 327 LEU A C 1
ATOM 2581 O O . LEU A 1 327 ? -7.082 4.995 19.470 1.00 93.81 327 LEU A O 1
ATOM 2585 N N . ALA A 1 328 ? -7.247 7.012 18.513 1.00 88.56 328 ALA A N 1
ATOM 2586 C CA . ALA A 1 328 ? -7.947 7.647 19.623 1.00 88.56 328 ALA A CA 1
ATOM 2587 C C . ALA A 1 328 ? -9.465 7.399 19.572 1.00 88.56 328 ALA A C 1
ATOM 2589 O O . ALA A 1 328 ? -10.048 7.272 18.500 1.00 88.56 328 ALA A O 1
ATOM 2590 N N . ARG A 1 329 ? -10.142 7.440 20.732 1.00 85.94 329 ARG A N 1
ATOM 2591 C CA . ARG A 1 329 ? -11.609 7.249 20.846 1.00 85.94 329 ARG A CA 1
ATOM 2592 C C . ARG A 1 329 ? -12.452 8.224 20.013 1.00 85.94 329 ARG A C 1
ATOM 2594 O O . ARG A 1 329 ? -13.596 7.921 19.712 1.00 85.94 329 ARG A O 1
ATOM 2601 N N . ARG A 1 330 ? -11.902 9.387 19.655 1.00 86.94 330 ARG A N 1
ATOM 2602 C CA . ARG A 1 330 ? -12.567 10.347 18.759 1.00 86.94 330 ARG A CA 1
ATOM 2603 C C . ARG A 1 330 ? -12.585 9.903 17.291 1.00 86.94 330 ARG A C 1
ATOM 2605 O O . ARG A 1 330 ? -13.338 10.469 16.520 1.00 86.94 330 ARG A O 1
ATOM 2612 N N . THR A 1 331 ? -11.731 8.947 16.930 1.00 88.81 331 THR A N 1
ATOM 2613 C CA . THR A 1 331 ? -11.527 8.467 15.557 1.00 88.81 331 THR A CA 1
ATOM 2614 C C . THR A 1 331 ? -12.423 7.283 15.229 1.00 88.81 331 THR A C 1
ATOM 2616 O O . THR A 1 331 ? -12.807 7.114 14.083 1.00 88.81 331 THR A O 1
ATOM 2619 N N . ALA A 1 332 ? -12.706 6.428 16.212 1.00 94.00 332 ALA A N 1
ATOM 2620 C CA . ALA A 1 332 ? -13.619 5.303 16.069 1.00 94.00 332 ALA A CA 1
ATOM 2621 C C . ALA A 1 332 ? -14.124 4.843 17.446 1.00 94.00 332 ALA A C 1
ATOM 2623 O O . ALA A 1 332 ? -13.439 5.049 18.456 1.00 94.00 332 ALA A O 1
ATOM 2624 N N . PRO A 1 333 ? -15.301 4.194 17.524 1.00 94.88 333 PRO A N 1
ATOM 2625 C CA . PRO A 1 333 ? -15.816 3.680 18.785 1.00 94.88 333 PRO A CA 1
ATOM 2626 C C . PRO A 1 333 ? -14.889 2.598 19.374 1.00 94.88 333 PRO A C 1
ATOM 2628 O O . PRO A 1 333 ? -14.192 1.901 18.627 1.00 94.88 333 PRO A O 1
ATOM 2631 N N . PRO A 1 334 ? -14.903 2.391 20.708 1.00 95.12 334 PRO A N 1
ATOM 2632 C CA . PRO A 1 334 ? -14.028 1.427 21.382 1.00 95.12 334 PRO A CA 1
ATOM 2633 C C . PRO A 1 334 ? -14.058 0.011 20.794 1.00 95.12 334 PRO A C 1
ATOM 2635 O O . PRO A 1 334 ? -13.020 -0.642 20.723 1.00 95.12 334 PRO A O 1
ATOM 2638 N N . THR A 1 335 ? -15.221 -0.463 20.341 1.00 94.44 335 THR A N 1
ATOM 2639 C CA . THR A 1 335 ? -15.384 -1.792 19.729 1.00 94.44 335 THR A CA 1
ATOM 2640 C C . THR A 1 335 ? -14.555 -1.946 18.453 1.00 94.44 335 THR A C 1
ATOM 2642 O O . THR A 1 335 ? -13.835 -2.933 18.309 1.00 94.44 335 THR A O 1
ATOM 2645 N N . VAL A 1 336 ? -14.582 -0.937 17.578 1.00 97.12 336 VAL A N 1
ATOM 2646 C CA . VAL A 1 336 ? -13.803 -0.886 16.332 1.00 97.12 336 VAL A CA 1
ATOM 2647 C C . VAL A 1 336 ? -12.311 -0.740 16.633 1.00 97.12 336 VAL A C 1
ATOM 2649 O O . VAL A 1 336 ? -11.489 -1.476 16.085 1.00 97.12 336 VAL A O 1
ATOM 2652 N N . LEU A 1 337 ? -11.948 0.151 17.562 1.00 97.44 337 LEU A N 1
ATOM 2653 C CA . LEU A 1 337 ? -10.548 0.367 17.940 1.00 97.44 337 LEU A CA 1
ATOM 2654 C C . LEU A 1 337 ? -9.901 -0.879 18.548 1.00 97.44 337 LEU A C 1
ATOM 2656 O O . LEU A 1 337 ? -8.742 -1.155 18.259 1.00 97.44 337 LEU A O 1
ATOM 2660 N N . ARG A 1 338 ? -10.630 -1.675 19.340 1.00 97.00 338 ARG A N 1
ATOM 2661 C CA . ARG A 1 338 ? -10.114 -2.951 19.867 1.00 97.00 338 ARG A CA 1
ATOM 2662 C C . ARG A 1 338 ? -9.712 -3.909 18.748 1.00 97.00 338 ARG A C 1
ATOM 2664 O O . ARG A 1 338 ? -8.644 -4.514 18.827 1.00 97.00 338 ARG A O 1
ATOM 2671 N N . GLY A 1 339 ? -10.563 -4.061 17.731 1.00 97.50 339 GLY A N 1
ATOM 2672 C CA . GLY A 1 339 ? -10.262 -4.888 16.559 1.00 97.50 339 GLY A CA 1
ATOM 2673 C C . GLY A 1 339 ? -9.041 -4.363 15.810 1.00 97.50 339 GLY A C 1
ATOM 2674 O O . GLY A 1 339 ? -8.108 -5.115 15.532 1.00 97.50 339 GLY A O 1
ATOM 2675 N N . GLN A 1 340 ? -9.005 -3.049 15.586 1.00 98.38 340 GLN A N 1
ATOM 2676 C CA . GLN A 1 340 ? -7.902 -2.382 14.907 1.00 98.38 340 GLN A CA 1
ATOM 2677 C C . GLN A 1 340 ? -6.561 -2.538 15.638 1.00 98.38 340 GLN A C 1
ATOM 2679 O O . GLN A 1 340 ? -5.561 -2.884 15.018 1.00 98.38 340 GLN A O 1
ATOM 2684 N N . LEU A 1 341 ? -6.523 -2.323 16.954 1.00 98.25 341 LEU A N 1
ATOM 2685 C CA . LEU A 1 341 ? -5.303 -2.444 17.757 1.00 98.25 341 LEU A CA 1
ATOM 2686 C C . LEU A 1 341 ? -4.769 -3.879 17.765 1.00 98.25 341 LEU A C 1
ATOM 2688 O O . LEU A 1 341 ? -3.573 -4.079 17.572 1.00 98.25 341 LEU A O 1
ATOM 2692 N N . ARG A 1 342 ? -5.646 -4.882 17.926 1.00 98.25 342 ARG A N 1
ATOM 2693 C CA . ARG A 1 342 ? -5.249 -6.298 17.832 1.00 98.25 342 ARG A CA 1
ATOM 2694 C C . ARG A 1 342 ? -4.645 -6.627 16.475 1.00 98.25 342 ARG A C 1
ATOM 2696 O O . ARG A 1 342 ? -3.635 -7.319 16.417 1.00 98.25 342 ARG A O 1
ATOM 2703 N N . HIS A 1 343 ? -5.247 -6.116 15.405 1.00 98.25 343 HIS A N 1
ATOM 2704 C CA . HIS A 1 343 ? -4.727 -6.306 14.060 1.00 98.25 343 HIS A CA 1
ATOM 2705 C C . HIS A 1 343 ? -3.343 -5.665 13.895 1.00 98.25 343 HIS A C 1
ATOM 2707 O O . HIS A 1 343 ? -2.433 -6.344 13.440 1.00 98.25 343 HIS A O 1
ATOM 2713 N N . LEU A 1 344 ? -3.130 -4.423 14.348 1.00 98.50 344 LEU A N 1
ATOM 2714 C CA . LEU A 1 344 ? -1.805 -3.785 14.294 1.00 98.50 344 LEU A CA 1
ATOM 2715 C C . LEU A 1 344 ? -0.735 -4.563 15.070 1.00 98.50 344 LEU A C 1
ATOM 2717 O O . LEU A 1 344 ? 0.374 -4.725 14.572 1.00 98.50 344 LEU A O 1
ATOM 2721 N N . ILE A 1 345 ? -1.071 -5.068 16.260 1.00 98.19 345 ILE A N 1
ATOM 2722 C CA . ILE A 1 345 ? -0.162 -5.899 17.064 1.00 98.19 345 ILE A CA 1
ATOM 2723 C C . ILE A 1 345 ? 0.195 -7.188 16.311 1.00 98.19 345 ILE A C 1
ATOM 2725 O O . ILE A 1 345 ? 1.362 -7.567 16.276 1.00 98.19 345 ILE A O 1
ATOM 2729 N N . ALA A 1 346 ? -0.783 -7.840 15.675 1.00 97.81 346 ALA A N 1
ATOM 2730 C CA . ALA A 1 346 ? -0.540 -9.034 14.868 1.00 97.81 346 ALA A CA 1
ATOM 2731 C C . ALA A 1 346 ? 0.311 -8.733 13.622 1.00 97.81 346 ALA A C 1
ATOM 2733 O O . ALA A 1 346 ? 1.212 -9.501 13.297 1.00 97.81 346 ALA A O 1
ATOM 2734 N N . MET A 1 347 ? 0.068 -7.606 12.947 1.00 97.81 347 MET A N 1
ATOM 2735 C CA . MET A 1 347 ? 0.849 -7.198 11.775 1.00 97.81 347 MET A CA 1
ATOM 2736 C C . MET A 1 347 ? 2.300 -6.863 12.140 1.00 97.81 347 MET A C 1
ATOM 2738 O O . MET A 1 347 ? 3.206 -7.206 11.390 1.00 97.81 347 MET A O 1
ATOM 2742 N N . ALA A 1 348 ? 2.539 -6.283 13.318 1.00 96.19 348 ALA A N 1
ATOM 2743 C CA . ALA A 1 348 ? 3.886 -6.009 13.819 1.00 96.19 348 ALA A CA 1
ATOM 2744 C C . ALA A 1 348 ? 4.708 -7.276 14.140 1.00 96.19 348 ALA A C 1
ATOM 2746 O O . ALA A 1 348 ? 5.903 -7.168 14.399 1.00 96.19 348 ALA A O 1
ATOM 2747 N N . ALA A 1 349 ? 4.095 -8.467 14.140 1.00 94.25 349 ALA A N 1
ATOM 2748 C CA . ALA A 1 349 ? 4.807 -9.733 14.317 1.00 94.25 349 ALA A CA 1
ATOM 2749 C C . ALA A 1 349 ? 5.448 -10.258 13.017 1.00 94.25 349 ALA A C 1
ATOM 2751 O O . ALA A 1 349 ? 6.264 -11.178 13.071 1.00 94.25 349 ALA A O 1
ATOM 2752 N N . TYR A 1 350 ? 5.086 -9.708 11.852 1.00 94.69 350 TYR A N 1
ATOM 2753 C CA . TYR A 1 350 ? 5.697 -10.096 10.583 1.00 94.69 350 TYR A CA 1
ATOM 2754 C C . TYR A 1 350 ? 7.073 -9.431 10.414 1.00 94.69 350 TYR A C 1
ATOM 2756 O O . TYR A 1 350 ? 7.184 -8.219 10.593 1.00 94.69 350 TYR A O 1
ATOM 2764 N N . PRO A 1 351 ? 8.119 -10.176 10.010 1.00 92.12 351 PRO A N 1
ATOM 2765 C CA . PRO A 1 351 ? 9.492 -9.663 9.972 1.00 92.12 351 PRO A CA 1
ATOM 2766 C C . PRO A 1 351 ? 9.724 -8.575 8.914 1.00 92.12 351 PRO A C 1
ATOM 2768 O O . PRO A 1 351 ? 10.657 -7.790 9.039 1.00 92.12 351 PRO A O 1
ATOM 2771 N N . HIS A 1 352 ? 8.893 -8.512 7.870 1.00 93.56 352 HIS A N 1
ATOM 2772 C CA . HIS A 1 352 ? 8.955 -7.475 6.837 1.00 93.56 352 HIS A CA 1
ATOM 2773 C C . HIS A 1 352 ? 8.138 -6.224 7.186 1.00 93.56 352 HIS A C 1
ATOM 2775 O O . HIS A 1 352 ? 8.097 -5.300 6.376 1.00 93.56 352 HIS A O 1
ATOM 2781 N N . ILE A 1 353 ? 7.491 -6.175 8.358 1.00 97.94 353 ILE A N 1
ATOM 2782 C CA . ILE A 1 353 ? 6.649 -5.056 8.791 1.00 97.94 353 ILE A CA 1
ATOM 2783 C C . ILE A 1 353 ? 7.270 -4.355 10.002 1.00 97.94 353 ILE A C 1
ATOM 2785 O O . ILE A 1 353 ? 7.334 -4.902 11.099 1.00 97.94 353 ILE A O 1
ATOM 2789 N N . THR A 1 354 ? 7.635 -3.087 9.825 1.00 97.81 354 THR A N 1
ATOM 2790 C CA . THR A 1 354 ? 8.087 -2.203 10.903 1.00 97.81 354 THR A CA 1
ATOM 2791 C C . THR A 1 354 ? 6.967 -1.236 11.260 1.00 97.81 354 THR A C 1
ATOM 2793 O O . THR A 1 354 ? 6.608 -0.372 10.462 1.00 97.81 354 THR A O 1
ATOM 2796 N N . LEU A 1 355 ? 6.421 -1.344 12.472 1.00 97.69 355 LEU A N 1
ATOM 2797 C CA . LEU A 1 355 ? 5.393 -0.432 12.975 1.00 97.69 355 LEU A CA 1
ATOM 2798 C C . LEU A 1 355 ? 5.955 0.437 14.097 1.00 97.69 355 LEU A C 1
ATOM 2800 O O . LEU A 1 355 ? 6.388 -0.073 15.129 1.00 97.69 355 LEU A O 1
ATOM 2804 N N . GLN A 1 356 ? 5.887 1.754 13.916 1.00 96.38 356 GLN A N 1
ATOM 2805 C CA . GLN A 1 356 ? 6.262 2.735 14.927 1.00 96.38 356 GLN A CA 1
ATOM 2806 C C . GLN A 1 356 ? 5.113 3.692 15.239 1.00 96.38 356 GLN A C 1
ATOM 2808 O O . GLN A 1 356 ? 4.344 4.078 14.359 1.00 96.38 356 GLN A O 1
ATOM 2813 N N . LEU A 1 357 ? 5.019 4.108 16.501 1.00 94.81 357 LEU A N 1
ATOM 2814 C CA . LEU A 1 357 ? 4.133 5.184 16.934 1.00 94.81 357 LEU A CA 1
ATOM 2815 C C . LEU A 1 357 ? 4.928 6.453 17.210 1.00 94.81 357 LEU A C 1
ATOM 2817 O O . LEU A 1 357 ? 6.024 6.409 17.762 1.00 94.81 357 LEU A O 1
ATOM 2821 N N . VAL A 1 358 ? 4.375 7.608 16.866 1.00 91.19 358 VAL A N 1
ATOM 2822 C CA . VAL A 1 358 ? 4.996 8.889 17.223 1.00 91.19 358 VAL A CA 1
ATOM 2823 C C . VAL A 1 358 ? 4.940 9.103 18.751 1.00 91.19 358 VAL A C 1
ATOM 2825 O O . VAL A 1 358 ? 3.901 8.875 19.368 1.00 91.19 358 VAL A O 1
ATOM 2828 N N . ARG A 1 359 ? 6.048 9.566 19.362 1.00 80.06 359 ARG A N 1
ATOM 2829 C CA . ARG A 1 359 ? 6.169 9.841 20.816 1.00 80.06 359 ARG A CA 1
ATOM 2830 C C . ARG A 1 359 ? 5.414 11.095 21.294 1.00 80.06 359 ARG A C 1
ATOM 2832 O O . ARG A 1 359 ? 4.979 11.130 22.438 1.00 80.06 359 ARG A O 1
ATOM 2839 N N . SER A 1 360 ? 5.298 12.125 20.450 1.00 64.94 360 SER A N 1
ATOM 2840 C CA . SER A 1 360 ? 4.768 13.465 20.782 1.00 64.94 360 SER A CA 1
ATOM 2841 C C . SER A 1 360 ? 3.924 14.036 19.633 1.00 64.94 360 SER A C 1
ATOM 2843 O O . SER A 1 360 ? 4.097 13.651 18.481 1.00 64.94 360 SER A O 1
ATOM 2845 N N . THR A 1 361 ? 3.066 15.019 19.914 1.00 60.31 361 THR A N 1
ATOM 2846 C CA . THR A 1 361 ? 2.296 15.796 18.923 1.00 60.31 361 THR A CA 1
ATOM 2847 C C . THR A 1 361 ? 3.152 16.589 17.918 1.00 60.31 361 THR A C 1
ATOM 2849 O O . THR A 1 361 ? 2.607 17.202 17.007 1.00 60.31 361 THR A O 1
ATOM 2852 N N . ASP A 1 362 ? 4.484 16.576 18.035 1.00 61.91 362 ASP A N 1
ATOM 2853 C CA . ASP A 1 362 ? 5.399 17.326 17.161 1.00 61.91 362 ASP A CA 1
ATOM 2854 C C . ASP A 1 362 ? 5.594 16.729 15.757 1.00 61.91 362 ASP A C 1
ATOM 2856 O O . ASP A 1 362 ? 6.284 17.337 14.934 1.00 61.91 362 ASP A O 1
ATOM 2860 N N . ALA A 1 363 ? 5.005 15.570 15.438 1.00 65.81 363 ALA A N 1
ATOM 2861 C CA . ALA A 1 363 ? 5.146 14.984 14.102 1.00 65.81 363 ALA A CA 1
ATOM 2862 C C . ALA A 1 363 ? 4.649 15.907 12.982 1.00 65.81 363 ALA A C 1
ATOM 2864 O O . ALA A 1 363 ? 5.251 15.929 11.914 1.00 65.81 363 ALA A O 1
ATOM 2865 N N . GLU A 1 364 ? 3.638 16.743 13.232 1.00 63.62 364 GLU A N 1
ATOM 2866 C CA . GLU A 1 364 ? 3.167 17.748 12.263 1.00 63.62 364 GLU A CA 1
ATOM 2867 C C . GLU A 1 364 ? 4.208 18.839 11.974 1.00 63.62 364 GLU A C 1
ATOM 2869 O O . GLU A 1 364 ? 4.253 19.375 10.870 1.00 63.62 364 GLU A O 1
ATOM 2874 N N . ARG A 1 365 ? 5.102 19.136 12.926 1.00 65.12 365 ARG A N 1
ATOM 2875 C CA . ARG A 1 365 ? 6.210 20.088 12.720 1.00 65.12 365 ARG A CA 1
ATOM 2876 C C . ARG A 1 365 ? 7.327 19.464 11.876 1.00 65.12 365 ARG A C 1
ATOM 2878 O O . ARG A 1 365 ? 8.036 20.163 11.149 1.00 65.12 365 ARG A O 1
ATOM 2885 N N . VAL A 1 366 ? 7.488 18.143 11.971 1.00 66.12 366 VAL A N 1
ATOM 2886 C CA . VAL A 1 366 ? 8.481 17.368 11.209 1.00 66.12 366 VAL A CA 1
ATOM 2887 C C . VAL A 1 366 ? 7.962 17.018 9.817 1.00 66.12 366 VAL A C 1
ATOM 2889 O O . VAL A 1 366 ? 8.732 17.022 8.868 1.00 66.12 366 VAL A O 1
ATOM 2892 N N . VAL A 1 367 ? 6.665 16.776 9.654 1.00 71.88 367 VAL A N 1
ATOM 2893 C CA . VAL A 1 367 ? 6.054 16.426 8.370 1.00 71.88 367 VAL A CA 1
ATOM 2894 C C . VAL A 1 367 ? 4.754 17.222 8.182 1.00 71.88 367 VAL A C 1
ATOM 2896 O O . VAL A 1 367 ? 3.666 16.708 8.444 1.00 71.88 367 VAL A O 1
ATOM 2899 N N . PRO A 1 368 ? 4.845 18.489 7.734 1.00 63.00 368 PRO A N 1
ATOM 2900 C CA . PRO A 1 368 ? 3.675 19.355 7.581 1.00 63.00 368 PRO A CA 1
ATOM 2901 C C . PRO A 1 368 ? 2.795 18.974 6.380 1.00 63.00 368 PRO A C 1
ATOM 2903 O O . PRO A 1 368 ? 1.629 19.347 6.340 1.00 63.00 368 PRO A O 1
ATOM 2906 N N . ALA A 1 369 ? 3.329 18.210 5.421 1.00 64.75 369 ALA A N 1
ATOM 2907 C CA . ALA A 1 369 ? 2.644 17.837 4.179 1.00 64.75 369 ALA A CA 1
ATOM 2908 C C . ALA A 1 369 ? 1.471 16.848 4.363 1.00 64.75 369 ALA A C 1
ATOM 2910 O O . ALA A 1 369 ? 0.753 16.563 3.407 1.00 64.75 369 ALA A O 1
ATOM 2911 N N . GLY A 1 370 ? 1.252 16.334 5.580 1.00 82.75 370 GLY A N 1
ATOM 2912 C CA . GLY A 1 370 ? 0.219 15.338 5.856 1.00 82.75 370 GLY A CA 1
ATOM 2913 C C . GLY A 1 370 ? 0.712 13.904 5.625 1.00 82.75 370 GLY A C 1
ATOM 2914 O O . GLY A 1 370 ? 1.873 13.617 5.926 1.00 82.75 370 GLY A O 1
ATOM 2915 N N . PRO A 1 371 ? -0.162 12.976 5.189 1.00 89.62 371 PRO A N 1
ATOM 2916 C CA . PRO A 1 371 ? 0.236 11.608 4.882 1.00 89.62 371 PRO A CA 1
ATOM 2917 C C . PRO A 1 371 ? 1.275 11.567 3.759 1.00 89.62 371 PRO A C 1
ATOM 2919 O O . PRO A 1 371 ? 1.105 12.202 2.721 1.00 89.62 371 PRO A O 1
ATOM 2922 N N . ILE A 1 372 ? 2.338 10.792 3.965 1.00 93.44 372 ILE A N 1
ATOM 2923 C CA . ILE A 1 372 ? 3.400 10.591 2.973 1.00 93.44 372 ILE A CA 1
ATOM 2924 C C . ILE A 1 372 ? 3.582 9.100 2.771 1.00 93.44 372 ILE A C 1
ATOM 2926 O O . ILE A 1 372 ? 3.689 8.370 3.755 1.00 93.44 372 ILE A O 1
ATOM 2930 N N . THR A 1 373 ? 3.678 8.663 1.518 1.00 96.69 373 THR A N 1
ATOM 2931 C CA . THR A 1 373 ? 4.131 7.318 1.167 1.00 96.69 373 THR A CA 1
ATOM 2932 C C . THR A 1 373 ? 5.338 7.398 0.242 1.00 96.69 373 THR A C 1
ATOM 2934 O O . THR A 1 373 ? 5.229 7.930 -0.855 1.00 96.69 373 THR A O 1
ATOM 2937 N N . LEU A 1 374 ? 6.483 6.860 0.657 1.00 96.81 374 LEU A N 1
ATOM 2938 C CA . LEU A 1 374 ? 7.642 6.679 -0.211 1.00 96.81 374 LEU A CA 1
ATOM 2939 C C . LEU A 1 374 ? 7.599 5.278 -0.813 1.00 96.81 374 LEU A C 1
ATOM 2941 O O . LEU A 1 374 ? 7.483 4.288 -0.084 1.00 96.81 374 LEU A O 1
ATOM 2945 N N . MET A 1 375 ? 7.705 5.227 -2.134 1.00 96.69 375 MET A N 1
ATOM 2946 C CA . MET A 1 375 ? 7.577 4.040 -2.963 1.00 96.69 375 MET A CA 1
ATOM 2947 C C . MET A 1 375 ? 8.937 3.734 -3.578 1.00 96.69 375 MET A C 1
ATOM 2949 O O . MET A 1 375 ? 9.416 4.492 -4.418 1.00 96.69 375 MET A O 1
ATOM 2953 N N . ARG A 1 376 ? 9.560 2.643 -3.128 1.00 93.31 376 ARG A N 1
ATOM 2954 C CA . ARG A 1 376 ? 10.842 2.170 -3.650 1.00 93.31 376 ARG A CA 1
ATOM 2955 C C . ARG A 1 376 ? 10.648 0.924 -4.494 1.00 93.31 376 ARG A C 1
ATOM 2957 O O . ARG A 1 376 ? 10.049 -0.052 -4.031 1.00 93.31 376 ARG A O 1
ATOM 2964 N N . PHE A 1 377 ? 11.222 0.958 -5.686 1.00 88.75 377 PHE A N 1
ATOM 2965 C CA . PHE A 1 377 ? 11.223 -0.143 -6.638 1.00 88.75 377 PHE A CA 1
ATOM 2966 C C . PHE A 1 377 ? 12.425 -1.072 -6.402 1.00 88.75 377 PHE A C 1
ATOM 2968 O O . PHE A 1 377 ? 13.428 -0.644 -5.825 1.00 88.75 377 PHE A O 1
ATOM 2975 N N . PRO A 1 378 ? 12.319 -2.362 -6.766 1.00 81.81 378 PRO A N 1
ATOM 2976 C CA . PRO A 1 378 ? 13.431 -3.304 -6.662 1.00 81.81 378 PRO A CA 1
ATOM 2977 C C . PRO A 1 378 ? 14.559 -3.006 -7.662 1.00 81.81 378 PRO A C 1
ATOM 2979 O O . PRO A 1 378 ? 15.699 -3.408 -7.425 1.00 81.81 378 PRO A O 1
ATOM 2982 N N . GLU A 1 379 ? 14.255 -2.331 -8.771 1.00 82.75 379 GLU A N 1
ATOM 2983 C CA . GLU A 1 379 ? 15.219 -1.927 -9.789 1.00 82.75 379 GLU A CA 1
ATOM 2984 C C . GLU A 1 379 ? 16.113 -0.771 -9.287 1.00 82.75 379 GLU A C 1
ATOM 2986 O O . GLU A 1 379 ? 15.605 0.303 -8.962 1.00 82.75 379 GLU A O 1
ATOM 2991 N N . PRO A 1 380 ? 17.447 -0.946 -9.223 1.00 73.44 380 PRO A N 1
ATOM 2992 C CA . PRO A 1 380 ? 18.358 0.066 -8.675 1.00 73.44 380 PRO A CA 1
ATOM 2993 C C . PRO A 1 380 ? 18.495 1.319 -9.556 1.00 73.44 380 PRO A C 1
ATOM 2995 O O . PRO A 1 380 ? 18.949 2.358 -9.078 1.00 73.44 380 PRO A O 1
ATOM 2998 N N . ASP A 1 381 ? 18.116 1.221 -10.829 1.00 77.88 381 ASP A N 1
ATOM 2999 C CA . ASP A 1 381 ? 18.064 2.302 -11.813 1.00 77.88 381 ASP A CA 1
ATOM 3000 C C . ASP A 1 381 ? 16.690 2.991 -11.876 1.00 77.88 381 ASP A C 1
ATOM 3002 O O . ASP A 1 381 ? 16.478 3.854 -12.725 1.00 77.88 381 ASP A O 1
ATOM 3006 N N . VAL A 1 382 ? 15.760 2.649 -10.977 1.00 81.62 382 VAL A N 1
ATOM 3007 C CA . VAL A 1 382 ? 14.468 3.327 -10.835 1.00 81.62 382 VAL A CA 1
ATOM 3008 C C . VAL A 1 382 ? 14.450 4.101 -9.519 1.00 81.62 382 VAL A C 1
ATOM 3010 O O . VAL A 1 382 ? 14.559 3.532 -8.434 1.00 81.62 382 VAL A O 1
ATOM 3013 N N . GLY A 1 383 ? 14.312 5.424 -9.620 1.00 85.31 383 GLY A N 1
ATOM 3014 C CA . GLY A 1 383 ? 14.237 6.318 -8.466 1.00 85.31 383 GLY A CA 1
ATOM 3015 C C . GLY A 1 383 ? 12.990 6.083 -7.608 1.00 85.31 383 GLY A C 1
ATOM 3016 O O . GLY A 1 383 ? 11.959 5.604 -8.085 1.00 85.31 383 GLY A O 1
ATOM 3017 N N . ASP A 1 384 ? 13.074 6.452 -6.327 1.00 92.31 384 ASP A N 1
ATOM 3018 C CA . ASP A 1 384 ? 11.916 6.437 -5.429 1.00 92.31 384 ASP A CA 1
ATOM 3019 C C . ASP A 1 384 ? 10.858 7.452 -5.922 1.00 92.31 384 ASP A C 1
ATOM 3021 O O . ASP A 1 384 ? 11.193 8.541 -6.390 1.00 92.31 384 ASP A O 1
ATOM 3025 N N . ILE A 1 385 ? 9.574 7.127 -5.756 1.00 95.31 385 ILE A N 1
ATOM 3026 C CA . ILE A 1 385 ? 8.459 8.065 -5.969 1.00 95.31 385 ILE A CA 1
ATOM 3027 C C . ILE A 1 385 ? 7.821 8.375 -4.619 1.00 95.31 385 ILE A C 1
ATOM 3029 O O . ILE A 1 385 ? 7.573 7.475 -3.812 1.00 95.31 385 ILE A O 1
ATOM 3033 N N . VAL A 1 386 ? 7.494 9.640 -4.373 1.00 96.19 386 VAL A N 1
ATOM 3034 C CA . VAL A 1 386 ? 6.737 10.041 -3.184 1.00 96.19 386 VAL A CA 1
ATOM 3035 C C . VAL A 1 386 ? 5.289 10.313 -3.560 1.00 96.19 386 VAL A C 1
ATOM 3037 O O . VAL A 1 386 ? 4.992 11.131 -4.423 1.00 96.19 386 VAL A O 1
ATOM 3040 N N . TYR A 1 387 ? 4.376 9.628 -2.886 1.00 96.19 387 TYR A N 1
ATOM 3041 C CA . TYR A 1 387 ? 2.944 9.843 -2.987 1.00 96.19 387 TYR A CA 1
ATOM 3042 C C . TYR A 1 387 ? 2.443 10.633 -1.774 1.00 96.19 387 TYR A C 1
ATOM 3044 O O . TYR A 1 387 ? 2.587 10.197 -0.627 1.00 96.19 387 TYR A O 1
ATOM 3052 N N . LEU A 1 388 ? 1.856 11.800 -2.034 1.00 93.62 388 LEU A N 1
ATOM 3053 C CA . LEU A 1 388 ? 1.247 12.673 -1.035 1.00 93.62 388 LEU A CA 1
ATOM 3054 C C . LEU A 1 388 ? -0.271 12.617 -1.204 1.00 93.62 388 LEU A C 1
ATOM 3056 O O . LEU A 1 388 ? -0.816 13.122 -2.189 1.00 93.62 388 LEU A O 1
ATOM 3060 N N . GLU A 1 389 ? -0.947 12.000 -0.241 1.00 88.19 389 GLU A N 1
ATOM 3061 C CA . GLU A 1 389 ? -2.402 11.850 -0.260 1.00 88.19 389 GLU A CA 1
ATOM 3062 C C . GLU A 1 389 ? -3.068 13.086 0.354 1.00 88.19 389 GLU A C 1
ATOM 3064 O O . GLU A 1 389 ? -2.836 13.423 1.520 1.00 88.19 389 GLU A O 1
ATOM 3069 N N . GLN A 1 390 ? -3.910 13.753 -0.433 1.00 86.44 390 GLN A N 1
ATOM 3070 C CA . GLN A 1 390 ? -4.793 14.827 0.012 1.00 86.44 390 GLN A CA 1
ATOM 3071 C C . GLN A 1 390 ? -6.247 14.339 -0.029 1.00 86.44 390 GLN A C 1
ATOM 3073 O O . GLN A 1 390 ? -6.546 13.255 -0.521 1.00 86.44 390 GLN A O 1
ATOM 3078 N N . ASN A 1 391 ? -7.171 15.121 0.528 1.00 77.94 391 ASN A N 1
ATOM 3079 C CA . ASN A 1 391 ? -8.557 14.667 0.692 1.00 77.94 391 ASN A CA 1
ATOM 3080 C C . ASN A 1 391 ? -9.279 14.427 -0.649 1.00 77.94 391 ASN A C 1
ATOM 3082 O O . ASN A 1 391 ? -10.142 13.557 -0.733 1.00 77.94 391 ASN A O 1
ATOM 3086 N N . ASP A 1 392 ? -8.954 15.206 -1.680 1.00 81.19 392 ASP A N 1
ATOM 3087 C CA . ASP A 1 392 ? -9.625 15.213 -2.985 1.00 81.19 392 ASP A CA 1
ATOM 3088 C C . ASP A 1 392 ? -8.684 14.934 -4.170 1.00 81.19 392 ASP A C 1
ATOM 3090 O O . ASP A 1 392 ? -9.154 14.779 -5.298 1.00 81.19 392 ASP A O 1
ATOM 3094 N N . HIS A 1 393 ? -7.376 14.829 -3.927 1.00 88.00 393 HIS A N 1
ATOM 3095 C CA . HIS A 1 393 ? -6.363 14.549 -4.940 1.00 88.00 393 HIS A CA 1
ATOM 3096 C C . HIS A 1 393 ? -5.143 13.830 -4.350 1.00 88.00 393 HIS A C 1
ATOM 3098 O O . HIS A 1 393 ? -4.969 13.729 -3.139 1.00 88.00 393 HIS A O 1
ATOM 3104 N N . GLY A 1 394 ? -4.266 13.345 -5.226 1.00 90.62 394 GLY A N 1
ATOM 3105 C CA . GLY A 1 394 ? -2.970 12.788 -4.856 1.00 90.62 394 GLY A CA 1
ATOM 3106 C C . GLY A 1 394 ? -1.866 13.400 -5.705 1.00 90.62 394 GLY A C 1
ATOM 3107 O O . GLY A 1 394 ? -2.055 13.615 -6.903 1.00 90.62 394 GLY A O 1
ATOM 3108 N N . ILE A 1 395 ? -0.722 13.679 -5.086 1.00 93.25 395 ILE A N 1
ATOM 3109 C CA . ILE A 1 395 ? 0.458 14.224 -5.763 1.00 93.25 395 ILE A CA 1
ATOM 3110 C C . ILE A 1 395 ? 1.521 13.131 -5.812 1.00 93.25 395 ILE A C 1
ATOM 3112 O O . ILE A 1 395 ? 1.813 12.505 -4.796 1.00 93.25 395 ILE A O 1
ATOM 3116 N N . TYR A 1 396 ? 2.092 12.919 -6.994 1.00 94.31 396 TYR A N 1
ATOM 3117 C CA . TYR A 1 396 ? 3.232 12.033 -7.202 1.00 94.31 396 TYR A CA 1
ATOM 3118 C C . TYR A 1 396 ? 4.442 12.911 -7.483 1.00 94.31 396 TYR A C 1
ATOM 3120 O O . TYR A 1 396 ? 4.428 13.683 -8.440 1.00 94.31 396 TYR A O 1
ATOM 3128 N N . VAL A 1 397 ? 5.438 12.811 -6.618 1.00 92.31 397 VAL A N 1
ATOM 3129 C CA . VAL A 1 397 ? 6.701 13.534 -6.699 1.00 92.31 397 VAL A CA 1
ATOM 3130 C C . VAL A 1 397 ? 7.751 12.538 -7.161 1.00 92.31 397 VAL A C 1
ATOM 3132 O O . VAL A 1 397 ? 7.973 11.519 -6.504 1.00 92.31 397 VAL A O 1
ATOM 3135 N N . ASP A 1 398 ? 8.338 12.818 -8.316 1.00 85.12 398 ASP A N 1
ATOM 3136 C CA . ASP A 1 398 ? 9.318 11.967 -8.986 1.00 85.12 398 ASP A CA 1
ATOM 3137 C C . ASP A 1 398 ? 10.626 12.707 -9.304 1.00 85.12 398 ASP A C 1
ATOM 3139 O O . ASP A 1 398 ? 11.553 12.077 -9.804 1.00 85.12 398 ASP A O 1
ATOM 3143 N N . ASP A 1 399 ? 10.748 13.998 -8.971 1.00 86.56 399 ASP A N 1
ATOM 3144 C CA . ASP A 1 399 ? 12.000 14.750 -9.079 1.00 86.56 399 ASP A CA 1
ATOM 3145 C C . ASP A 1 399 ? 12.942 14.470 -7.898 1.00 86.56 399 ASP A C 1
ATOM 3147 O O . ASP A 1 399 ? 12.507 14.312 -6.756 1.00 86.56 399 ASP A O 1
ATOM 3151 N N . SER A 1 400 ? 14.245 14.412 -8.174 1.00 83.31 400 SER A N 1
ATOM 3152 C CA . SER A 1 400 ? 15.247 13.981 -7.198 1.00 83.31 400 SER A CA 1
ATOM 3153 C C . SER A 1 400 ? 15.299 14.856 -5.948 1.00 83.31 400 SER A C 1
ATOM 3155 O O . SER A 1 400 ? 15.306 14.339 -4.835 1.00 83.31 400 SER A O 1
ATOM 3157 N N . GLU A 1 401 ? 15.289 16.182 -6.108 1.00 85.94 401 GLU A N 1
ATOM 3158 C CA . GLU A 1 401 ? 15.444 17.120 -4.992 1.00 85.94 401 GLU A CA 1
ATOM 3159 C C . GLU A 1 401 ? 14.260 17.040 -4.019 1.00 85.94 401 GLU A C 1
ATOM 3161 O O . GLU A 1 401 ? 14.445 16.972 -2.798 1.00 85.94 401 GLU A O 1
ATOM 3166 N N . ALA A 1 402 ? 13.031 16.992 -4.535 1.00 87.75 402 ALA A N 1
ATOM 3167 C CA . ALA A 1 402 ? 11.851 16.881 -3.695 1.00 87.75 402 ALA A CA 1
ATOM 3168 C C . ALA A 1 402 ? 11.694 15.476 -3.093 1.00 87.75 402 ALA A C 1
ATOM 3170 O O . ALA A 1 402 ? 11.276 15.353 -1.936 1.00 87.75 402 ALA A O 1
ATOM 3171 N N . VAL A 1 403 ? 12.053 14.412 -3.822 1.00 90.50 403 VAL A N 1
ATOM 3172 C CA . VAL A 1 403 ? 12.083 13.045 -3.273 1.00 90.50 403 VAL A CA 1
ATOM 3173 C C . VAL A 1 403 ? 13.050 12.969 -2.089 1.00 90.50 403 VAL A C 1
ATOM 3175 O O . VAL A 1 403 ? 12.663 12.490 -1.016 1.00 90.50 403 VAL A O 1
ATOM 3178 N N . ASP A 1 404 ? 14.260 13.510 -2.235 1.00 87.31 404 ASP A N 1
ATOM 3179 C CA . ASP A 1 404 ? 15.274 13.554 -1.177 1.00 87.31 404 ASP A CA 1
ATOM 3180 C C . ASP A 1 404 ? 14.799 14.366 0.029 1.00 87.31 404 ASP A C 1
ATOM 3182 O O . ASP A 1 404 ? 14.951 13.936 1.180 1.00 87.31 404 ASP A O 1
ATOM 3186 N N . TYR A 1 405 ? 14.142 15.503 -0.220 1.00 89.19 405 TYR A N 1
ATOM 3187 C CA . TYR A 1 405 ? 13.512 16.302 0.824 1.00 89.19 405 TYR A CA 1
ATOM 3188 C C . TYR A 1 405 ? 12.526 15.464 1.651 1.00 89.19 405 TYR A C 1
ATOM 3190 O O . TYR A 1 405 ? 12.636 15.402 2.879 1.00 89.19 405 TYR A O 1
ATOM 3198 N N . PHE A 1 406 ? 11.577 14.774 1.015 1.00 91.69 406 PHE A N 1
ATOM 3199 C CA . PHE A 1 406 ? 10.590 13.968 1.739 1.00 91.69 406 PHE A CA 1
ATOM 3200 C C . PHE A 1 406 ? 11.206 12.744 2.423 1.00 91.69 406 PHE A C 1
ATOM 3202 O O . PHE A 1 406 ? 10.802 12.409 3.542 1.00 91.69 406 PHE A O 1
ATOM 3209 N N . ALA A 1 407 ? 12.206 12.110 1.808 1.00 90.44 407 ALA A N 1
ATOM 3210 C CA . ALA A 1 407 ? 12.953 11.011 2.412 1.00 90.44 407 ALA A CA 1
ATOM 3211 C C . ALA A 1 407 ? 13.652 11.446 3.703 1.00 90.44 407 ALA A C 1
ATOM 3213 O O . ALA A 1 407 ? 13.514 10.771 4.730 1.00 90.44 407 ALA A O 1
ATOM 3214 N N . LEU A 1 408 ? 14.314 12.605 3.693 1.00 89.50 408 LEU A N 1
ATOM 3215 C CA . LEU A 1 408 ? 14.947 13.175 4.878 1.00 89.50 408 LEU A CA 1
ATOM 3216 C C . LEU A 1 408 ? 13.918 13.479 5.977 1.00 89.50 408 LEU A C 1
ATOM 3218 O O . LEU A 1 408 ? 14.143 13.163 7.147 1.00 89.50 408 LEU A O 1
ATOM 3222 N N . ARG A 1 409 ? 12.760 14.052 5.626 1.00 89.75 409 ARG A N 1
ATOM 3223 C CA . ARG A 1 409 ? 11.696 14.359 6.603 1.00 89.75 409 ARG A CA 1
ATOM 3224 C C . ARG A 1 409 ? 11.107 13.089 7.218 1.00 89.75 409 ARG A C 1
ATOM 3226 O O . ARG A 1 409 ? 10.909 13.042 8.433 1.00 89.75 409 ARG A O 1
ATOM 3233 N N . TYR A 1 410 ? 10.897 12.042 6.418 1.00 91.75 410 TYR A N 1
ATOM 3234 C CA . TYR A 1 410 ? 10.470 10.735 6.919 1.00 91.75 410 TYR A CA 1
ATOM 3235 C C . TYR A 1 410 ? 11.495 10.142 7.894 1.00 91.75 410 TYR A C 1
ATOM 3237 O O . TYR A 1 410 ? 11.124 9.675 8.968 1.00 91.75 410 TYR A O 1
ATOM 3245 N N . GLN A 1 411 ? 12.790 10.204 7.574 1.00 89.69 411 GLN A N 1
ATOM 3246 C CA . GLN A 1 411 ? 13.852 9.715 8.461 1.00 89.69 411 GLN A CA 1
ATOM 3247 C C . GLN A 1 411 ? 13.922 10.488 9.778 1.00 89.69 411 GLN A C 1
ATOM 3249 O O . GLN A 1 411 ? 14.002 9.890 10.849 1.00 89.69 411 GLN A O 1
ATOM 3254 N N . GLN A 1 412 ? 13.847 11.818 9.718 1.00 89.50 412 GLN A N 1
ATOM 3255 C CA . GLN A 1 412 ? 13.800 12.657 10.916 1.00 89.50 412 GLN A CA 1
ATOM 3256 C C . GLN A 1 412 ? 12.604 12.304 11.805 1.00 89.50 412 GLN A C 1
ATOM 3258 O O . GLN A 1 412 ? 12.716 12.333 13.031 1.00 89.50 412 GLN A O 1
ATOM 3263 N N . LEU A 1 413 ? 11.462 11.967 11.200 1.00 89.44 413 LEU A N 1
ATOM 3264 C CA . LEU A 1 413 ? 10.297 11.491 11.931 1.00 89.44 413 LEU A CA 1
ATOM 3265 C C . LEU A 1 413 ? 10.539 10.102 12.537 1.00 89.44 413 LEU A C 1
ATOM 3267 O O . LEU A 1 413 ? 10.232 9.906 13.710 1.00 89.44 413 LEU A O 1
ATOM 3271 N N . ALA A 1 414 ? 11.118 9.172 11.777 1.00 90.75 414 ALA A N 1
ATOM 3272 C CA . ALA A 1 414 ? 11.438 7.819 12.231 1.00 90.75 414 ALA A CA 1
ATOM 3273 C C . ALA A 1 414 ? 12.342 7.822 13.472 1.00 90.75 414 ALA A C 1
ATOM 3275 O O . ALA A 1 414 ? 12.049 7.136 14.448 1.00 90.75 414 ALA A O 1
ATOM 3276 N N . LEU A 1 415 ? 13.376 8.671 13.480 1.00 88.81 415 LEU A N 1
ATOM 3277 C CA . LEU A 1 415 ? 14.287 8.844 14.620 1.00 88.81 415 LEU A CA 1
ATOM 3278 C C . LEU A 1 415 ? 13.594 9.401 15.873 1.00 88.81 415 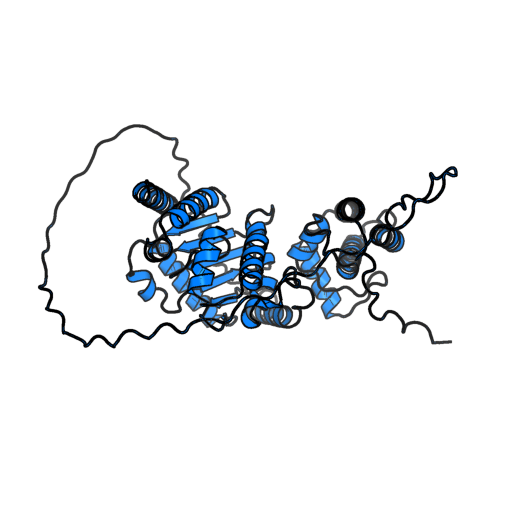LEU A C 1
ATOM 3280 O O . LEU A 1 415 ? 14.034 9.161 16.995 1.00 88.81 415 LEU A O 1
ATOM 3284 N N . LYS A 1 416 ? 12.511 10.166 15.698 1.00 87.62 416 LYS A N 1
ATOM 3285 C CA . LYS A 1 416 ? 11.712 10.734 16.797 1.00 87.62 416 LYS A CA 1
ATOM 3286 C C . LYS A 1 416 ? 10.554 9.829 17.222 1.00 87.62 416 LYS A C 1
ATOM 3288 O O . LYS A 1 416 ? 9.938 10.064 18.266 1.00 87.62 416 LYS A O 1
ATOM 3293 N N . ALA A 1 417 ? 10.229 8.818 16.422 1.00 91.25 417 ALA A N 1
ATOM 3294 C CA . ALA A 1 417 ? 9.194 7.853 16.735 1.00 91.25 417 ALA A CA 1
ATOM 3295 C C . ALA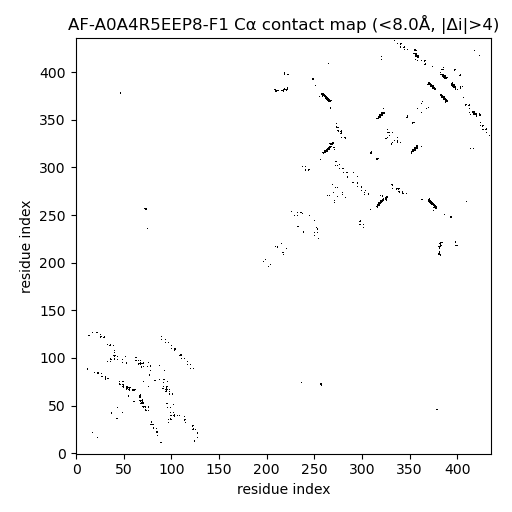 A 1 417 ? 9.648 6.899 17.854 1.00 91.25 417 ALA A C 1
ATOM 3297 O O . ALA A 1 417 ? 10.805 6.840 18.275 1.00 91.25 417 ALA A O 1
ATOM 3298 N N . MET A 1 418 ? 8.693 6.189 18.440 1.00 93.44 418 MET A N 1
ATOM 3299 C CA . MET A 1 418 ? 8.966 5.101 19.369 1.00 93.44 418 MET A CA 1
ATOM 3300 C C . MET A 1 418 ? 9.674 3.973 18.629 1.00 93.44 418 MET A C 1
ATOM 3302 O O . MET A 1 418 ? 9.352 3.682 17.478 1.00 93.44 418 MET A O 1
ATOM 3306 N N . GLU A 1 419 ? 10.592 3.291 19.307 1.00 93.69 419 GLU A N 1
ATOM 3307 C CA . GLU A 1 419 ? 11.124 2.029 18.795 1.00 93.69 419 GLU A CA 1
ATOM 3308 C C . GLU A 1 419 ? 9.976 1.039 18.519 1.00 93.69 419 GLU A C 1
ATOM 3310 O O . GLU A 1 419 ? 8.937 1.109 19.194 1.00 93.69 419 GLU A O 1
ATOM 3315 N N . PRO A 1 420 ? 10.123 0.097 17.570 1.00 94.62 420 PRO A N 1
ATOM 3316 C CA . PRO A 1 420 ? 9.048 -0.835 17.223 1.00 94.62 420 PRO A CA 1
ATOM 3317 C C . PRO A 1 420 ? 8.484 -1.603 18.432 1.00 94.62 420 PRO A C 1
ATOM 3319 O O . PRO A 1 420 ? 7.272 -1.646 18.644 1.00 94.62 420 PRO A O 1
ATOM 3322 N N . HIS A 1 421 ? 9.349 -2.112 19.314 1.00 92.88 421 HIS A N 1
ATOM 3323 C CA . HIS A 1 421 ? 8.928 -2.832 20.525 1.00 92.88 421 HIS A CA 1
ATOM 3324 C C . HIS A 1 421 ? 8.160 -1.933 21.516 1.00 92.88 421 HIS A C 1
ATOM 3326 O O . HIS A 1 421 ? 7.165 -2.344 22.124 1.00 92.88 421 HIS A O 1
ATOM 3332 N N . ALA A 1 422 ? 8.588 -0.677 21.662 1.00 95.31 422 ALA A N 1
ATOM 3333 C CA . ALA A 1 422 ? 7.936 0.300 22.526 1.00 95.31 422 ALA A CA 1
ATOM 3334 C C . ALA A 1 422 ? 6.574 0.724 21.948 1.00 95.31 422 ALA A C 1
ATOM 3336 O O . ALA A 1 422 ? 5.614 0.918 22.696 1.00 95.31 422 ALA A O 1
ATOM 3337 N N . SER A 1 423 ? 6.470 0.793 20.620 1.00 96.44 423 SER A N 1
ATOM 3338 C CA . SER A 1 423 ? 5.226 1.047 19.889 1.00 96.44 423 SER A CA 1
ATOM 3339 C C . SER A 1 423 ? 4.204 -0.062 20.131 1.00 96.44 423 SER A C 1
ATOM 3341 O O . SER A 1 423 ? 3.072 0.226 20.516 1.00 96.44 423 SER A O 1
ATOM 3343 N N . VAL A 1 424 ? 4.611 -1.331 20.016 1.00 96.88 424 VAL A N 1
ATOM 3344 C CA . VAL A 1 424 ? 3.751 -2.487 20.336 1.00 96.88 424 VAL A CA 1
ATOM 3345 C C . VAL A 1 424 ? 3.319 -2.467 21.804 1.00 96.88 424 VAL A C 1
ATOM 3347 O O . VAL A 1 424 ? 2.145 -2.679 22.110 1.00 96.88 424 VAL A O 1
ATOM 3350 N N . SER A 1 425 ? 4.231 -2.126 22.715 1.00 96.88 425 SER A N 1
ATOM 3351 C CA . SER A 1 425 ? 3.917 -1.985 24.143 1.00 96.88 425 SER A CA 1
ATOM 3352 C C . SER A 1 425 ? 2.866 -0.900 24.403 1.00 96.88 425 SER A C 1
ATOM 3354 O O . SER A 1 425 ? 1.986 -1.070 25.248 1.00 96.88 425 SER A O 1
ATOM 3356 N N . LEU A 1 426 ? 2.921 0.218 23.672 1.00 95.62 426 LEU A N 1
ATOM 3357 C CA . LEU A 1 426 ? 1.898 1.258 23.749 1.00 95.62 426 LEU A CA 1
ATOM 3358 C C . LEU A 1 426 ? 0.562 0.785 23.156 1.00 95.62 426 LEU A C 1
ATOM 3360 O O . LEU A 1 426 ? -0.472 1.022 23.776 1.00 95.62 426 LEU A O 1
ATOM 3364 N N . LEU A 1 427 ? 0.564 0.073 22.025 1.00 96.50 427 LEU A N 1
ATOM 3365 C CA . LEU A 1 427 ? -0.655 -0.506 21.443 1.00 96.50 427 LEU A CA 1
ATOM 3366 C C . LEU A 1 427 ? -1.357 -1.466 22.415 1.00 96.50 427 LEU A C 1
ATOM 3368 O O . LEU A 1 427 ? -2.579 -1.404 22.553 1.00 96.50 427 LEU A O 1
ATOM 3372 N N . LEU A 1 428 ? -0.597 -2.303 23.129 1.00 96.94 428 LEU A N 1
ATOM 3373 C CA . LEU A 1 428 ? -1.121 -3.189 24.174 1.00 96.94 428 LEU A CA 1
ATOM 3374 C C . LEU A 1 428 ? -1.770 -2.389 25.312 1.00 96.94 428 LEU A C 1
ATOM 3376 O O . LEU A 1 428 ? -2.933 -2.615 25.638 1.00 96.94 428 LEU A O 1
ATOM 3380 N N . LYS A 1 429 ? -1.083 -1.362 25.832 1.00 95.62 429 LYS A N 1
ATOM 3381 C CA . LYS A 1 429 ? -1.648 -0.459 26.854 1.00 95.62 429 LYS A CA 1
ATOM 3382 C C . LYS A 1 429 ? -2.924 0.240 26.374 1.00 95.62 429 LYS A C 1
ATOM 3384 O O . LYS A 1 429 ? -3.854 0.434 27.155 1.00 95.62 429 LYS A O 1
ATOM 3389 N N . MET A 1 430 ? -2.980 0.654 25.107 1.00 94.75 430 MET A N 1
ATOM 3390 C CA . MET A 1 430 ? -4.183 1.250 24.516 1.00 94.75 430 MET A CA 1
ATOM 3391 C C . MET A 1 430 ? -5.328 0.238 24.445 1.00 94.75 430 MET A C 1
ATOM 3393 O O . MET A 1 430 ? -6.460 0.591 24.769 1.00 94.75 430 MET A O 1
ATOM 3397 N N . LEU A 1 431 ? -5.041 -1.009 24.065 1.00 95.44 431 LEU A N 1
ATOM 3398 C CA . LEU A 1 431 ? -6.025 -2.087 24.003 1.00 95.44 431 LEU A CA 1
ATOM 3399 C C . LEU A 1 431 ? -6.599 -2.409 25.392 1.00 95.44 431 LEU A C 1
ATOM 3401 O O . LEU A 1 431 ? -7.814 -2.573 25.519 1.00 95.44 431 LEU A O 1
ATOM 3405 N N . ASP A 1 432 ? -5.758 -2.422 26.427 1.00 94.69 432 ASP A N 1
ATOM 3406 C CA . ASP A 1 432 ? -6.175 -2.675 27.810 1.00 94.69 432 ASP A CA 1
ATOM 3407 C C . ASP A 1 432 ? -7.088 -1.575 28.362 1.00 94.69 432 ASP A C 1
ATOM 3409 O O . ASP A 1 432 ? -8.100 -1.860 28.996 1.00 94.69 432 ASP A O 1
ATOM 3413 N N . ARG A 1 433 ? -6.827 -0.307 28.026 1.00 92.94 433 ARG A N 1
ATOM 3414 C CA . ARG A 1 433 ? -7.705 0.831 28.382 1.00 92.94 433 ARG A CA 1
ATOM 3415 C C . ARG A 1 433 ? -9.058 0.833 27.658 1.00 92.94 433 ARG A C 1
ATOM 3417 O O . ARG A 1 433 ? -9.923 1.663 27.950 1.00 92.94 433 ARG A O 1
ATOM 3424 N N . LEU A 1 434 ? -9.223 -0.028 26.657 1.00 89.06 434 LEU A N 1
ATOM 3425 C CA . LEU A 1 434 ? -10.479 -0.248 25.943 1.00 89.06 434 LEU A CA 1
ATOM 3426 C C . LEU A 1 434 ? -11.162 -1.548 26.393 1.00 89.06 434 LEU A C 1
ATOM 3428 O O . LEU A 1 434 ? -12.074 -2.016 25.707 1.00 89.06 434 LEU A O 1
ATOM 3432 N N . GLN A 1 435 ? -10.715 -2.183 27.483 1.00 73.06 435 GLN A N 1
ATOM 3433 C CA . GLN A 1 435 ? -11.461 -3.271 28.120 1.00 73.06 435 GLN A CA 1
ATOM 3434 C C . GLN A 1 435 ? -12.836 -2.778 28.613 1.00 73.06 435 GLN A C 1
ATOM 3436 O O . GLN A 1 435 ? -12.956 -1.590 28.920 1.00 73.06 435 GLN A O 1
ATOM 3441 N N . PRO A 1 436 ? -13.873 -3.636 28.501 1.00 58.91 436 PRO A N 1
ATOM 3442 C CA . PRO A 1 436 ? -15.276 -3.249 28.655 1.00 58.91 436 PRO A CA 1
ATOM 3443 C C . PRO A 1 436 ? -15.603 -2.633 30.012 1.00 58.91 436 PRO A C 1
ATOM 3445 O O . PRO A 1 436 ? -14.983 -3.054 31.014 1.00 58.91 436 PRO A O 1
#

Nearest PDB structures (foldseek):
  6bve-assembly1_B  TM=2.955E-01  e=3.718E+00  Synechocystis sp. PCC 6803 substr. Kazusa
  1olm-assembly3_E  TM=2.501E-01  e=7.671E+00  Homo sapiens

pLDDT: mean 74.77, std 24.42, range [24.28, 98.5]

Solvent-accessible surface area (backbone atoms only — not comparable to full-atom values): 26429 Å² total; per-residue (Å²): 145,86,88,88,89,83,82,84,75,85,80,74,78,83,66,81,83,60,58,73,66,61,47,46,56,42,44,51,56,45,24,51,52,54,47,51,38,34,53,73,37,67,55,67,50,49,64,58,51,18,52,54,21,40,54,34,30,75,67,69,40,69,44,96,88,36,76,34,51,64,36,53,35,41,55,53,46,32,55,59,68,47,57,63,52,96,71,69,53,67,66,61,56,53,21,52,52,40,46,46,51,50,53,16,52,76,69,72,44,81,64,86,84,41,83,51,71,67,58,52,49,52,46,71,67,55,74,75,86,70,91,80,84,82,81,83,86,87,84,85,88,81,84,89,81,83,88,84,84,84,83,83,83,83,82,84,85,83,88,77,85,84,84,83,89,82,80,88,78,86,82,84,86,84,85,82,90,84,90,82,85,88,89,91,80,89,85,89,87,83,88,71,90,77,80,75,76,52,73,75,75,70,68,67,64,76,83,78,65,58,66,70,63,87,87,47,58,22,35,58,46,33,45,52,51,51,52,49,33,65,70,46,57,91,77,34,97,58,48,93,47,48,89,70,48,56,80,65,48,48,33,53,66,57,46,59,65,52,28,43,33,41,39,35,41,21,63,64,49,66,52,66,75,62,50,39,70,64,43,47,52,52,47,49,50,67,76,37,75,84,63,50,71,66,54,51,49,50,52,43,50,53,39,57,59,55,33,50,49,74,72,42,97,82,38,38,36,35,36,38,39,34,30,61,62,34,74,32,73,93,62,41,56,58,75,40,45,46,56,34,42,54,49,47,53,57,51,50,70,40,93,52,33,48,44,26,28,49,73,57,89,58,54,52,79,55,43,74,82,55,33,38,33,42,40,28,50,73,52,64,58,35,31,54,34,32,39,37,60,53,99,91,49,53,47,80,40,42,52,66,70,63,32,51,51,53,52,53,35,51,48,60,44,56,74,58,27,33,55,49,70,57,24,48,53,48,44,51,55,54,46,59,75,53,56,131

Radius of gyration: 27.98 Å; Cα contacts (8 Å, |Δi|>4): 498; chains: 1; bounding box: 75×76×94 Å

Secondary structure (DSSP, 8-state):
-------------GGGGS-HHHHHHHHHHHHHHHHHHHHHTT---HHHHHHHHHHHHHTT-EETTEEPPP--HHHHHHHHHTTTGGG--HHHHHHHHHHHHHHHHHTT--GGGSPPHHHHHHHHTPPP--S-S---------PPPPPPPPPPPPPPPPPPPPPPPPPP-PPPPPPP----------------------TTTSS---------STT--HHHHHHHHHHHHHH-GGGSTTGGGTTTS-TTTHHHHHHGGG-SEEEEEESSS--GGG--HHHHHHHHHHHSTT--HHHHHHHHHHHHHHHGGGGSTTPPEEEEEE-GGGGSTTTS-HHHHHHHHHHHHHHTTSTTEEEEEBSSTTHHHH-TT-SEEEEE-S-TTS--EEEEE-SS-EEEE-SHHHHHHHHHHHHHHHHHBPPHHHHHHHHHHHHHTT--

Sequence (436 aa):
MFNDIGGQAAEIDRNTGMAKRDRVEQFSAVVALLNRDHLAANKPTFAHIARVSGELASAKRIVHGVYVEHLPRSTANDVMRGIHTNRLRWALVESLWAVIHHIAEQRGLDTRAMTSRQELHRRFHRPAPSKAADEAPGLPAAEPAHPSPARPEPAPPHLRPRPPARERRPGPELPHSGQADDPLNDTPGRGIGLISPDPLASGLAPLAFGTPVDGNDPHDAARRLLAHARQHDDDAWWRDHRRVVPAWFGPYLTLEPELDLIRVYAPRRVPGLLQTPDYARHVLTEDLPGIPADELAQRIELRQLRQQLLHRPDAPRYWAIIDPRALARRTAPPTVLRGQLRHLIAMAAYPHITLQLVRSTDAERVVPAGPITLMRFPEPDVGDIVYLEQNDHGIYVDDSEAVDYFALRYQQLALKAMEPHASVSLLLKMLDRLQP

Foldseek 3Di:
DDDDPPDDDDDDDPCPPDDPVLLLVLLVVLLVQLVVLCVLLVNDQLVRLQVQLVVQQVVQHQALNARADRAFSLNLVCSNVCPPSVPDDPNSSLNSLRSSLVSSVVVVGDCPPGDDPVNSVCSNPPDRPDPPDDDDDDDDDDDDDDDDDDDDDDDDDDDDDDDDDDDDDDDDDDDDDDDDDDDDDDDDDDDDDDPDDDPVNLPVPPPPFQDDDPPAQLLVVQVVLLVVQLVPLVPAPCVVLVVLADSQCSSVSRQLLQFQAKAKEAEAADPLLLADLLLLLQQCCVLDPPDDPVSSVSSSVVSVVSNVLCVDPSRHQYEYEYECNNLDCVSDPLVRSLVSLVSVLVSLPDSSYFYWYAPDPCLCVLPVLHMKMWTHGPDSSHGIWIWRDDSNHIDIDSDDVVSVVVVVSSVVRVVRIDGRVVRNVVSVVSSVVSDD